Protein AF-A0A2V7CAE0-F1 (afdb_monomer_lite)

Structure (mmCIF, N/CA/C/O backbone):
data_AF-A0A2V7CAE0-F1
#
_entry.id   AF-A0A2V7CAE0-F1
#
loop_
_atom_site.group_PDB
_atom_site.id
_atom_site.type_symbol
_atom_site.label_atom_id
_atom_site.label_alt_id
_atom_site.label_comp_id
_atom_site.label_asym_id
_atom_site.label_entity_id
_atom_site.label_seq_id
_atom_site.pdbx_PDB_ins_code
_atom_site.Cartn_x
_atom_site.Cartn_y
_atom_site.Cartn_z
_atom_site.occupancy
_atom_site.B_iso_or_equiv
_atom_site.auth_seq_id
_atom_site.auth_comp_id
_atom_site.auth_asym_id
_atom_site.auth_atom_id
_atom_site.pdbx_PDB_model_num
ATOM 1 N N . MET A 1 1 ? -32.173 23.025 -18.898 1.00 45.31 1 MET A N 1
ATOM 2 C CA . MET A 1 1 ? -31.576 24.101 -18.068 1.00 45.31 1 MET A CA 1
ATOM 3 C C . MET A 1 1 ? -32.117 24.148 -16.639 1.00 45.31 1 MET A C 1
ATOM 5 O O . MET A 1 1 ? -31.292 24.214 -15.741 1.00 45.31 1 MET A O 1
ATOM 9 N N . LEU A 1 2 ? -33.434 24.061 -16.385 1.00 34.91 2 LEU A N 1
ATOM 10 C CA . LEU A 1 2 ? -33.978 24.109 -15.009 1.00 34.91 2 LEU A CA 1
ATOM 11 C C . LEU A 1 2 ? -33.492 22.972 -14.083 1.00 34.91 2 LEU A C 1
ATOM 13 O O . LEU A 1 2 ? -33.167 23.233 -12.930 1.00 34.91 2 LEU A O 1
ATOM 17 N N . GLY A 1 3 ? -33.393 21.733 -14.583 1.00 26.94 3 GLY A N 1
ATOM 18 C CA . GLY A 1 3 ? -32.943 20.584 -13.778 1.00 26.94 3 GLY A CA 1
ATOM 19 C C . GLY A 1 3 ? -31.488 20.693 -13.303 1.00 26.94 3 GLY A C 1
ATOM 20 O O . GLY A 1 3 ? -31.196 20.409 -12.149 1.00 26.94 3 GLY A O 1
ATOM 21 N N . LEU A 1 4 ? -30.589 21.205 -14.153 1.00 33.88 4 LEU A N 1
ATOM 22 C CA . LEU A 1 4 ? -29.176 21.409 -13.809 1.00 33.88 4 LEU A CA 1
ATOM 23 C C . LEU A 1 4 ? -28.996 22.522 -12.757 1.00 33.88 4 LEU A C 1
ATOM 25 O O . LEU A 1 4 ? -28.118 22.434 -11.900 1.00 33.88 4 LEU A O 1
ATOM 29 N N . LEU A 1 5 ? -29.854 23.549 -12.801 1.00 31.16 5 LEU A N 1
ATOM 30 C CA . LEU A 1 5 ? -29.857 24.661 -11.846 1.00 31.16 5 LEU A CA 1
ATOM 31 C C . LEU A 1 5 ? -30.354 24.221 -10.457 1.00 31.16 5 LEU A C 1
ATOM 33 O O . LEU A 1 5 ? -29.791 24.616 -9.442 1.00 31.16 5 LEU A O 1
ATOM 37 N N . LEU A 1 6 ? -31.386 23.370 -10.408 1.00 34.69 6 LEU A N 1
ATOM 38 C CA . LEU A 1 6 ? -31.923 22.803 -9.164 1.00 34.69 6 LEU A CA 1
ATOM 39 C C . LEU A 1 6 ? -30.918 21.870 -8.480 1.00 34.69 6 LEU A C 1
ATOM 41 O O . LEU A 1 6 ? -30.721 21.976 -7.272 1.00 34.69 6 LEU A O 1
ATOM 45 N N . VAL A 1 7 ? -30.229 21.023 -9.250 1.00 38.06 7 VAL A N 1
ATOM 46 C CA . VAL A 1 7 ? -29.176 20.133 -8.730 1.00 38.06 7 VAL A CA 1
ATOM 47 C C . VAL A 1 7 ? -27.995 20.938 -8.176 1.00 38.06 7 VAL A C 1
ATOM 49 O O . VAL A 1 7 ? -27.502 20.646 -7.090 1.00 38.06 7 VAL A O 1
ATOM 52 N N . THR A 1 8 ? -27.575 22.008 -8.859 1.00 36.34 8 THR A N 1
ATOM 53 C CA . THR A 1 8 ? -26.477 22.869 -8.376 1.00 36.34 8 THR A CA 1
ATOM 54 C C . THR A 1 8 ? -26.856 23.716 -7.159 1.00 36.34 8 THR A C 1
ATOM 56 O O . THR A 1 8 ? -26.015 23.928 -6.284 1.00 36.34 8 THR A O 1
ATOM 59 N N . LEU A 1 9 ? -28.105 24.177 -7.054 1.00 35.16 9 LEU A N 1
ATOM 60 C CA . LEU A 1 9 ? -28.613 24.871 -5.865 1.00 35.16 9 LEU A CA 1
ATOM 61 C C . LEU A 1 9 ? -28.734 23.929 -4.657 1.00 35.16 9 LEU A C 1
ATOM 63 O O . LEU A 1 9 ? -28.311 24.302 -3.564 1.00 35.16 9 LEU A O 1
ATOM 67 N N . ALA A 1 10 ? -29.236 22.706 -4.856 1.00 38.75 10 ALA A N 1
ATOM 68 C CA . ALA A 1 10 ? -29.329 21.687 -3.810 1.00 38.75 10 ALA A CA 1
ATOM 69 C C . ALA A 1 10 ? -27.942 21.255 -3.304 1.00 38.75 10 ALA A C 1
ATOM 71 O O . ALA A 1 10 ? -27.715 21.224 -2.096 1.00 38.75 10 ALA A O 1
ATOM 72 N N . ALA A 1 11 ? -26.983 21.031 -4.209 1.00 38.09 11 ALA A N 1
ATOM 73 C CA . ALA A 1 11 ? -25.603 20.705 -3.849 1.00 38.09 11 ALA A CA 1
ATOM 74 C C . ALA A 1 11 ? -24.910 21.844 -3.076 1.00 38.09 11 ALA A C 1
ATOM 76 O O . ALA A 1 11 ? -24.192 21.596 -2.109 1.00 38.09 11 ALA A O 1
ATOM 77 N N . ARG A 1 12 ? -25.154 23.110 -3.449 1.00 38.19 12 ARG A N 1
ATOM 78 C CA . ARG A 1 12 ? -24.631 24.275 -2.710 1.00 38.19 12 ARG A CA 1
ATOM 79 C C . ARG A 1 12 ? -25.256 24.426 -1.324 1.00 38.19 12 ARG A C 1
ATOM 81 O O . ARG A 1 12 ? -24.539 24.760 -0.385 1.00 38.19 12 ARG A O 1
ATOM 88 N N . ALA A 1 13 ? -26.556 24.175 -1.186 1.00 44.75 13 ALA A N 1
ATOM 89 C CA . ALA A 1 13 ? -27.237 24.203 0.107 1.00 44.75 13 ALA A CA 1
ATOM 90 C C . ALA A 1 13 ? -26.744 23.074 1.031 1.00 44.75 13 ALA A C 1
ATOM 92 O O . ALA A 1 13 ? -26.442 23.333 2.193 1.00 44.75 13 ALA A O 1
ATOM 93 N N . ALA A 1 14 ? -26.565 21.861 0.499 1.00 52.69 14 ALA A N 1
ATOM 94 C CA . ALA A 1 14 ? -26.009 20.723 1.234 1.00 52.69 14 ALA A CA 1
ATOM 95 C C . ALA A 1 14 ? -24.547 20.956 1.662 1.00 52.69 14 ALA A C 1
ATOM 97 O O . ALA A 1 14 ? -24.171 20.635 2.788 1.00 52.69 14 ALA A O 1
ATOM 98 N N . ALA A 1 15 ? -23.727 21.576 0.806 1.00 52.12 15 ALA A N 1
ATOM 99 C CA . ALA A 1 15 ? -22.348 21.935 1.143 1.00 52.12 15 ALA A CA 1
ATOM 100 C C . ALA A 1 15 ? -22.264 23.004 2.251 1.00 52.12 15 ALA A C 1
ATOM 102 O O . ALA A 1 15 ? -21.382 22.933 3.108 1.00 52.12 15 ALA A O 1
ATOM 103 N N . ALA A 1 16 ? -23.183 23.977 2.259 1.00 59.12 16 ALA A N 1
ATOM 104 C CA . ALA A 1 16 ? -23.267 24.984 3.316 1.00 59.12 16 ALA A CA 1
ATOM 105 C C . ALA A 1 16 ? -23.726 24.377 4.656 1.00 59.12 16 ALA A C 1
ATOM 107 O O . ALA A 1 16 ? -23.118 24.657 5.688 1.00 59.12 16 ALA A O 1
ATOM 108 N N . ASP A 1 17 ? -24.735 23.500 4.628 1.00 68.56 17 ASP A N 1
ATOM 109 C CA . ASP A 1 17 ? -25.240 22.758 5.795 1.00 68.56 17 ASP A CA 1
ATOM 110 C C . ASP A 1 17 ? -24.154 21.859 6.418 1.00 68.56 17 ASP A C 1
ATOM 112 O O . ASP A 1 17 ? -23.967 21.823 7.639 1.00 68.56 17 ASP A O 1
ATOM 116 N N . TRP A 1 18 ? -23.352 21.203 5.572 1.00 60.06 18 TRP A N 1
ATOM 117 C CA . TRP A 1 18 ? -22.197 20.417 6.002 1.00 60.06 18 TRP A CA 1
ATOM 118 C C . TRP A 1 18 ? -21.127 21.270 6.682 1.00 60.06 18 TRP A C 1
ATOM 120 O O . TRP A 1 18 ? -20.710 20.939 7.788 1.00 60.06 18 TRP A O 1
ATOM 130 N N . GLU A 1 19 ? -20.676 22.364 6.066 1.00 66.62 19 GLU A N 1
ATOM 131 C CA . GLU A 1 19 ? -19.590 23.167 6.640 1.00 66.62 19 GLU A CA 1
ATOM 132 C C . GLU A 1 19 ? -20.002 23.815 7.968 1.00 66.62 19 GLU A C 1
ATOM 134 O O . GLU A 1 19 ? -19.197 23.892 8.902 1.00 66.62 19 GLU A O 1
ATOM 139 N N . THR A 1 20 ? -21.269 24.223 8.091 1.00 73.50 20 THR A N 1
ATOM 140 C CA . THR A 1 20 ? -21.834 24.649 9.373 1.00 73.50 20 THR A CA 1
ATOM 141 C C . THR A 1 20 ? -21.798 23.503 10.381 1.00 73.50 20 THR A C 1
ATOM 143 O O . THR A 1 20 ? -21.172 23.656 11.426 1.00 73.50 20 THR A O 1
ATOM 146 N N . THR A 1 21 ? -22.367 22.340 10.055 1.00 69.69 21 THR A N 1
ATOM 147 C CA . THR A 1 21 ? -22.399 21.163 10.942 1.00 69.69 21 THR A CA 1
ATOM 148 C C . THR A 1 21 ? -21.005 20.707 11.373 1.00 69.69 21 THR A C 1
ATOM 150 O O . THR A 1 21 ? -20.775 20.386 12.543 1.00 69.69 21 THR A O 1
ATOM 153 N N . ARG A 1 22 ? -20.048 20.688 10.444 1.00 73.50 22 ARG A N 1
ATOM 154 C CA . ARG A 1 22 ? -18.659 20.321 10.704 1.00 73.50 22 ARG A CA 1
ATOM 155 C C . ARG A 1 22 ? -18.068 21.224 11.779 1.00 73.50 22 ARG A C 1
ATOM 157 O O . ARG A 1 22 ? -17.568 20.727 12.782 1.00 73.50 22 ARG A O 1
ATOM 164 N N . ARG A 1 23 ? -18.197 22.543 11.610 1.00 72.31 23 ARG A N 1
ATOM 165 C CA . ARG A 1 23 ? -17.650 23.534 12.546 1.00 72.31 23 ARG A CA 1
ATOM 166 C C . ARG A 1 23 ? -18.384 23.578 13.881 1.00 72.31 23 ARG A C 1
ATOM 168 O O . ARG A 1 23 ? -17.753 23.828 14.903 1.00 72.31 23 ARG A O 1
ATOM 175 N N . THR A 1 24 ? -19.702 23.392 13.887 1.00 77.19 24 THR A N 1
ATOM 176 C CA . THR A 1 24 ? -20.512 23.591 15.098 1.00 77.19 24 THR A CA 1
ATOM 177 C C . THR A 1 24 ? -20.695 22.323 15.918 1.00 77.19 24 THR A C 1
ATOM 179 O O . THR A 1 24 ? -20.907 22.435 17.122 1.00 77.19 24 THR A O 1
ATOM 182 N N . VAL A 1 25 ? -20.597 21.137 15.306 1.00 76.44 25 VAL A N 1
ATOM 183 C CA . VAL A 1 25 ? -20.839 19.839 15.960 1.00 76.44 25 VAL A CA 1
ATOM 184 C C . VAL A 1 25 ? -19.616 18.929 15.868 1.00 76.44 25 VAL A C 1
ATOM 186 O O . VAL A 1 25 ? -19.103 18.497 16.895 1.00 76.44 25 VAL A O 1
ATOM 189 N N . ILE A 1 26 ? -19.109 18.647 14.665 1.00 72.38 26 ILE A N 1
ATOM 190 C CA . ILE A 1 26 ? -18.103 17.586 14.469 1.00 72.38 26 ILE A CA 1
ATOM 191 C C . ILE A 1 26 ? -16.716 17.973 14.999 1.00 72.38 26 ILE A C 1
ATOM 193 O O . ILE A 1 26 ? -16.155 17.232 15.806 1.00 72.38 26 ILE A O 1
ATOM 197 N N . ASP A 1 27 ? -16.163 19.118 14.591 1.00 72.69 27 ASP A N 1
ATOM 198 C CA . ASP A 1 27 ? -14.837 19.571 15.035 1.00 72.69 27 ASP A CA 1
ATOM 199 C C . ASP A 1 27 ? -14.776 19.757 16.563 1.00 72.69 27 ASP A C 1
ATOM 201 O O . ASP A 1 27 ? -13.802 19.299 17.177 1.00 72.69 27 ASP A O 1
ATOM 205 N N . PRO A 1 28 ? -15.798 20.355 17.217 1.00 78.25 28 PRO A N 1
ATOM 206 C CA . PRO A 1 28 ? -15.833 20.439 18.670 1.00 78.25 28 PRO A CA 1
ATOM 207 C C . PRO A 1 28 ? -15.884 19.069 19.346 1.00 78.25 28 PRO A C 1
ATOM 209 O O . PRO A 1 28 ? -15.121 18.841 20.275 1.00 78.25 28 PRO A O 1
ATOM 212 N N . LEU A 1 29 ? -16.708 18.124 18.871 1.00 73.56 29 LEU A N 1
ATOM 213 C CA . LEU A 1 29 ? -16.755 16.767 19.437 1.00 73.56 29 LEU A CA 1
ATOM 214 C C . LEU A 1 29 ? -15.416 16.037 19.303 1.00 73.56 29 LEU A C 1
ATOM 216 O O . LEU A 1 29 ? -14.968 15.363 20.235 1.00 73.56 29 LEU A O 1
ATOM 220 N N . ASN A 1 30 ? -14.761 16.191 18.154 1.00 70.06 30 ASN A N 1
ATOM 221 C CA . ASN A 1 30 ? -13.451 15.611 17.895 1.00 70.06 30 ASN A CA 1
ATOM 222 C C . ASN A 1 30 ? -12.370 16.216 18.813 1.00 70.06 30 ASN A C 1
ATOM 224 O O . ASN A 1 30 ? -11.485 15.519 19.305 1.00 70.06 30 ASN A O 1
ATOM 228 N N . THR A 1 31 ? 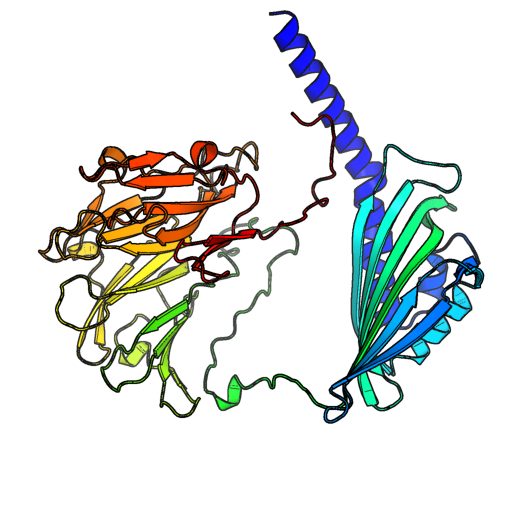-12.453 17.517 19.083 1.00 70.56 31 THR A N 1
ATOM 229 C CA . THR A 1 31 ? -11.506 18.205 19.968 1.00 70.56 31 THR A CA 1
ATOM 230 C C . THR A 1 31 ? -11.762 17.863 21.435 1.00 70.56 31 THR A C 1
ATOM 232 O O . THR A 1 31 ? -10.829 17.494 22.140 1.00 70.56 31 THR A O 1
ATOM 235 N N . GLU A 1 32 ? -13.018 17.919 21.877 1.00 75.38 32 GLU A N 1
ATOM 236 C CA . GLU A 1 32 ? -13.390 17.819 23.290 1.00 75.38 32 GLU A CA 1
ATOM 237 C C . GLU A 1 32 ? -13.449 16.390 23.825 1.00 75.38 32 GLU A C 1
ATOM 239 O O . GLU A 1 32 ? -13.109 16.164 24.980 1.00 75.38 32 GLU A O 1
ATOM 244 N N . LEU A 1 33 ? -13.887 15.412 23.026 1.00 73.88 33 LEU A N 1
ATOM 245 C CA . LEU A 1 33 ? -14.091 14.042 23.516 1.00 73.88 33 LEU A CA 1
ATOM 246 C C . LEU A 1 33 ? -13.004 13.089 23.029 1.00 73.88 33 LEU A C 1
ATOM 248 O O . LEU A 1 33 ? -12.411 12.371 23.835 1.00 73.88 33 LEU A O 1
ATOM 252 N N . HIS A 1 34 ? -12.713 13.091 21.725 1.00 72.50 34 HIS A N 1
ATOM 253 C CA . HIS A 1 34 ? -11.739 12.163 21.143 1.00 72.50 34 HIS A CA 1
ATOM 254 C C . HIS A 1 34 ? -10.321 12.424 21.663 1.00 72.50 34 HIS A C 1
ATOM 256 O O . HIS A 1 34 ? -9.617 11.468 21.976 1.00 72.50 34 HIS A O 1
ATOM 262 N N . ARG A 1 35 ? -9.898 13.680 21.851 1.00 75.12 35 ARG A N 1
ATOM 263 C CA . ARG A 1 35 ? -8.551 13.957 22.385 1.00 75.12 35 ARG A CA 1
ATOM 264 C C . ARG A 1 35 ? -8.464 13.846 23.905 1.00 75.12 35 ARG A C 1
ATOM 266 O O . ARG A 1 35 ? -7.479 13.314 24.418 1.00 75.12 35 ARG A O 1
ATOM 273 N N . HIS A 1 36 ? -9.471 14.332 24.629 1.00 86.75 36 HIS A N 1
ATOM 274 C CA . HIS A 1 36 ? -9.383 14.445 26.084 1.00 86.75 36 HIS A CA 1
ATOM 275 C C . HIS A 1 36 ? -9.576 13.115 26.813 1.00 86.75 36 HIS A C 1
ATOM 277 O O . HIS A 1 36 ? -8.747 12.793 27.661 1.00 86.75 36 HIS A O 1
ATOM 283 N N . LEU A 1 37 ? -10.588 12.301 26.468 1.00 88.75 37 LEU A N 1
ATOM 284 C CA . LEU A 1 37 ? -10.835 11.040 27.184 1.00 88.75 37 LEU A CA 1
ATOM 285 C C . LEU A 1 37 ? -9.594 10.125 27.196 1.00 88.75 37 LEU A C 1
ATOM 287 O O . LEU A 1 37 ? -9.199 9.683 28.276 1.00 88.75 37 LEU A O 1
ATOM 291 N N . PRO A 1 38 ? -8.915 9.867 26.061 1.00 88.00 38 PRO A N 1
ATOM 292 C CA . PRO A 1 38 ? -7.691 9.073 26.065 1.00 88.00 38 PRO A CA 1
ATOM 293 C C . PRO A 1 38 ? -6.556 9.680 26.891 1.00 88.00 38 PRO A C 1
ATOM 295 O O . PRO A 1 38 ? -5.842 8.944 27.572 1.00 88.00 38 PRO A O 1
ATOM 298 N N . SER A 1 39 ? -6.392 11.006 26.841 1.00 90.25 39 SER A N 1
ATOM 299 C CA . SER A 1 39 ? -5.380 11.719 27.624 1.00 90.25 39 SER A CA 1
ATOM 300 C C . SER A 1 39 ? -5.628 11.549 29.125 1.00 90.25 39 SER A C 1
ATOM 302 O O . SER A 1 39 ? -4.731 11.124 29.850 1.00 90.25 39 SER A O 1
ATOM 304 N N . PHE A 1 40 ? -6.871 11.761 29.569 1.00 94.69 40 PHE A N 1
ATOM 305 C CA . PHE A 1 40 ? -7.270 11.621 30.970 1.00 94.69 40 PHE A CA 1
ATOM 306 C C . PHE A 1 40 ? -7.166 10.180 31.473 1.00 94.69 40 PHE A C 1
ATOM 308 O O . PHE A 1 40 ? -6.762 9.945 32.607 1.00 94.69 40 PHE A O 1
ATOM 315 N N . LEU A 1 41 ? -7.460 9.187 30.628 1.00 93.50 41 LEU A N 1
ATOM 316 C CA . LEU A 1 41 ? -7.237 7.780 30.973 1.00 93.50 41 LEU A CA 1
ATOM 317 C C . LEU A 1 41 ? -5.748 7.471 31.166 1.00 93.50 41 LEU A C 1
ATOM 319 O O . LEU A 1 41 ? -5.387 6.808 32.138 1.00 93.50 41 LEU A O 1
ATOM 323 N N . LYS A 1 42 ? -4.877 7.977 30.283 1.00 90.94 42 LYS A N 1
ATOM 324 C CA . LYS A 1 42 ? -3.420 7.802 30.404 1.00 90.94 42 LYS A CA 1
ATOM 325 C C . LYS A 1 42 ? -2.852 8.496 31.641 1.00 90.94 42 LYS A C 1
ATOM 327 O O . LYS A 1 42 ? -2.029 7.898 32.329 1.00 90.94 42 LYS A O 1
ATOM 332 N N . SER A 1 43 ? -3.305 9.714 31.947 1.00 93.94 43 SER A N 1
ATOM 333 C CA . SER A 1 43 ? -2.930 10.433 33.174 1.00 93.94 43 SER A CA 1
ATOM 334 C C . SER A 1 43 ? -3.644 9.911 34.424 1.00 93.94 43 SER A C 1
ATOM 336 O O . SER A 1 43 ? -3.291 10.302 35.533 1.00 93.94 43 SER A O 1
ATOM 338 N N . ARG A 1 44 ? -4.611 8.998 34.252 1.00 94.31 44 ARG A N 1
ATOM 339 C CA . ARG A 1 44 ? -5.443 8.405 35.308 1.00 94.31 44 ARG A CA 1
ATOM 340 C C . ARG A 1 44 ? -6.260 9.442 36.091 1.00 94.31 44 ARG A C 1
ATOM 342 O O . ARG A 1 44 ? -6.592 9.215 37.253 1.00 94.31 44 ARG A O 1
ATOM 349 N N . ASP A 1 45 ? -6.602 10.556 35.451 1.00 96.69 45 ASP A N 1
ATOM 350 C CA . ASP A 1 45 ? -7.385 11.646 36.031 1.00 96.69 45 ASP A CA 1
ATOM 351 C C . ASP A 1 45 ? -8.886 11.327 35.958 1.00 96.69 45 ASP A C 1
ATOM 353 O O . ASP A 1 45 ? -9.579 11.637 34.985 1.00 96.69 45 ASP A O 1
ATOM 357 N N . LEU A 1 46 ? -9.387 10.635 36.985 1.00 96.56 46 LEU A N 1
ATOM 358 C CA . LEU A 1 46 ? -10.782 10.201 37.042 1.00 96.56 46 LEU A CA 1
ATOM 359 C C . LEU A 1 46 ? -11.756 11.384 37.061 1.00 96.56 46 LEU A C 1
ATOM 361 O O . LEU A 1 46 ? -12.804 11.306 36.424 1.00 96.56 46 LEU A O 1
ATOM 365 N N . ASP A 1 47 ? -11.439 12.465 37.767 1.00 97.12 47 ASP A N 1
ATOM 366 C CA . ASP A 1 47 ? -12.351 13.603 37.859 1.00 97.12 47 ASP A CA 1
ATOM 367 C C . ASP A 1 47 ? -12.426 14.356 36.522 1.00 97.12 47 ASP A C 1
ATOM 369 O O . ASP A 1 47 ? -13.523 14.743 36.114 1.00 97.12 47 ASP A O 1
ATOM 373 N N . ALA A 1 48 ? -11.324 14.452 35.768 1.00 95.56 48 ALA A N 1
ATOM 374 C CA . ALA A 1 48 ? -11.353 14.972 34.401 1.00 95.56 48 ALA A CA 1
ATOM 375 C C . ALA A 1 48 ? -12.161 14.078 33.445 1.00 95.56 48 ALA A C 1
ATOM 377 O O . ALA A 1 48 ? -12.941 14.595 32.642 1.00 95.56 48 ALA A O 1
ATOM 378 N N . VAL A 1 49 ? -12.051 12.743 33.556 1.00 95.19 49 VAL A N 1
ATOM 379 C CA . VAL A 1 49 ? -12.919 11.811 32.804 1.00 95.19 49 VAL A CA 1
ATOM 380 C C . VAL A 1 49 ? -14.389 12.071 33.125 1.00 95.19 49 VAL A C 1
ATOM 382 O O . VAL A 1 49 ? -15.209 12.173 32.215 1.00 95.19 49 VAL A O 1
ATOM 385 N N . LEU A 1 50 ? -14.733 12.199 34.406 1.00 95.69 50 LEU A N 1
ATOM 386 C CA . LEU A 1 50 ? -16.110 12.441 34.833 1.00 95.69 50 LEU A CA 1
ATOM 387 C C . LEU A 1 50 ? -16.624 13.814 34.403 1.00 95.69 50 LEU A C 1
ATOM 389 O O . LEU A 1 50 ? -17.796 13.927 34.058 1.00 95.69 50 LEU A O 1
ATOM 393 N N . GLY A 1 51 ? -15.752 14.820 34.322 1.00 94.38 51 GLY A N 1
ATOM 394 C CA . GLY A 1 51 ? -16.069 16.137 33.773 1.00 94.38 51 GLY A CA 1
ATOM 395 C C . GLY A 1 51 ? -16.498 16.121 32.301 1.00 94.38 51 GLY A C 1
ATOM 396 O O . GLY A 1 51 ? -17.126 17.073 31.839 1.00 94.38 51 GLY A O 1
ATOM 397 N N . LEU A 1 52 ? -16.222 15.044 31.554 1.00 93.81 52 LEU A N 1
ATOM 398 C CA . LEU A 1 52 ? -16.732 14.864 30.189 1.00 93.81 52 LEU A CA 1
ATOM 399 C C . LEU A 1 52 ? -18.208 14.439 30.152 1.00 93.81 52 LEU A C 1
ATOM 401 O O . LEU A 1 52 ? -18.834 14.529 29.095 1.00 93.81 52 LEU A O 1
ATOM 405 N N . TYR A 1 53 ? -18.779 13.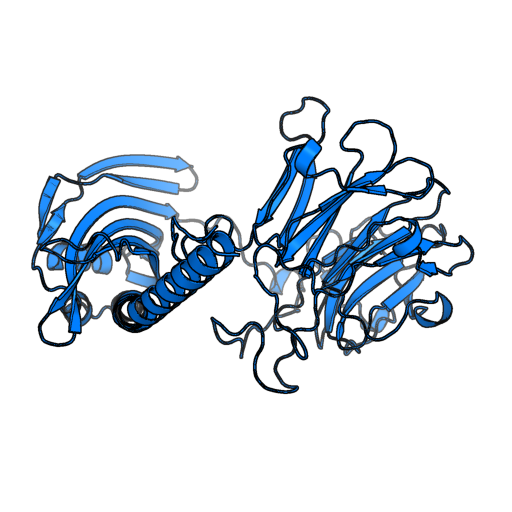987 31.270 1.00 94.88 53 TYR A N 1
ATOM 406 C CA . TYR A 1 53 ? -20.140 13.464 31.349 1.00 94.88 53 TYR A CA 1
ATOM 407 C C . TYR A 1 53 ? -21.097 14.471 31.999 1.00 94.88 53 TYR A C 1
ATOM 409 O O . TYR A 1 53 ? -20.810 15.050 33.040 1.00 94.88 53 TYR A O 1
ATOM 417 N N . ALA A 1 54 ? -22.280 14.626 31.405 1.00 95.38 54 ALA A N 1
ATOM 418 C CA . ALA A 1 54 ? -23.425 15.344 31.976 1.00 95.38 54 ALA A CA 1
ATOM 419 C C . ALA A 1 54 ? -24.486 14.382 32.548 1.00 95.38 54 ALA A C 1
ATOM 421 O O . ALA A 1 54 ? -25.610 14.783 32.840 1.00 95.38 54 ALA A O 1
ATOM 422 N N . THR A 1 55 ? -24.138 13.101 32.691 1.00 92.81 55 THR A N 1
ATOM 423 C CA . THR A 1 55 ? -24.961 12.067 33.325 1.00 92.81 55 THR A CA 1
ATOM 424 C C . THR A 1 55 ? -24.130 11.291 34.350 1.00 92.81 55 THR A C 1
ATOM 426 O O . THR A 1 55 ? -22.974 10.962 34.074 1.00 92.81 55 THR A O 1
ATOM 429 N N . PRO A 1 56 ? -24.689 10.951 35.527 1.00 92.94 56 PRO A N 1
ATOM 430 C CA . PRO A 1 56 ? -24.000 10.112 36.503 1.00 92.94 56 PRO A CA 1
ATOM 431 C C . PRO A 1 56 ? -24.024 8.619 36.134 1.00 92.94 56 PRO A C 1
ATOM 433 O O . PRO A 1 56 ? -23.255 7.837 36.700 1.00 92.94 56 PRO A O 1
ATOM 436 N N . THR A 1 57 ? -24.897 8.202 35.209 1.00 91.50 57 THR A N 1
ATOM 437 C CA . THR A 1 57 ? -25.132 6.795 34.855 1.00 91.50 57 THR A CA 1
ATOM 438 C C . THR A 1 57 ? -25.109 6.550 33.342 1.00 91.50 57 THR A C 1
ATOM 440 O O . THR A 1 57 ? -25.409 7.433 32.538 1.00 91.50 57 THR A O 1
ATOM 443 N N . GLY A 1 58 ? -24.756 5.325 32.949 1.00 86.75 58 GLY A N 1
ATOM 444 C CA . GLY A 1 58 ? -24.838 4.812 31.577 1.00 86.75 58 GLY A CA 1
ATOM 445 C C . GLY A 1 58 ? -25.389 3.383 31.542 1.00 86.75 58 GLY A C 1
ATOM 446 O O . GLY A 1 58 ? -25.681 2.806 32.585 1.00 86.75 58 GLY A O 1
ATOM 447 N N . GLY A 1 59 ? -25.535 2.793 30.356 1.00 83.38 59 GLY A N 1
ATOM 448 C CA . GLY A 1 59 ? -26.027 1.421 30.191 1.00 83.38 59 GLY A CA 1
ATOM 449 C C . GLY A 1 59 ? -25.025 0.391 30.712 1.00 83.38 59 GLY A C 1
ATOM 450 O O . GLY A 1 59 ? -23.856 0.436 30.327 1.00 83.38 59 GLY A O 1
ATOM 451 N N . GLY A 1 60 ? -25.457 -0.502 31.604 1.00 73.81 60 GLY A N 1
ATOM 452 C CA . GLY A 1 60 ? -24.608 -1.504 32.251 1.00 73.81 60 GLY A CA 1
ATOM 453 C C . GLY A 1 60 ? -24.147 -2.639 31.330 1.00 73.81 60 GLY A C 1
ATOM 454 O O . GLY A 1 60 ? -24.787 -2.962 30.328 1.00 73.81 60 GLY A O 1
ATOM 455 N N . LEU A 1 61 ? -23.030 -3.268 31.706 1.00 74.81 61 LEU A N 1
ATOM 456 C CA . LEU A 1 61 ? -22.433 -4.420 31.022 1.00 74.81 61 LEU A CA 1
ATOM 457 C C . LEU A 1 61 ? -22.797 -5.733 31.719 1.00 74.81 61 LEU A C 1
ATOM 459 O O . LEU A 1 61 ? -22.738 -5.819 32.946 1.00 74.81 61 LEU A O 1
ATOM 463 N N . ILE A 1 62 ? -23.078 -6.781 30.943 1.00 64.88 62 ILE A N 1
ATOM 464 C CA . ILE A 1 62 ? -23.235 -8.145 31.455 1.00 64.88 62 ILE A CA 1
ATOM 465 C C . ILE A 1 62 ? -22.043 -8.971 31.001 1.00 64.88 62 ILE A C 1
ATOM 467 O O . ILE A 1 62 ? -21.650 -8.950 29.838 1.00 64.88 62 ILE A O 1
ATOM 471 N N . PHE A 1 63 ? -21.456 -9.703 31.939 1.00 66.00 63 PHE A N 1
ATOM 472 C CA . PHE A 1 63 ? -20.424 -10.678 31.632 1.00 66.00 63 PHE A CA 1
ATOM 473 C C . PHE A 1 63 ? -21.084 -11.986 31.207 1.00 66.00 63 PHE A C 1
ATOM 475 O O . PHE A 1 63 ? -21.698 -12.635 32.052 1.00 66.00 63 PHE A O 1
ATOM 482 N N . ASP A 1 64 ? -20.971 -12.358 29.932 1.00 54.97 64 ASP A N 1
ATOM 483 C CA . ASP A 1 64 ? -21.690 -13.534 29.427 1.00 54.97 64 ASP A CA 1
ATOM 484 C C . ASP A 1 64 ? -20.818 -14.799 29.377 1.00 54.97 64 ASP A C 1
ATOM 486 O O . ASP A 1 64 ? -21.303 -15.886 29.689 1.00 54.97 64 ASP A O 1
ATOM 490 N N . ARG A 1 65 ? -19.510 -14.673 29.085 1.00 55.81 65 ARG A N 1
ATOM 491 C CA . ARG A 1 65 ? -18.454 -15.663 29.401 1.00 55.81 65 ARG A CA 1
ATOM 492 C C . ARG A 1 65 ? -17.086 -15.221 28.864 1.00 55.81 65 ARG A C 1
ATOM 494 O O . ARG A 1 65 ? -16.979 -14.536 27.850 1.00 55.81 65 ARG A O 1
ATOM 501 N N . GLY A 1 66 ? -16.017 -15.654 29.532 1.00 60.00 66 GLY A N 1
ATOM 502 C CA . GLY A 1 66 ? -14.671 -15.676 28.955 1.00 60.00 66 GLY A CA 1
ATOM 503 C C . GLY A 1 66 ? -14.341 -17.071 28.433 1.00 60.00 66 GLY A C 1
ATOM 504 O O . GLY A 1 66 ? -14.830 -18.052 28.987 1.00 60.00 66 GLY A O 1
ATOM 505 N N . HIS A 1 67 ? -13.513 -17.168 27.398 1.00 66.25 67 HIS A N 1
ATOM 506 C CA . HIS A 1 67 ? -12.972 -18.443 26.930 1.00 66.25 67 HIS A CA 1
ATOM 507 C C . HIS A 1 67 ? -11.458 -18.339 26.736 1.00 66.25 67 HIS A C 1
ATOM 509 O O . HIS A 1 67 ? -10.923 -17.275 26.405 1.00 66.25 67 HIS A O 1
ATOM 515 N N . ALA A 1 68 ? -10.764 -19.450 26.980 1.00 65.69 68 ALA A N 1
ATOM 516 C CA . ALA A 1 68 ? -9.367 -19.583 26.604 1.00 65.69 68 ALA A CA 1
ATOM 517 C C . ALA A 1 68 ? -9.291 -19.677 25.077 1.00 65.69 68 ALA A C 1
ATOM 519 O O . ALA A 1 68 ? -9.993 -20.488 24.478 1.00 65.69 68 ALA A O 1
ATOM 520 N N . VAL A 1 69 ? -8.460 -18.839 24.464 1.00 72.44 69 VAL A N 1
ATOM 521 C CA . VAL A 1 69 ? -8.160 -18.918 23.028 1.00 72.44 69 VAL A CA 1
ATOM 522 C C . VAL A 1 69 ? -6.990 -19.872 22.817 1.00 72.44 69 VAL A C 1
ATOM 524 O O . VAL A 1 69 ? -7.015 -20.704 21.921 1.00 72.44 69 VAL A O 1
ATOM 527 N N . HIS A 1 70 ? -5.978 -19.788 23.685 1.00 62.25 70 HIS A N 1
ATOM 528 C CA . HIS A 1 70 ? -4.831 -20.688 23.672 1.00 62.25 70 HIS A CA 1
ATOM 529 C C . HIS A 1 70 ? -4.369 -20.936 25.109 1.00 62.25 70 HIS A C 1
ATOM 531 O O . HIS A 1 70 ? -3.590 -20.160 25.668 1.00 62.25 70 HIS A O 1
ATOM 537 N N . ALA A 1 71 ? -4.873 -22.013 25.718 1.00 64.44 71 ALA A N 1
ATOM 538 C CA . ALA A 1 71 ? -4.670 -22.306 27.139 1.00 64.44 71 ALA A CA 1
ATOM 539 C C . ALA A 1 71 ? -3.181 -22.388 27.519 1.00 64.44 71 ALA A C 1
ATOM 541 O O . ALA A 1 71 ? -2.761 -21.773 28.492 1.00 64.44 71 ALA A O 1
ATOM 542 N N . GLU A 1 72 ? -2.366 -23.040 26.686 1.00 65.25 72 GLU A N 1
ATOM 543 C CA . GLU A 1 72 ? -0.915 -23.195 26.896 1.00 65.25 72 GLU A CA 1
ATOM 544 C C . GLU A 1 72 ? -0.131 -21.876 26.854 1.00 65.25 72 GLU A C 1
ATOM 546 O O . GLU A 1 72 ? 0.976 -21.782 27.372 1.00 65.25 72 GLU A O 1
ATOM 551 N N . ARG A 1 73 ? -0.694 -20.839 26.222 1.00 62.56 73 ARG A N 1
ATOM 552 C CA . ARG A 1 73 ? -0.085 -19.503 26.118 1.00 62.56 73 ARG A CA 1
ATOM 553 C C . ARG A 1 73 ? -0.744 -18.509 27.075 1.00 62.56 73 ARG A C 1
ATOM 555 O O . ARG A 1 73 ? -0.512 -17.303 26.950 1.00 62.56 73 ARG A O 1
ATOM 562 N N . GLU A 1 74 ? -1.597 -19.020 27.969 1.00 73.69 74 GLU A N 1
ATOM 563 C CA . GLU A 1 74 ? -2.464 -18.267 28.875 1.00 73.69 74 GLU A CA 1
ATOM 564 C C . GLU A 1 74 ? -3.179 -17.107 28.167 1.00 73.69 74 GLU A C 1
ATOM 566 O O . GLU A 1 74 ? -3.322 -16.001 28.695 1.00 73.69 74 GLU A O 1
ATOM 571 N N . GLU A 1 75 ? -3.589 -17.354 26.921 1.00 78.88 75 GLU A N 1
ATOM 572 C CA . GLU A 1 75 ? -4.311 -16.386 26.115 1.00 78.88 75 GLU A CA 1
ATOM 573 C C . GLU A 1 75 ? -5.806 -16.575 26.330 1.00 78.88 75 GLU A C 1
ATOM 575 O O . GLU A 1 75 ? -6.373 -17.639 26.055 1.00 78.88 75 GLU A O 1
ATOM 580 N N . GLY A 1 76 ? -6.441 -15.523 26.830 1.00 80.81 76 GLY A N 1
ATOM 581 C CA . GLY A 1 76 ? -7.856 -15.524 27.150 1.00 80.81 76 GLY A CA 1
ATOM 582 C C . GLY A 1 76 ? -8.549 -14.307 26.577 1.00 80.81 76 GLY A C 1
ATOM 583 O O . GLY A 1 76 ? -8.004 -13.200 26.593 1.00 80.81 76 GLY A O 1
ATOM 584 N N . THR A 1 77 ? -9.785 -14.521 26.143 1.00 83.12 77 THR A N 1
ATOM 585 C CA . THR A 1 77 ? -10.693 -13.450 25.752 1.00 83.12 77 THR A CA 1
ATOM 586 C C . THR A 1 77 ? -11.867 -13.434 26.712 1.00 83.12 77 THR A C 1
ATOM 588 O O . THR A 1 77 ? -12.489 -14.459 26.994 1.00 83.12 77 THR A O 1
ATOM 591 N N . ARG A 1 78 ? -12.185 -12.253 27.232 1.00 83.25 78 ARG A N 1
ATOM 592 C CA . ARG A 1 78 ? -13.405 -11.996 27.995 1.00 83.25 78 ARG A CA 1
ATOM 593 C C . ARG A 1 78 ? -14.274 -11.052 27.191 1.00 83.25 78 ARG A C 1
ATOM 595 O O . ARG A 1 78 ? -13.805 -9.981 26.814 1.00 83.25 78 ARG A O 1
ATOM 602 N N . ARG A 1 79 ? -15.517 -11.450 26.943 1.00 83.56 79 ARG A N 1
ATOM 603 C CA . ARG A 1 79 ? -16.503 -10.620 26.261 1.00 83.56 79 ARG A CA 1
ATOM 604 C C . ARG A 1 79 ? -17.626 -10.256 27.223 1.00 83.56 79 ARG A C 1
ATOM 606 O O . ARG A 1 79 ? -18.059 -11.072 28.038 1.00 83.56 79 ARG A O 1
ATOM 613 N N . TRP A 1 80 ? -18.056 -9.011 27.126 1.00 81.81 80 TRP A N 1
ATOM 614 C CA . TRP A 1 80 ? -19.253 -8.491 27.759 1.00 81.81 80 TRP A CA 1
ATOM 615 C C . TRP A 1 80 ? -20.156 -7.944 26.664 1.00 81.81 80 TRP A C 1
ATOM 617 O O . TRP A 1 80 ? -19.677 -7.242 25.771 1.00 81.81 80 TRP A O 1
ATOM 627 N N . ASP A 1 81 ? -21.447 -8.203 26.775 1.00 74.88 81 ASP A N 1
ATOM 628 C CA . ASP A 1 81 ? -22.468 -7.610 25.920 1.00 74.88 81 ASP A CA 1
ATOM 629 C C . ASP A 1 81 ? -23.338 -6.672 26.796 1.00 74.88 81 ASP A C 1
ATOM 631 O O . ASP A 1 81 ? -23.563 -6.926 27.986 1.00 74.88 81 ASP A O 1
ATOM 635 N N . GLY A 1 82 ? -23.741 -5.513 26.260 1.00 65.56 82 GLY A N 1
ATOM 636 C CA . GLY A 1 82 ? -24.690 -4.587 26.917 1.00 65.56 82 GLY A CA 1
ATOM 637 C C . GLY A 1 82 ? -26.138 -4.965 26.579 1.00 65.56 82 GLY A C 1
ATOM 638 O O . GLY A 1 82 ? -26.369 -5.671 25.608 1.00 65.56 82 GLY A O 1
ATOM 639 N N . ASN A 1 83 ? -27.203 -4.593 27.291 1.00 61.41 83 ASN A N 1
ATOM 640 C CA . ASN A 1 83 ? -27.508 -3.421 28.109 1.00 61.41 83 ASN A CA 1
ATOM 641 C C . ASN A 1 83 ? -28.431 -3.869 29.267 1.00 61.41 83 ASN A C 1
ATOM 643 O O . ASN A 1 83 ? -29.622 -4.110 29.052 1.00 61.41 83 ASN A O 1
ATOM 647 N N . ARG A 1 84 ? -27.901 -4.011 30.491 1.00 64.25 84 ARG A N 1
ATOM 648 C CA . ARG A 1 84 ? -28.711 -4.267 31.701 1.00 64.25 84 ARG A CA 1
ATOM 649 C C . ARG A 1 84 ? -28.634 -3.070 32.632 1.00 64.25 84 ARG A C 1
ATOM 651 O O . ARG A 1 84 ? -27.628 -2.893 33.309 1.00 64.25 84 ARG A O 1
ATOM 658 N N . GLY A 1 85 ? -29.734 -2.324 32.702 1.00 71.56 85 GLY A N 1
ATOM 659 C CA . GLY A 1 85 ? -29.977 -1.296 33.713 1.00 71.56 85 GLY A CA 1
ATOM 660 C C . GLY A 1 85 ? -28.939 -0.163 33.764 1.00 71.56 85 GLY A C 1
ATOM 661 O O . GLY A 1 85 ? -27.958 -0.154 33.021 1.00 71.56 85 GLY A O 1
ATOM 662 N N . PRO A 1 86 ? -29.167 0.831 34.631 1.00 85.19 86 PRO A N 1
ATOM 663 C CA . PRO A 1 86 ? -28.220 1.917 34.837 1.00 85.19 86 PRO A CA 1
ATOM 664 C C . PRO A 1 86 ? -26.995 1.444 35.634 1.00 85.19 86 PRO A C 1
ATOM 666 O O . PRO A 1 86 ? -27.116 0.760 36.649 1.00 85.19 86 PRO A O 1
ATOM 669 N N . GLU A 1 87 ? -25.812 1.872 35.209 1.00 88.62 87 GLU A N 1
ATOM 670 C CA . GLU A 1 87 ? -24.537 1.697 35.900 1.00 88.62 87 GLU A CA 1
ATOM 671 C C . GLU A 1 87 ? -23.879 3.065 36.149 1.00 88.62 87 GLU A C 1
ATOM 673 O O . GLU A 1 87 ? -23.813 3.873 35.219 1.00 88.62 87 GLU A O 1
ATOM 678 N N . PRO A 1 88 ? -23.337 3.340 37.352 1.00 93.19 88 PRO A N 1
ATOM 679 C CA . PRO A 1 88 ? -22.602 4.575 37.610 1.00 93.19 88 PRO A CA 1
ATOM 680 C C . PRO A 1 88 ? -21.338 4.706 36.747 1.00 93.19 88 PRO A C 1
ATOM 682 O O . PRO A 1 88 ? -20.469 3.827 36.752 1.00 93.19 88 PRO A O 1
ATOM 685 N N . ILE A 1 89 ? -21.193 5.844 36.061 1.00 93.38 89 ILE A N 1
ATOM 686 C CA . ILE A 1 89 ? -20.032 6.136 35.204 1.00 93.38 89 ILE A CA 1
ATOM 687 C C . ILE A 1 89 ? -18.729 6.131 36.018 1.00 93.38 89 ILE A C 1
ATOM 689 O O . ILE A 1 89 ? -17.731 5.553 35.586 1.00 93.38 89 ILE A O 1
ATOM 693 N N . ARG A 1 90 ? -18.751 6.682 37.239 1.00 95.12 90 ARG A N 1
ATOM 694 C CA . ARG A 1 90 ? -17.613 6.652 38.176 1.00 95.12 90 ARG A CA 1
ATOM 695 C C . ARG A 1 90 ? -17.120 5.229 38.430 1.00 95.12 90 ARG A C 1
ATOM 697 O O . ARG A 1 90 ? -15.968 4.924 38.135 1.00 95.12 90 ARG A O 1
ATOM 704 N N . THR A 1 91 ? -18.007 4.332 38.858 1.00 91.50 91 THR A N 1
ATOM 705 C CA . THR A 1 91 ? -17.663 2.928 39.131 1.00 91.50 91 THR A CA 1
ATOM 706 C C . THR A 1 91 ? -17.113 2.213 37.894 1.00 91.50 91 THR A C 1
ATOM 708 O O . THR A 1 91 ? -16.201 1.390 37.992 1.00 91.50 91 THR A O 1
ATOM 711 N N . ARG A 1 92 ? -17.624 2.527 36.698 1.00 89.38 92 ARG A N 1
ATOM 712 C CA . ARG A 1 92 ? -17.102 1.970 35.444 1.00 89.38 92 ARG A CA 1
ATOM 713 C C . ARG A 1 92 ? -15.643 2.340 35.209 1.00 89.38 92 ARG A C 1
ATOM 715 O O . ARG A 1 92 ? -14.850 1.444 34.903 1.00 89.38 92 ARG A O 1
ATOM 722 N N . TYR A 1 93 ? -15.312 3.623 35.321 1.00 93.19 93 TYR A N 1
ATOM 723 C CA . TYR A 1 93 ? -13.959 4.107 35.068 1.00 93.19 93 TYR A CA 1
ATOM 724 C C . TYR A 1 93 ? -12.991 3.754 36.194 1.00 93.19 93 TYR A C 1
ATOM 726 O O . TYR A 1 93 ? -11.857 3.395 35.896 1.00 93.19 93 TYR A O 1
ATOM 734 N N . GLU A 1 94 ? -13.437 3.700 37.449 1.00 94.75 94 GLU A N 1
ATOM 735 C CA . GLU A 1 94 ? -12.646 3.149 38.559 1.00 94.75 94 GLU A CA 1
ATOM 736 C C . GLU A 1 94 ? -12.207 1.711 38.271 1.00 94.75 94 GLU A C 1
ATOM 738 O O . GLU A 1 94 ? -11.025 1.389 38.381 1.00 94.75 94 GLU A O 1
ATOM 743 N N . ARG A 1 95 ? -13.124 0.848 37.808 1.00 90.38 95 ARG A N 1
ATOM 744 C CA . ARG A 1 95 ? -12.772 -0.531 37.428 1.00 90.38 95 ARG A CA 1
ATOM 745 C C . ARG A 1 95 ? -11.826 -0.586 36.230 1.00 90.38 95 ARG A C 1
ATOM 747 O O . ARG A 1 95 ? -10.952 -1.447 36.204 1.00 90.38 95 ARG A O 1
ATOM 754 N N . LEU A 1 96 ? -11.988 0.294 35.239 1.00 91.25 96 LEU A N 1
ATOM 755 C CA . LEU A 1 96 ? -11.083 0.353 34.084 1.00 91.25 96 LEU A CA 1
ATOM 756 C C . LEU A 1 96 ? -9.670 0.789 34.503 1.00 91.25 96 LEU A C 1
ATOM 758 O O . LEU A 1 96 ? -8.693 0.157 34.106 1.00 91.25 96 LEU A O 1
ATOM 762 N N . LEU A 1 97 ? -9.566 1.831 35.328 1.00 94.00 97 LEU A N 1
ATOM 763 C CA . LEU A 1 97 ? -8.298 2.326 35.862 1.00 94.00 97 LEU A CA 1
ATOM 764 C C . LEU A 1 97 ? -7.641 1.294 36.786 1.00 94.00 97 LEU A C 1
ATOM 766 O O . LEU A 1 97 ? -6.428 1.122 36.731 1.00 94.00 97 LEU A O 1
ATOM 770 N N . ALA A 1 98 ? -8.413 0.571 37.598 1.00 92.50 98 ALA A N 1
ATOM 771 C CA . ALA A 1 98 ? -7.898 -0.503 38.446 1.00 92.50 98 ALA A CA 1
ATOM 772 C C . ALA A 1 98 ? -7.441 -1.733 37.642 1.00 92.50 98 ALA A C 1
ATOM 774 O O . ALA A 1 98 ? -6.512 -2.427 38.050 1.00 92.50 98 ALA A O 1
ATOM 775 N N . LEU A 1 99 ? -8.073 -2.012 36.494 1.00 90.94 99 LEU A N 1
ATOM 776 C CA . LEU A 1 99 ? -7.718 -3.149 35.644 1.00 90.94 99 LEU A CA 1
ATOM 777 C C . LEU A 1 99 ? -6.296 -3.023 35.086 1.00 90.94 99 LEU A C 1
ATOM 779 O O . LEU A 1 99 ? -5.583 -4.026 35.038 1.00 90.94 99 LEU A O 1
ATOM 783 N N . PHE A 1 100 ? -5.897 -1.818 34.676 1.00 93.56 100 PHE A N 1
ATOM 784 C CA . PHE A 1 100 ? -4.597 -1.525 34.074 1.00 93.56 100 PHE A CA 1
ATOM 785 C C . PHE A 1 100 ? -3.681 -0.806 35.068 1.00 93.56 100 PHE A C 1
ATOM 787 O O . PHE A 1 100 ? -3.928 0.349 35.413 1.00 93.56 100 PHE A O 1
ATOM 794 N N . ALA A 1 101 ? -2.590 -1.455 35.481 1.00 92.19 101 ALA A N 1
ATOM 795 C CA . ALA A 1 101 ? -1.521 -0.794 36.229 1.00 92.19 101 ALA A CA 1
ATOM 796 C C . ALA A 1 101 ? -0.818 0.256 35.361 1.00 92.19 101 ALA A C 1
ATOM 798 O O . ALA A 1 101 ? -0.569 1.369 35.819 1.00 92.19 101 ALA A O 1
ATOM 799 N N . THR A 1 102 ? -0.572 -0.069 34.088 1.00 91.44 102 THR A N 1
ATOM 800 C CA . THR A 1 102 ? -0.066 0.876 33.088 1.00 91.44 102 THR A CA 1
ATOM 801 C C . THR A 1 102 ? -1.003 0.932 31.886 1.00 91.44 102 THR A C 1
ATOM 803 O O . THR A 1 102 ? -1.500 -0.094 31.421 1.00 91.44 102 THR A O 1
ATOM 806 N N . MET A 1 103 ? -1.238 2.139 31.368 1.00 93.38 103 MET A N 1
ATOM 807 C CA . MET A 1 103 ? -1.966 2.373 30.118 1.00 93.38 103 MET A CA 1
ATOM 808 C C . MET A 1 103 ? -1.008 2.982 29.097 1.00 93.38 103 MET A C 1
ATOM 810 O O . MET A 1 103 ? -0.825 4.193 29.030 1.00 93.38 103 MET A O 1
ATOM 814 N N . GLU A 1 104 ? -0.382 2.126 28.298 1.00 90.25 104 GLU A N 1
ATOM 815 C CA . GLU A 1 104 ? 0.550 2.532 27.237 1.00 90.25 104 GLU A CA 1
ATOM 816 C C . GLU A 1 104 ? -0.204 3.196 26.078 1.00 90.25 104 GLU A C 1
ATOM 818 O O . GLU A 1 104 ? 0.267 4.145 25.446 1.00 90.25 104 GLU A O 1
ATOM 823 N N . LYS A 1 105 ? -1.428 2.724 25.824 1.00 89.31 105 LYS A N 1
ATOM 824 C CA . LYS A 1 105 ? -2.307 3.238 24.782 1.00 89.31 105 LYS A CA 1
ATOM 825 C C . LYS A 1 105 ? -3.723 3.414 25.313 1.00 89.31 105 LYS A C 1
ATOM 827 O O . LYS A 1 105 ? -4.265 2.523 25.956 1.00 89.31 105 LYS A O 1
ATOM 832 N N . ALA A 1 106 ? -4.321 4.543 24.966 1.00 90.44 106 ALA A N 1
ATOM 833 C CA . ALA A 1 106 ? -5.748 4.798 25.049 1.00 90.44 106 ALA A CA 1
ATOM 834 C C . ALA A 1 106 ? -6.128 5.544 23.763 1.00 90.44 106 ALA A C 1
ATOM 836 O O . ALA A 1 106 ? -5.382 6.432 23.347 1.00 90.44 106 ALA A O 1
ATOM 837 N N . GLU A 1 107 ? -7.231 5.170 23.123 1.00 87.06 107 GLU A N 1
ATOM 838 C CA . GLU A 1 107 ? -7.795 5.824 21.935 1.00 87.06 107 GLU A CA 1
ATOM 839 C C . GLU A 1 107 ? -9.322 5.786 22.020 1.00 87.06 107 GLU A C 1
ATOM 841 O O . GLU A 1 107 ? -9.884 4.745 22.355 1.00 87.06 107 GLU A O 1
ATOM 846 N N . LEU A 1 108 ? -9.995 6.883 21.669 1.00 83.69 108 LEU A N 1
ATOM 847 C CA . LEU A 1 108 ? -11.444 6.913 21.473 1.00 83.69 108 LEU A CA 1
ATOM 848 C C . LEU A 1 108 ? -11.725 7.166 19.995 1.00 83.69 108 LEU A C 1
ATOM 850 O O . LEU A 1 108 ? -11.633 8.292 19.528 1.00 83.69 108 LEU A O 1
ATOM 854 N N . ARG A 1 109 ? -12.094 6.131 19.254 1.00 82.00 109 ARG A N 1
ATOM 855 C CA . ARG A 1 109 ? -12.490 6.259 17.853 1.00 82.00 109 ARG A CA 1
ATOM 856 C C . ARG A 1 109 ? -13.964 6.619 17.778 1.00 82.00 109 ARG A C 1
ATOM 858 O O . ARG A 1 109 ? -14.788 5.922 18.358 1.00 82.00 109 ARG A O 1
ATOM 865 N N . ILE A 1 110 ? -14.305 7.687 17.068 1.00 77.81 110 ILE A N 1
ATOM 866 C CA . ILE A 1 110 ? -15.698 8.050 16.794 1.00 77.81 110 ILE A CA 1
ATOM 867 C C . ILE A 1 110 ? -16.040 7.506 15.415 1.00 77.81 110 ILE A C 1
ATOM 869 O O . ILE A 1 110 ? -15.693 8.124 14.424 1.00 77.81 110 ILE A O 1
ATOM 873 N N . ASP A 1 111 ? -16.701 6.355 15.335 1.00 74.12 111 ASP A N 1
ATOM 874 C CA . ASP A 1 111 ? -17.012 5.701 14.060 1.00 74.12 111 ASP A CA 1
ATOM 875 C C . ASP A 1 111 ? -18.070 6.479 13.252 1.00 74.12 111 ASP A C 1
ATOM 877 O O . ASP A 1 111 ? -17.991 6.538 12.031 1.00 74.12 111 ASP A O 1
ATOM 881 N N . ARG A 1 112 ? -19.070 7.083 13.913 1.00 75.00 112 ARG A N 1
ATOM 882 C CA . ARG A 1 112 ? -20.127 7.875 13.253 1.00 75.00 112 ARG A CA 1
ATOM 883 C C . ARG A 1 112 ? -20.757 8.872 14.216 1.00 75.00 112 ARG A C 1
ATOM 885 O O . ARG A 1 112 ? -21.022 8.506 15.354 1.00 75.00 112 ARG A O 1
ATOM 892 N N . VAL A 1 113 ? -21.124 10.058 13.726 1.00 80.19 113 VAL A N 1
ATOM 893 C CA . VAL A 1 113 ? -22.038 10.990 14.411 1.00 80.19 113 VAL A CA 1
ATOM 894 C C . VAL A 1 113 ? -23.299 11.166 13.564 1.00 80.19 113 VAL A C 1
ATOM 896 O O . VAL A 1 113 ? -23.235 11.616 12.422 1.00 80.19 113 VAL A O 1
ATOM 899 N N . ALA A 1 114 ? -24.460 10.799 14.101 1.00 84.81 114 ALA A N 1
ATOM 900 C CA . ALA A 1 114 ? -25.760 10.976 13.460 1.00 84.81 114 ALA A CA 1
ATOM 901 C C . ALA A 1 114 ? -26.289 12.399 13.709 1.00 84.81 114 ALA A C 1
ATOM 903 O O . ALA A 1 114 ? -27.281 12.609 14.399 1.00 84.81 114 ALA A O 1
ATOM 904 N N . TRP A 1 115 ? -25.602 13.392 13.145 1.00 78.38 115 TRP A N 1
ATOM 905 C CA . TRP A 1 115 ? -25.869 14.818 13.368 1.00 78.38 115 TRP A CA 1
ATOM 906 C C . TRP A 1 115 ? -27.274 15.274 12.928 1.00 78.38 115 TRP A C 1
ATOM 908 O O . TRP A 1 115 ? -27.835 16.180 13.530 1.00 78.38 115 TRP A O 1
ATOM 918 N N . ARG A 1 116 ? -27.888 14.614 11.936 1.00 81.50 116 ARG A N 1
ATOM 919 C CA . ARG A 1 116 ? -29.287 14.867 11.525 1.00 81.50 116 ARG A CA 1
ATOM 920 C C . ARG A 1 116 ? -30.337 14.212 12.429 1.00 81.50 116 ARG A C 1
ATOM 922 O O . ARG A 1 116 ? -31.524 14.439 12.238 1.00 81.50 116 ARG A O 1
ATOM 929 N N . ALA A 1 117 ? -29.921 13.377 13.376 1.00 84.81 117 ALA A N 1
ATOM 930 C CA . ALA A 1 117 ? -30.805 12.590 14.231 1.00 84.81 117 ALA A CA 1
ATOM 931 C C . ALA A 1 117 ? -30.630 12.962 15.710 1.00 84.81 117 ALA A C 1
ATOM 933 O O . ALA A 1 117 ? -30.607 12.083 16.569 1.00 84.81 117 ALA A O 1
ATOM 934 N N . ALA A 1 118 ? -30.453 14.255 15.997 1.00 87.44 118 ALA A N 1
ATOM 935 C CA . ALA A 1 118 ? -30.424 14.742 17.369 1.00 87.44 118 ALA A CA 1
ATOM 936 C C . ALA A 1 118 ? -31.736 14.397 18.085 1.00 87.44 118 ALA A C 1
ATOM 938 O O . ALA A 1 118 ? -32.822 14.632 17.553 1.00 87.44 118 ALA A O 1
ATOM 939 N N . ASP A 1 119 ? -31.623 13.865 19.295 1.00 90.19 119 ASP A N 1
ATOM 940 C CA . ASP A 1 119 ? -32.742 13.616 20.195 1.00 90.19 119 ASP A CA 1
ATOM 941 C C . ASP A 1 119 ? -32.644 14.518 21.443 1.00 90.19 119 ASP A C 1
ATOM 943 O O . ASP A 1 119 ? -31.821 15.437 21.511 1.00 90.19 119 ASP A O 1
ATOM 947 N N . ALA A 1 120 ? -33.518 14.294 22.429 1.00 91.25 120 ALA A N 1
ATOM 948 C CA . ALA A 1 120 ? -33.527 15.069 23.672 1.00 91.25 120 ALA A CA 1
ATOM 949 C C . ALA A 1 120 ? -32.219 14.934 24.478 1.00 91.25 120 ALA A C 1
ATOM 951 O O . ALA A 1 120 ? -31.832 15.862 25.198 1.00 91.25 120 ALA A O 1
ATOM 952 N N . ASP A 1 121 ? -31.524 13.803 24.335 1.00 91.00 121 ASP A N 1
ATOM 953 C CA . ASP A 1 121 ? -30.249 13.551 24.990 1.00 91.00 121 ASP A CA 1
ATOM 954 C C . ASP A 1 121 ? -29.099 14.157 24.169 1.00 91.00 121 ASP A C 1
ATOM 956 O O . ASP A 1 121 ? -28.128 14.634 24.748 1.00 91.00 121 ASP A O 1
ATOM 960 N N . GLY A 1 122 ? -29.194 14.229 22.842 1.00 92.88 122 GLY A N 1
ATOM 961 C CA . GLY A 1 122 ? -28.232 14.927 21.990 1.00 92.88 122 GLY A CA 1
ATOM 962 C C . GLY A 1 122 ? -28.004 14.231 20.657 1.00 92.88 122 GLY A C 1
ATOM 963 O O . GLY A 1 122 ? -28.860 13.517 20.150 1.00 92.88 122 GLY A O 1
ATOM 964 N N . TYR A 1 123 ? -26.825 14.426 20.072 1.00 91.25 123 TYR A N 1
ATOM 965 C CA . TYR A 1 123 ? -26.447 13.775 18.821 1.00 91.25 123 TYR A CA 1
ATOM 966 C C . TYR A 1 123 ? -25.950 12.350 19.096 1.00 91.25 123 TYR A C 1
ATOM 968 O O . TYR A 1 123 ? -24.993 12.187 19.860 1.00 91.25 123 TYR A O 1
ATOM 976 N N . PRO A 1 124 ? -26.538 11.306 18.486 1.00 91.56 124 PRO A N 1
ATOM 977 C CA . PRO A 1 124 ? -26.047 9.945 18.646 1.00 91.56 124 PRO A CA 1
ATOM 978 C C . PRO A 1 124 ? -24.686 9.770 17.967 1.00 91.56 124 PRO A C 1
ATOM 980 O O . PRO A 1 124 ? -24.526 10.087 16.788 1.00 91.56 124 PRO A O 1
ATOM 983 N N . ALA A 1 125 ? -23.712 9.217 18.682 1.00 87.38 125 ALA A N 1
ATOM 984 C CA . ALA A 1 125 ? -22.383 8.921 18.172 1.00 87.38 125 ALA A CA 1
ATOM 985 C C . ALA A 1 125 ? -21.993 7.470 18.473 1.00 87.38 125 ALA A C 1
ATOM 987 O O . ALA A 1 125 ? -22.000 7.044 19.626 1.00 87.38 125 ALA A O 1
ATOM 988 N N . ARG A 1 126 ? -21.630 6.701 17.443 1.00 89.44 126 ARG A N 1
ATOM 989 C CA . ARG A 1 126 ? -21.052 5.364 17.616 1.00 89.44 126 ARG A CA 1
ATOM 990 C C . ARG A 1 126 ? -19.558 5.511 17.847 1.00 89.44 126 ARG A C 1
ATOM 992 O O . ARG A 1 126 ? -18.890 6.178 17.060 1.00 89.44 126 ARG A O 1
ATOM 999 N N . VAL A 1 127 ? -19.048 4.897 18.907 1.00 88.00 127 VAL A N 1
ATOM 1000 C CA . VAL A 1 127 ? -17.647 5.027 19.311 1.00 88.00 127 VAL A CA 1
ATOM 1001 C C . VAL A 1 127 ? -17.030 3.688 19.693 1.00 88.00 127 VAL A C 1
ATOM 1003 O O . VAL A 1 127 ? -17.729 2.771 20.135 1.00 88.00 127 VAL A O 1
ATOM 1006 N N . ARG A 1 128 ? -15.699 3.623 19.604 1.00 89.88 128 ARG A N 1
ATOM 1007 C CA . ARG A 1 128 ? -14.863 2.549 20.133 1.00 89.88 128 ARG A CA 1
ATOM 1008 C C . ARG A 1 128 ? -13.761 3.094 21.030 1.00 89.88 128 ARG A C 1
ATOM 1010 O O . ARG A 1 128 ? -12.910 3.855 20.582 1.00 89.88 128 ARG A O 1
ATOM 1017 N N . LEU A 1 129 ? -13.750 2.679 22.291 1.00 90.81 129 LEU A N 1
ATOM 1018 C CA . LEU A 1 129 ? -12.661 2.942 23.227 1.00 90.81 129 LEU A CA 1
ATOM 1019 C C . LEU A 1 129 ? -11.681 1.766 23.203 1.00 90.81 129 LEU A C 1
ATOM 1021 O O . LEU A 1 129 ? -12.069 0.637 23.492 1.00 90.81 129 LEU A O 1
ATOM 1025 N N . ILE A 1 130 ? -10.415 2.038 22.900 1.00 92.50 130 ILE A N 1
ATOM 1026 C CA . ILE A 1 130 ? -9.330 1.055 22.860 1.00 92.50 130 ILE A CA 1
ATOM 1027 C C . ILE A 1 130 ? -8.316 1.416 23.940 1.00 92.50 130 ILE A C 1
ATOM 1029 O O . ILE A 1 130 ? -7.764 2.513 23.925 1.00 92.50 130 ILE A O 1
ATOM 1033 N N . VAL A 1 131 ? -8.023 0.489 24.848 1.00 94.38 131 VAL A N 1
ATOM 1034 C CA . VAL A 1 131 ? -6.996 0.639 25.889 1.00 94.38 131 VAL A CA 1
ATOM 1035 C C . VAL A 1 131 ? -6.028 -0.534 25.803 1.00 94.38 131 VAL A C 1
ATOM 1037 O O . VAL A 1 131 ? -6.454 -1.684 25.743 1.00 94.38 131 VAL A O 1
ATOM 1040 N N . ARG A 1 132 ? -4.719 -0.271 25.796 1.00 93.81 132 ARG A N 1
ATOM 1041 C CA . ARG A 1 132 ? -3.678 -1.308 25.854 1.00 93.81 132 ARG A CA 1
ATOM 1042 C C . ARG A 1 132 ? -2.657 -0.969 26.925 1.00 93.81 132 ARG A C 1
ATOM 1044 O O . ARG A 1 132 ? -2.303 0.196 27.109 1.00 93.81 132 ARG A O 1
ATOM 1051 N N . GLY A 1 133 ? -2.151 -1.994 27.589 1.00 92.25 133 GLY A N 1
ATOM 1052 C CA . GLY A 1 133 ? -1.093 -1.847 28.577 1.00 92.25 133 GLY A CA 1
ATOM 1053 C C . GLY A 1 133 ? -0.937 -3.099 29.420 1.00 92.25 133 GLY A C 1
ATOM 1054 O O . GLY A 1 133 ? -1.217 -4.210 28.957 1.00 92.25 133 GLY A O 1
ATOM 1055 N N . THR A 1 134 ? -0.509 -2.912 30.661 1.00 92.31 134 THR A N 1
ATOM 1056 C CA . THR A 1 134 ? -0.250 -4.009 31.594 1.00 92.31 134 THR A CA 1
ATOM 1057 C C . THR A 1 134 ? -1.268 -3.974 32.725 1.00 92.31 134 THR A C 1
ATOM 1059 O O . THR A 1 134 ? -1.525 -2.926 33.322 1.00 92.31 134 THR A O 1
ATOM 1062 N N . ARG A 1 135 ? -1.885 -5.121 33.011 1.00 92.06 135 ARG A N 1
ATOM 1063 C CA . ARG A 1 135 ? -2.839 -5.280 34.110 1.00 92.06 135 ARG A CA 1
ATOM 1064 C C . ARG A 1 135 ? -2.140 -5.252 35.466 1.00 92.06 135 ARG A C 1
ATOM 1066 O O . ARG A 1 135 ? -0.933 -5.452 35.558 1.00 92.06 135 ARG A O 1
ATOM 1073 N N . ALA A 1 136 ? -2.915 -5.045 36.528 1.00 86.56 136 ALA A N 1
ATOM 1074 C CA . ALA A 1 136 ? -2.408 -5.079 37.903 1.00 86.56 136 ALA A CA 1
ATOM 1075 C C . ALA A 1 136 ? -1.737 -6.412 38.296 1.00 86.56 136 ALA A C 1
ATOM 1077 O O . ALA A 1 136 ? -0.872 -6.426 39.162 1.00 86.56 136 ALA A O 1
ATOM 1078 N N . ASP A 1 137 ? -2.090 -7.519 37.635 1.00 88.00 137 ASP A N 1
ATOM 1079 C CA . ASP A 1 137 ? -1.477 -8.844 37.812 1.00 88.00 137 ASP A CA 1
ATOM 1080 C C . ASP A 1 137 ? -0.250 -9.086 36.904 1.00 88.00 137 ASP A C 1
ATOM 1082 O O . ASP A 1 137 ? 0.226 -10.217 36.789 1.00 88.00 137 ASP A O 1
ATOM 1086 N N . GLY A 1 138 ? 0.255 -8.041 36.236 1.00 87.75 138 GLY A N 1
ATOM 1087 C CA . GLY A 1 138 ? 1.417 -8.090 35.343 1.00 87.75 138 GLY A CA 1
ATOM 1088 C C . GLY A 1 138 ? 1.123 -8.616 33.934 1.00 87.75 138 GLY A C 1
ATOM 1089 O O . GLY A 1 138 ? 2.015 -8.641 33.090 1.00 87.75 138 GLY A O 1
ATOM 1090 N N . VAL A 1 139 ? -0.117 -9.024 33.644 1.00 89.69 139 VAL A N 1
ATOM 1091 C CA . VAL A 1 139 ? -0.496 -9.599 32.345 1.00 89.69 139 VAL A CA 1
ATOM 1092 C C . VAL A 1 139 ? -0.720 -8.491 31.311 1.00 89.69 139 VAL A C 1
ATOM 1094 O O . VAL A 1 139 ? -1.432 -7.519 31.578 1.00 89.69 139 VAL A O 1
ATOM 1097 N N . ARG A 1 140 ? -0.168 -8.635 30.099 1.00 90.75 140 ARG A N 1
ATOM 1098 C CA . ARG A 1 140 ? -0.444 -7.706 28.988 1.00 90.75 140 ARG A CA 1
ATOM 1099 C C . ARG A 1 140 ? -1.909 -7.820 28.591 1.00 90.75 140 ARG A C 1
ATOM 1101 O O . ARG A 1 140 ? -2.440 -8.928 28.478 1.00 90.75 140 ARG A O 1
ATOM 1108 N N . ALA A 1 141 ? -2.561 -6.689 28.352 1.00 91.62 141 ALA A N 1
ATOM 1109 C CA . ALA A 1 141 ? -3.962 -6.682 27.972 1.00 91.62 141 ALA A CA 1
ATOM 1110 C C . ALA A 1 141 ? -4.313 -5.608 26.946 1.00 91.62 141 ALA A C 1
ATOM 1112 O O . ALA A 1 141 ? -3.722 -4.527 26.906 1.00 91.62 141 ALA A O 1
ATOM 1113 N N . ALA A 1 142 ? -5.327 -5.919 26.147 1.00 92.62 142 ALA A N 1
ATOM 1114 C CA . ALA A 1 142 ? -5.998 -4.996 25.251 1.00 92.62 142 ALA A CA 1
ATOM 1115 C C . ALA A 1 142 ? -7.502 -5.065 25.518 1.00 92.62 142 ALA A C 1
ATOM 1117 O O . ALA A 1 142 ? -8.092 -6.143 25.487 1.00 92.62 142 ALA A O 1
ATOM 1118 N N . LEU A 1 143 ? -8.108 -3.919 25.801 1.00 93.31 143 LEU A N 1
ATOM 1119 C CA . LEU A 1 143 ? -9.541 -3.756 25.972 1.00 93.31 143 LEU A CA 1
ATOM 1120 C C . LEU A 1 143 ? -10.082 -2.935 24.810 1.00 93.31 143 LEU A C 1
ATOM 1122 O O . LEU A 1 143 ? -9.562 -1.861 24.518 1.00 93.31 143 LEU A O 1
ATOM 1126 N N . GLU A 1 144 ? -11.145 -3.418 24.190 1.00 93.31 144 GLU A N 1
ATOM 1127 C CA . GLU A 1 144 ? -11.928 -2.684 23.206 1.00 93.31 144 GLU A CA 1
ATOM 1128 C C . GLU A 1 144 ? -13.377 -2.617 23.682 1.00 93.31 144 GLU A C 1
ATOM 1130 O O . GLU A 1 144 ? -13.953 -3.626 24.080 1.00 93.31 144 GLU A O 1
ATOM 1135 N N . GLN A 1 145 ? -13.969 -1.428 23.680 1.00 91.00 145 GLN A N 1
ATOM 1136 C CA . GLN A 1 145 ? -15.364 -1.205 24.034 1.00 91.00 145 GLN A CA 1
ATOM 1137 C C . GLN A 1 145 ? -16.065 -0.470 22.904 1.00 91.00 145 GLN A C 1
ATOM 1139 O O . GLN A 1 145 ? -15.657 0.631 22.562 1.00 91.00 145 GLN A O 1
ATOM 1144 N N . THR A 1 146 ? -17.170 -1.021 22.416 1.00 90.75 146 THR A N 1
ATOM 1145 C CA . THR A 1 146 ? -18.084 -0.332 21.501 1.00 90.75 146 THR A CA 1
ATOM 1146 C C . THR A 1 146 ? -19.255 0.256 22.282 1.00 90.75 146 THR A C 1
ATOM 1148 O O . THR A 1 146 ? -19.835 -0.415 23.141 1.00 90.75 146 THR A O 1
ATOM 1151 N N . ALA A 1 147 ? -19.608 1.505 21.991 1.00 90.69 147 ALA A N 1
ATOM 1152 C CA . ALA A 1 147 ? -20.722 2.194 22.629 1.00 90.69 147 ALA A CA 1
ATOM 1153 C C . ALA A 1 147 ? -21.452 3.132 21.661 1.00 90.69 147 ALA A C 1
ATOM 1155 O O . ALA A 1 147 ? -20.904 3.576 20.652 1.00 90.69 147 ALA A O 1
ATOM 1156 N N . THR A 1 148 ? -22.697 3.458 22.004 1.00 91.75 148 THR A N 1
ATOM 1157 C CA . THR A 1 148 ? -23.426 4.594 21.436 1.00 91.75 148 THR A CA 1
ATOM 1158 C C . THR A 1 148 ? -23.533 5.685 22.492 1.00 91.75 148 THR A C 1
ATOM 1160 O O . THR A 1 148 ? -24.219 5.524 23.502 1.00 91.75 148 THR A O 1
ATOM 1163 N N . LEU A 1 149 ? -22.862 6.806 22.257 1.00 92.12 149 LEU A N 1
ATOM 1164 C CA . LEU A 1 149 ? -22.961 8.008 23.075 1.00 92.12 149 LEU A CA 1
ATOM 1165 C C . LEU A 1 149 ? -24.084 8.902 22.553 1.00 92.12 149 LEU A C 1
ATOM 1167 O O . LEU A 1 149 ? -24.360 8.909 21.356 1.00 92.12 149 LEU A O 1
ATOM 1171 N N . ARG A 1 150 ? -24.714 9.682 23.428 1.00 93.62 150 ARG A N 1
ATOM 1172 C CA . ARG A 1 150 ? -25.359 10.938 23.039 1.00 93.62 150 ARG A CA 1
ATOM 1173 C C . ARG A 1 150 ? -24.510 12.058 23.590 1.00 93.62 150 ARG A C 1
ATOM 1175 O O . ARG A 1 150 ? -24.016 11.982 24.718 1.00 93.62 150 ARG A O 1
ATOM 1182 N N . VAL A 1 151 ? -24.302 13.057 22.750 1.00 92.38 151 VAL A N 1
ATOM 1183 C CA . VAL A 1 151 ? -23.442 14.191 23.054 1.00 92.38 151 VAL A CA 1
ATOM 1184 C C . VAL A 1 151 ? -24.189 15.479 22.769 1.00 92.38 151 VAL A C 1
ATOM 1186 O O . VAL A 1 151 ? -24.831 15.625 21.729 1.00 92.38 151 VAL A O 1
ATOM 1189 N N . ALA A 1 152 ? -24.126 16.418 23.702 1.00 92.88 152 ALA A N 1
ATOM 1190 C CA . ALA A 1 152 ? -24.778 17.712 23.570 1.00 92.88 152 ALA A CA 1
ATOM 1191 C C . ALA A 1 152 ? -23.985 18.785 24.310 1.00 92.88 152 ALA A C 1
ATOM 1193 O O . ALA A 1 152 ? -23.196 18.484 25.207 1.00 92.88 152 ALA A O 1
ATOM 1194 N N . GLN A 1 153 ? -24.228 20.048 23.968 1.00 91.06 153 GLN A N 1
ATOM 1195 C CA . GLN A 1 153 ? -23.723 21.151 24.773 1.00 91.06 153 GLN A CA 1
ATOM 1196 C C . GLN A 1 153 ? -24.476 21.223 26.107 1.00 91.06 153 GLN A C 1
ATOM 1198 O O . GLN A 1 153 ? -25.711 21.270 26.136 1.00 91.06 153 GLN A O 1
ATOM 1203 N N . ARG A 1 154 ? -23.728 21.216 27.209 1.00 90.94 154 ARG A N 1
ATOM 1204 C CA . ARG A 1 154 ? -24.194 21.395 28.590 1.00 90.94 154 ARG A CA 1
ATOM 1205 C C . ARG A 1 154 ? -23.158 22.233 29.334 1.00 90.94 154 ARG A C 1
ATOM 1207 O O . ARG A 1 154 ? -21.961 22.027 29.150 1.00 90.94 154 ARG A O 1
ATOM 1214 N N . ASP A 1 155 ? -23.618 23.201 30.122 1.00 86.25 155 ASP A N 1
ATOM 1215 C CA . ASP A 1 155 ? -22.762 24.074 30.943 1.00 86.25 155 ASP A CA 1
ATOM 1216 C C . ASP A 1 155 ? -21.597 24.720 30.166 1.00 86.25 155 ASP A C 1
ATOM 1218 O O . ASP A 1 155 ? -20.468 24.803 30.641 1.00 86.25 155 ASP A O 1
ATOM 1222 N N . GLY A 1 156 ? -21.867 25.146 28.926 1.00 83.81 156 GLY A N 1
ATOM 1223 C CA . GLY A 1 156 ? -20.887 25.819 28.068 1.00 83.81 156 GLY A CA 1
ATOM 1224 C C . GLY A 1 156 ? -19.873 24.906 27.365 1.00 83.81 156 GLY A C 1
ATOM 1225 O O . GLY A 1 156 ? -18.977 25.426 26.707 1.00 83.81 156 GLY A O 1
ATOM 1226 N N . GLY A 1 157 ? -20.003 23.576 27.451 1.00 87.81 157 GLY A N 1
ATOM 1227 C CA . GLY A 1 157 ? -19.108 22.625 26.776 1.00 87.81 157 GLY A CA 1
ATOM 1228 C C . GLY A 1 157 ? -19.826 21.403 26.204 1.00 87.81 157 GLY A C 1
ATOM 1229 O O . GLY A 1 157 ? -20.969 21.114 26.550 1.00 87.81 157 GLY A O 1
ATOM 1230 N N . TRP A 1 158 ? -19.163 20.664 25.312 1.00 89.94 158 TRP A N 1
ATOM 1231 C CA . TRP A 1 158 ? -19.685 19.393 24.801 1.00 89.94 158 TRP A CA 1
ATOM 1232 C C . TRP A 1 158 ? -19.523 18.290 25.847 1.00 89.94 158 TRP A C 1
ATOM 1234 O O . TRP A 1 158 ? -18.419 18.031 26.324 1.00 89.94 158 TRP A O 1
ATOM 1244 N N . ARG A 1 159 ? -20.634 17.643 26.208 1.00 93.44 159 ARG A N 1
ATOM 1245 C CA . ARG A 1 159 ? -20.688 16.596 27.234 1.00 93.44 159 ARG A CA 1
ATOM 1246 C C . ARG A 1 159 ? -21.360 15.339 26.708 1.00 93.44 159 ARG A C 1
ATOM 1248 O O . ARG A 1 159 ? -22.257 15.407 25.867 1.00 93.44 159 ARG A O 1
ATOM 1255 N N . ILE A 1 160 ? -20.960 14.198 27.260 1.00 94.00 160 ILE A N 1
ATOM 1256 C CA . ILE A 1 160 ? -21.650 12.921 27.095 1.00 94.00 160 ILE A CA 1
ATOM 1257 C C . ILE A 1 160 ? -22.872 12.943 28.009 1.00 94.00 160 ILE A C 1
ATOM 1259 O O . ILE A 1 160 ? -22.758 12.890 29.232 1.00 94.00 160 ILE A O 1
ATOM 1263 N N . THR A 1 161 ? -24.049 13.058 27.418 1.00 95.06 161 THR A N 1
ATOM 1264 C CA . THR A 1 161 ? -25.337 13.106 28.123 1.00 95.06 161 THR A CA 1
ATOM 1265 C C . THR A 1 161 ? -25.922 11.720 28.335 1.00 95.06 161 THR A C 1
ATOM 1267 O O . THR A 1 161 ? -26.700 11.515 29.261 1.00 95.06 161 THR A O 1
ATOM 1270 N N . ARG A 1 162 ? -25.519 10.750 27.511 1.00 93.25 162 ARG A N 1
ATOM 1271 C CA . ARG A 1 162 ? -25.879 9.343 27.667 1.00 93.25 162 ARG A CA 1
ATOM 1272 C C . ARG A 1 162 ? -24.814 8.448 27.048 1.00 93.25 162 ARG A C 1
ATOM 1274 O O . ARG A 1 162 ? -24.263 8.767 26.002 1.00 93.25 162 ARG A O 1
ATOM 1281 N N . GLU A 1 163 ? -24.553 7.305 27.667 1.00 91.75 163 GLU A N 1
ATOM 1282 C CA . GLU A 1 163 ? -23.661 6.273 27.135 1.00 91.75 163 GLU A CA 1
ATOM 1283 C C . GLU A 1 163 ? -24.352 4.916 27.219 1.00 91.75 163 GLU A C 1
ATOM 1285 O O . GLU A 1 163 ? -24.622 4.431 28.315 1.00 91.75 163 GLU A O 1
ATOM 1290 N N . ASP A 1 164 ? -24.583 4.281 26.075 1.00 89.75 164 ASP A N 1
ATOM 1291 C CA . ASP A 1 164 ? -25.045 2.899 25.996 1.00 89.75 164 ASP A CA 1
ATOM 1292 C C . ASP A 1 164 ? -23.895 2.030 25.470 1.00 89.75 164 ASP A C 1
ATOM 1294 O O . ASP A 1 164 ? -23.556 2.075 24.285 1.00 89.75 164 ASP A O 1
ATOM 1298 N N . VAL A 1 165 ? -23.267 1.242 26.345 1.00 88.25 165 VAL A N 1
ATOM 1299 C CA . VAL A 1 165 ? -22.222 0.300 25.925 1.00 88.25 165 VAL A CA 1
ATOM 1300 C C . VAL A 1 165 ? -22.885 -0.908 25.284 1.00 88.25 165 VAL A C 1
ATOM 1302 O O . VAL A 1 165 ? -23.771 -1.505 25.886 1.00 88.25 165 VAL A O 1
ATOM 1305 N N . THR A 1 166 ? -22.468 -1.276 24.076 1.00 85.62 166 THR A N 1
ATOM 1306 C CA . THR A 1 166 ? -23.058 -2.402 23.338 1.00 85.62 166 THR A CA 1
ATOM 1307 C C . THR A 1 166 ? -22.219 -3.664 23.464 1.00 85.62 166 THR A C 1
ATOM 1309 O O . THR A 1 166 ? -22.770 -4.753 23.579 1.00 85.62 166 THR A O 1
ATOM 1312 N N . ALA A 1 167 ? -20.894 -3.525 23.476 1.00 86.81 167 ALA A N 1
ATOM 1313 C CA . ALA A 1 167 ? -19.973 -4.643 23.621 1.00 86.81 167 ALA A CA 1
ATOM 1314 C C . ALA A 1 167 ? -18.653 -4.187 24.237 1.00 86.81 167 ALA A C 1
ATOM 1316 O O . ALA A 1 167 ? -18.210 -3.052 24.049 1.00 86.81 167 ALA A O 1
ATOM 1317 N N . ARG A 1 168 ? -17.991 -5.102 24.937 1.00 89.06 168 ARG A N 1
ATOM 1318 C CA . ARG A 1 168 ? -16.616 -4.941 25.394 1.00 89.06 168 ARG A CA 1
ATOM 1319 C C . ARG A 1 168 ? -15.883 -6.267 25.250 1.00 89.06 168 ARG A C 1
ATOM 1321 O O . ARG A 1 168 ? -16.428 -7.314 25.583 1.00 89.06 168 ARG A O 1
ATOM 1328 N N . THR A 1 169 ? -14.631 -6.208 24.829 1.00 89.88 169 THR A N 1
ATOM 1329 C CA . THR A 1 169 ? -13.737 -7.356 24.713 1.00 89.88 169 THR A CA 1
ATOM 1330 C C . THR A 1 169 ? -12.431 -7.030 25.417 1.00 89.88 169 THR A C 1
ATOM 1332 O O . THR A 1 169 ? -11.865 -5.962 25.215 1.00 89.88 169 THR A O 1
ATOM 1335 N N . LEU A 1 170 ? -11.953 -7.939 26.259 1.00 90.31 170 LEU A N 1
ATOM 1336 C CA . LEU A 1 170 ? -10.639 -7.885 26.888 1.00 90.31 170 LEU A CA 1
ATOM 1337 C C . LEU A 1 170 ? -9.860 -9.111 26.434 1.00 90.31 170 LEU A C 1
ATOM 1339 O O . LEU A 1 170 ? -10.251 -10.236 26.741 1.00 90.31 170 LEU A O 1
ATOM 1343 N N . VAL A 1 171 ? -8.747 -8.877 25.758 1.00 89.88 171 VAL A N 1
ATOM 1344 C CA . VAL A 1 171 ? -7.758 -9.898 25.423 1.00 89.88 171 VAL A CA 1
ATOM 1345 C C . VAL A 1 171 ? -6.613 -9.775 26.414 1.00 89.88 171 VAL A C 1
ATOM 1347 O O . VAL A 1 171 ? -6.110 -8.674 26.651 1.00 89.88 171 VAL A O 1
ATOM 1350 N N . THR A 1 172 ? -6.207 -10.890 27.011 1.00 89.00 172 THR A N 1
ATOM 1351 C CA . THR A 1 172 ? -5.084 -10.943 27.954 1.00 89.00 172 THR A CA 1
ATOM 1352 C C . THR A 1 172 ? -4.096 -12.011 27.548 1.00 89.00 172 THR A C 1
ATOM 1354 O O . THR A 1 172 ? -4.513 -13.086 27.113 1.00 89.00 172 THR A O 1
ATOM 1357 N N . ARG A 1 173 ? -2.802 -11.749 27.747 1.00 83.94 173 ARG A N 1
ATOM 1358 C CA . ARG A 1 173 ? -1.759 -12.739 27.488 1.00 83.94 173 ARG A CA 1
ATOM 1359 C C . ARG A 1 173 ? -0.514 -12.511 28.341 1.00 83.94 173 ARG A C 1
ATOM 1361 O O . ARG A 1 173 ? -0.117 -11.367 28.562 1.00 83.94 173 ARG A O 1
ATOM 1368 N N . ARG A 1 174 ? 0.113 -13.599 28.801 1.00 83.62 174 ARG A N 1
ATOM 1369 C CA . ARG A 1 174 ? 1.379 -13.540 29.556 1.00 83.62 174 ARG A CA 1
ATOM 1370 C C . ARG A 1 174 ? 2.610 -13.458 28.663 1.00 83.62 174 ARG A C 1
ATOM 1372 O O . ARG A 1 174 ? 3.525 -12.702 28.963 1.00 83.62 174 ARG A O 1
ATOM 1379 N N . THR A 1 175 ? 2.607 -14.190 27.556 1.00 77.50 175 THR A N 1
ATOM 1380 C CA . THR A 1 175 ? 3.752 -14.264 26.639 1.00 77.50 175 THR A CA 1
ATOM 1381 C C . THR A 1 175 ? 3.496 -13.397 25.395 1.00 77.50 175 THR A C 1
ATOM 1383 O O . THR A 1 175 ? 2.353 -13.337 24.943 1.00 77.50 175 THR A O 1
ATOM 1386 N N . PRO A 1 176 ? 4.490 -12.710 24.803 1.00 72.25 176 PRO A N 1
ATOM 1387 C CA . PRO A 1 176 ? 4.374 -12.049 23.489 1.00 72.25 176 PRO A CA 1
ATOM 1388 C C . PRO A 1 176 ? 4.225 -13.045 22.321 1.00 72.25 176 PRO A C 1
ATOM 1390 O O . PRO A 1 176 ? 4.548 -14.224 22.464 1.00 72.25 176 PRO A O 1
ATOM 1393 N N . ARG A 1 177 ? 3.560 -12.669 21.206 1.00 72.94 177 ARG A N 1
ATOM 1394 C CA . ARG A 1 177 ? 3.403 -13.553 20.003 1.00 72.94 177 ARG A CA 1
ATOM 1395 C C . ARG A 1 177 ? 4.540 -13.283 19.033 1.00 72.94 177 ARG A C 1
ATOM 1397 O O . ARG A 1 177 ? 5.061 -14.202 18.424 1.00 72.94 177 ARG A O 1
ATOM 1404 N N . PHE A 1 178 ? 4.902 -12.015 18.972 1.00 79.81 178 PHE A N 1
ATOM 1405 C CA . PHE A 1 178 ? 6.000 -11.472 18.214 1.00 79.81 178 PHE A CA 1
ATOM 1406 C C . PHE A 1 178 ? 6.973 -10.846 19.207 1.00 79.81 178 PHE A C 1
ATOM 1408 O O . PHE A 1 178 ? 6.551 -10.299 20.234 1.00 79.81 178 PHE A O 1
ATOM 1415 N N . ALA A 1 179 ? 8.257 -10.942 18.901 1.00 80.31 179 ALA A N 1
ATOM 1416 C CA . ALA A 1 179 ? 9.299 -10.170 19.550 1.00 80.31 179 ALA A CA 1
ATOM 1417 C C . ALA A 1 179 ? 9.787 -9.116 18.556 1.00 80.31 179 ALA A C 1
ATOM 1419 O O . ALA A 1 179 ? 9.791 -9.352 17.349 1.00 80.31 179 ALA A O 1
ATOM 1420 N N . ARG A 1 180 ? 10.193 -7.949 19.057 1.00 81.25 180 ARG A N 1
ATOM 1421 C CA . ARG A 1 180 ? 10.955 -7.009 18.236 1.00 81.25 180 ARG A CA 1
ATOM 1422 C C . ARG A 1 180 ? 12.347 -7.605 18.051 1.00 81.25 180 ARG A C 1
ATOM 1424 O O . ARG A 1 180 ? 13.025 -7.841 19.046 1.00 81.25 180 ARG A O 1
ATOM 1431 N N . VAL A 1 181 ? 12.739 -7.840 16.803 1.00 87.12 181 VAL A N 1
ATOM 1432 C CA . VAL A 1 181 ? 14.036 -8.448 16.457 1.00 87.12 181 VAL A CA 1
ATOM 1433 C C . VAL A 1 181 ? 14.947 -7.516 15.669 1.00 87.12 181 VAL A C 1
ATOM 1435 O O . VAL A 1 181 ? 16.057 -7.905 15.369 1.00 87.12 181 VAL A O 1
ATOM 1438 N N . THR A 1 182 ? 14.514 -6.286 15.381 1.00 84.75 182 THR A N 1
ATOM 1439 C CA . THR A 1 182 ? 15.227 -5.291 14.561 1.00 84.75 182 THR A CA 1
ATOM 1440 C C . THR A 1 182 ? 16.725 -5.199 14.883 1.00 84.75 182 THR A C 1
ATOM 1442 O O . THR A 1 182 ? 17.549 -5.407 14.000 1.00 84.75 182 THR A O 1
ATOM 1445 N N . ASP A 1 183 ? 17.073 -5.009 16.162 1.00 86.25 183 ASP A N 1
ATOM 1446 C CA . ASP A 1 183 ? 18.469 -4.875 16.602 1.00 86.25 183 ASP A CA 1
ATOM 1447 C C . ASP A 1 183 ? 19.254 -6.192 16.460 1.00 86.25 183 ASP A C 1
ATOM 1449 O O . ASP A 1 183 ? 20.410 -6.186 16.053 1.00 86.25 183 ASP A O 1
ATOM 1453 N N . ALA A 1 184 ? 18.621 -7.328 16.775 1.00 90.38 184 ALA A N 1
ATOM 1454 C CA . ALA A 1 184 ? 19.236 -8.653 16.656 1.00 90.38 184 ALA A CA 1
ATOM 1455 C C . ALA A 1 184 ? 19.415 -9.082 15.192 1.00 90.38 184 ALA A C 1
ATOM 1457 O O . ALA A 1 184 ? 20.357 -9.796 14.874 1.00 90.38 184 ALA A O 1
ATOM 1458 N N . ALA A 1 185 ? 18.518 -8.625 14.319 1.00 91.69 185 ALA A N 1
ATOM 1459 C CA . ALA A 1 185 ? 18.549 -8.861 12.887 1.00 91.69 185 ALA A CA 1
ATOM 1460 C C . ALA A 1 185 ? 19.534 -7.931 12.162 1.00 91.69 185 ALA A C 1
ATOM 1462 O O . ALA A 1 185 ? 19.784 -8.138 10.988 1.00 91.69 185 ALA A O 1
ATOM 1463 N N . GLY A 1 186 ? 20.085 -6.897 12.808 1.00 90.56 186 GLY A N 1
ATOM 1464 C CA . GLY A 1 186 ? 20.995 -5.950 12.147 1.00 90.56 186 GLY A CA 1
ATOM 1465 C C . GLY A 1 186 ? 20.312 -4.960 11.192 1.00 90.56 186 GLY A C 1
ATOM 1466 O O . GLY A 1 186 ? 20.994 -4.226 10.480 1.00 90.56 186 GLY A O 1
ATOM 1467 N N . ILE A 1 187 ? 18.977 -4.883 11.194 1.00 87.19 187 ILE A N 1
ATOM 1468 C CA . ILE A 1 187 ? 18.224 -3.908 10.393 1.00 87.19 187 ILE A CA 1
ATOM 1469 C C . ILE A 1 187 ? 18.132 -2.610 11.193 1.00 87.19 187 ILE A C 1
ATOM 1471 O O . ILE A 1 187 ? 17.359 -2.511 12.140 1.00 87.19 187 ILE A O 1
ATOM 1475 N N . ALA A 1 188 ? 18.929 -1.608 10.832 1.00 77.06 188 ALA A N 1
ATOM 1476 C CA . ALA A 1 188 ? 19.020 -0.341 11.563 1.00 77.06 188 ALA A CA 1
ATOM 1477 C C . ALA A 1 188 ? 18.232 0.817 10.924 1.00 77.06 188 ALA A C 1
ATOM 1479 O O . ALA A 1 188 ? 18.193 1.905 11.498 1.00 77.06 188 ALA A O 1
ATOM 1480 N N . SER A 1 189 ? 17.592 0.605 9.768 1.00 70.56 189 SER A N 1
ATOM 1481 C CA . SER A 1 189 ? 16.790 1.635 9.102 1.00 70.56 189 SER A CA 1
ATOM 1482 C C . SER A 1 189 ? 15.573 2.001 9.958 1.00 70.56 189 SER A C 1
ATOM 1484 O O . SER A 1 189 ? 14.641 1.211 10.139 1.00 70.56 189 SER A O 1
ATOM 1486 N N . VAL A 1 190 ? 15.603 3.200 10.546 1.00 62.50 190 VAL A N 1
ATOM 1487 C CA . VAL A 1 190 ? 14.509 3.737 11.358 1.00 62.50 190 VAL A CA 1
ATOM 1488 C C . VAL A 1 190 ? 13.735 4.740 10.524 1.00 62.50 190 VAL A C 1
ATOM 1490 O O . VAL A 1 190 ? 14.191 5.852 10.271 1.00 62.50 190 VAL A O 1
ATOM 1493 N N . HIS A 1 191 ? 12.511 4.369 10.171 1.00 58.25 191 HIS A N 1
ATOM 1494 C CA . HIS A 1 191 ? 11.550 5.312 9.633 1.00 58.25 191 HIS A CA 1
ATOM 1495 C C . HIS A 1 191 ? 11.099 6.290 10.734 1.00 58.25 191 HIS A C 1
ATOM 1497 O O . HIS A 1 191 ? 10.445 5.885 11.700 1.00 58.25 191 HIS A O 1
ATOM 1503 N N . THR A 1 192 ? 11.447 7.575 10.613 1.00 49.56 192 THR A N 1
ATOM 1504 C CA . THR A 1 192 ? 11.004 8.622 11.543 1.00 49.56 192 THR A CA 1
ATOM 1505 C C . THR A 1 192 ? 9.835 9.399 10.941 1.00 49.56 192 THR A C 1
ATOM 1507 O O . THR A 1 192 ? 9.965 10.120 9.959 1.00 49.56 192 THR A O 1
ATOM 1510 N N . SER A 1 193 ? 8.659 9.280 11.559 1.00 47.78 193 SER A N 1
ATOM 1511 C CA . SER A 1 193 ? 7.470 10.065 11.192 1.00 47.78 193 SER A CA 1
ATOM 1512 C C . SER A 1 193 ? 7.437 11.447 11.869 1.00 47.78 193 SER A C 1
ATOM 1514 O O . SER A 1 193 ? 6.389 12.102 11.905 1.00 47.78 193 SER A O 1
ATOM 1516 N N . ASP A 1 194 ? 8.550 11.870 12.476 1.00 40.66 194 ASP A N 1
ATOM 1517 C CA . ASP A 1 194 ? 8.651 13.114 13.237 1.00 40.66 194 ASP A CA 1
ATOM 1518 C C . ASP A 1 194 ? 8.396 14.312 12.315 1.00 40.66 194 ASP A C 1
ATOM 1520 O O . ASP A 1 194 ? 9.117 14.551 11.352 1.00 40.66 194 ASP A O 1
ATOM 1524 N N . GLY A 1 195 ? 7.335 15.068 12.606 1.00 40.38 195 GLY A N 1
ATOM 1525 C CA . GLY A 1 195 ? 6.931 16.231 11.813 1.00 40.38 195 GLY A CA 1
ATOM 1526 C C . GLY A 1 195 ? 5.743 16.007 10.877 1.00 40.38 195 GLY A C 1
ATOM 1527 O O . GLY A 1 195 ? 5.239 16.996 10.353 1.00 40.38 195 GLY A O 1
ATOM 1528 N N . SER A 1 196 ? 5.224 14.780 10.732 1.00 37.94 196 SER A N 1
ATOM 1529 C CA . SER A 1 196 ? 3.953 14.535 10.032 1.00 37.94 196 SER A CA 1
ATOM 1530 C C . SER A 1 196 ? 2.786 15.056 10.880 1.00 37.94 196 SER A C 1
ATOM 1532 O O . SER A 1 196 ? 2.475 14.465 11.920 1.00 37.94 196 SER A O 1
ATOM 1534 N N . PRO A 1 197 ? 2.096 16.153 10.511 1.00 36.16 197 PRO A N 1
ATOM 1535 C CA . PRO A 1 197 ? 0.892 16.535 11.225 1.00 36.16 197 PRO A CA 1
ATOM 1536 C C . PRO A 1 197 ? -0.139 15.423 10.990 1.00 36.16 197 PRO A C 1
ATOM 1538 O O . PRO A 1 197 ? -0.321 15.027 9.839 1.00 36.16 197 PRO A O 1
ATOM 1541 N N . PRO A 1 198 ? -0.881 14.965 12.014 1.00 39.78 198 PRO A N 1
ATOM 1542 C CA . PRO A 1 198 ? -1.812 13.832 11.905 1.00 39.78 198 PRO A CA 1
ATOM 1543 C C . PRO A 1 198 ? -2.945 14.006 10.870 1.00 39.78 198 PRO A C 1
ATOM 1545 O O . PRO A 1 198 ? -3.751 13.101 10.697 1.00 39.78 198 PRO A O 1
ATOM 1548 N N . PHE A 1 199 ? -3.013 15.156 10.185 1.00 38.25 199 PHE A N 1
ATOM 1549 C CA . PHE A 1 199 ? -3.978 15.481 9.131 1.00 38.25 199 PHE A CA 1
ATOM 1550 C C . PHE A 1 199 ? -3.390 16.318 7.977 1.00 38.25 199 PHE A C 1
ATOM 1552 O O . PHE A 1 199 ? -4.144 16.908 7.205 1.00 38.25 199 PHE A O 1
ATOM 1559 N N . ARG A 1 200 ? -2.060 16.417 7.845 1.00 37.19 200 ARG A N 1
ATOM 1560 C CA . ARG A 1 200 ? -1.424 16.974 6.640 1.00 37.19 200 ARG A CA 1
ATOM 1561 C C . ARG A 1 200 ? -0.451 15.941 6.098 1.00 37.19 200 ARG A C 1
ATOM 1563 O O . ARG A 1 200 ? 0.707 15.936 6.492 1.00 37.19 200 ARG A O 1
ATOM 1570 N N . LEU A 1 201 ? -0.922 15.120 5.163 1.00 41.88 201 LEU A N 1
ATOM 1571 C CA . LEU A 1 201 ? -0.022 14.358 4.296 1.00 41.88 201 LEU A CA 1
ATOM 1572 C C . LEU A 1 201 ? 0.948 15.313 3.578 1.00 41.88 201 LEU A C 1
ATOM 1574 O O . LEU A 1 201 ? 2.116 14.989 3.424 1.00 41.88 201 LEU A O 1
ATOM 1578 N N . PHE A 1 202 ? 0.501 16.537 3.254 1.00 46.31 202 PHE A N 1
ATOM 1579 C CA . PHE A 1 202 ? 1.328 17.571 2.637 1.00 46.31 202 PHE A CA 1
ATOM 1580 C C . PHE A 1 202 ? 0.913 18.968 3.112 1.00 46.31 202 PHE A C 1
ATOM 1582 O O . PHE A 1 202 ? -0.271 19.303 3.191 1.00 46.31 202 PHE A O 1
ATOM 1589 N N . GLY A 1 203 ? 1.890 19.804 3.463 1.00 32.91 203 GLY A N 1
ATOM 1590 C CA . GLY A 1 203 ? 1.638 21.214 3.750 1.00 32.91 203 GLY A CA 1
ATOM 1591 C C . GLY A 1 203 ? 2.769 21.919 4.486 1.00 32.91 203 GLY A C 1
ATOM 1592 O O . GLY A 1 203 ? 2.755 21.963 5.716 1.00 32.91 203 GLY A O 1
ATOM 1593 N N . GLY A 1 204 ? 3.663 22.548 3.716 1.00 33.28 204 GLY A N 1
ATOM 1594 C CA . GLY A 1 204 ? 4.526 23.639 4.179 1.00 33.28 204 GLY A CA 1
ATOM 1595 C C . GLY A 1 204 ? 6.002 23.520 3.795 1.00 33.28 204 GLY A C 1
ATOM 1596 O O . GLY A 1 204 ? 6.825 23.245 4.657 1.00 33.28 204 GLY A O 1
ATOM 1597 N N . GLY A 1 205 ? 6.338 23.816 2.535 1.00 35.97 205 GLY A N 1
ATOM 1598 C CA . GLY A 1 205 ? 7.718 24.036 2.081 1.00 35.97 205 GLY A CA 1
ATOM 1599 C C . GLY A 1 205 ? 8.558 22.771 1.882 1.00 35.97 205 GLY A C 1
ATOM 1600 O O . GLY A 1 205 ? 8.132 21.664 2.198 1.00 35.97 205 GLY A O 1
ATOM 1601 N N . ALA A 1 206 ? 9.782 22.964 1.379 1.00 39.72 206 ALA A N 1
ATOM 1602 C CA . ALA A 1 206 ? 10.784 21.935 1.061 1.00 39.72 206 ALA A CA 1
ATOM 1603 C C . ALA A 1 206 ? 11.171 20.992 2.229 1.00 39.72 206 ALA A C 1
ATOM 1605 O O . ALA A 1 206 ? 12.008 20.115 2.055 1.00 39.72 206 ALA A O 1
ATOM 1606 N N . ALA A 1 207 ? 10.572 21.176 3.410 1.00 39.12 207 ALA A N 1
ATOM 1607 C CA . ALA A 1 207 ? 10.784 20.394 4.621 1.00 39.12 207 ALA A CA 1
ATOM 1608 C C . ALA A 1 207 ? 9.667 19.371 4.905 1.00 39.12 207 ALA A C 1
ATOM 1610 O O . ALA A 1 207 ? 9.699 18.735 5.952 1.00 39.12 207 ALA A O 1
ATOM 1611 N N . ASN A 1 208 ? 8.688 19.199 4.006 1.00 45.41 208 ASN A N 1
ATOM 1612 C CA . ASN A 1 208 ? 7.737 18.086 4.071 1.00 45.41 208 ASN A CA 1
ATOM 1613 C C . ASN A 1 208 ? 8.000 17.119 2.898 1.00 45.41 208 ASN A C 1
ATOM 1615 O O . ASN A 1 208 ? 7.238 17.104 1.921 1.00 45.41 208 ASN A O 1
ATOM 1619 N N . PRO A 1 209 ? 9.131 16.378 2.918 1.00 43.88 209 PRO A N 1
ATOM 1620 C CA . PRO A 1 209 ? 9.269 15.224 2.046 1.00 43.88 209 PRO A CA 1
ATOM 1621 C C . PRO A 1 209 ? 8.160 14.254 2.447 1.00 43.88 209 PRO A C 1
ATOM 1623 O O . PRO A 1 209 ? 7.715 14.265 3.588 1.00 43.88 209 PRO A O 1
ATOM 1626 N N . VAL A 1 210 ? 7.689 13.431 1.526 1.00 45.62 210 VAL A N 1
ATOM 1627 C CA . VAL A 1 210 ? 6.808 12.308 1.848 1.00 45.62 210 VAL A CA 1
ATOM 1628 C C . VAL A 1 210 ? 7.386 11.577 3.071 1.00 45.62 210 VAL A C 1
ATOM 1630 O O . VAL A 1 210 ? 8.402 10.899 2.959 1.00 45.62 210 VAL A O 1
ATOM 1633 N N . GLY A 1 211 ? 6.796 11.764 4.253 1.00 45.19 211 GLY A N 1
ATOM 1634 C CA . GLY A 1 211 ? 7.280 11.202 5.516 1.00 45.19 211 GLY A CA 1
ATOM 1635 C C . GLY A 1 211 ? 6.950 9.719 5.653 1.00 45.19 211 GLY A C 1
ATOM 1636 O O . GLY A 1 211 ? 6.568 9.297 6.734 1.00 45.19 211 GLY A O 1
ATOM 1637 N N . ALA A 1 212 ? 7.016 8.960 4.553 1.00 53.28 212 ALA A N 1
ATOM 1638 C CA . ALA A 1 212 ? 6.674 7.542 4.453 1.00 53.28 212 ALA A CA 1
ATOM 1639 C C . ALA A 1 212 ? 7.202 6.943 3.135 1.00 53.28 212 ALA A C 1
ATOM 1641 O O . ALA A 1 212 ? 6.430 6.535 2.267 1.00 53.28 212 ALA A O 1
ATOM 1642 N N . SER A 1 213 ? 8.523 6.880 2.961 1.00 60.41 213 SER A N 1
ATOM 1643 C CA . SER A 1 213 ? 9.092 5.877 2.057 1.00 60.41 213 SER A CA 1
ATOM 1644 C C . SER A 1 213 ? 8.728 4.487 2.595 1.00 60.41 213 SER A C 1
ATOM 1646 O O . SER A 1 213 ? 8.978 4.204 3.767 1.00 60.41 213 SER A O 1
ATOM 1648 N N . SER A 1 214 ? 8.038 3.678 1.790 1.00 68.44 214 SER A N 1
ATOM 1649 C CA . SER A 1 214 ? 7.338 2.466 2.256 1.00 68.44 214 SER A CA 1
ATOM 1650 C C . SER A 1 214 ? 7.471 1.261 1.318 1.00 68.44 214 SER A C 1
ATOM 1652 O O . SER A 1 214 ? 6.949 0.190 1.621 1.00 68.44 214 SER A O 1
ATOM 1654 N N . GLY A 1 215 ? 8.184 1.419 0.205 1.00 80.94 215 GLY A N 1
ATOM 1655 C CA . GLY A 1 215 ? 8.484 0.352 -0.736 1.00 80.94 215 GLY A CA 1
ATOM 1656 C C . GLY A 1 215 ? 9.502 -0.632 -0.183 1.00 80.94 215 GLY A C 1
ATOM 1657 O O . GLY A 1 215 ? 10.496 -0.241 0.430 1.00 80.94 215 GLY A O 1
ATOM 1658 N N . VAL A 1 216 ? 9.261 -1.907 -0.453 1.00 91.50 216 VAL A N 1
ATOM 1659 C CA . VAL A 1 216 ? 10.200 -2.995 -0.206 1.00 91.50 216 VAL A CA 1
ATOM 1660 C C . VAL A 1 216 ? 10.354 -3.782 -1.500 1.00 91.50 216 VAL A C 1
ATOM 1662 O O . VAL A 1 216 ? 9.356 -4.065 -2.159 1.00 91.50 216 VAL A O 1
ATOM 1665 N N . ALA A 1 217 ? 11.589 -4.116 -1.854 1.00 96.00 217 ALA A N 1
ATOM 1666 C CA . ALA A 1 217 ? 11.890 -5.074 -2.908 1.00 96.00 217 ALA A CA 1
ATOM 1667 C C . ALA A 1 217 ? 12.726 -6.205 -2.311 1.00 96.00 217 ALA A C 1
ATOM 1669 O O . ALA A 1 217 ? 13.566 -5.961 -1.442 1.00 96.00 217 ALA A O 1
ATOM 1670 N N . ILE A 1 218 ? 12.452 -7.431 -2.746 1.00 97.44 218 ILE A N 1
ATOM 1671 C CA . ILE A 1 218 ? 13.072 -8.646 -2.221 1.00 97.44 218 ILE A CA 1
ATOM 1672 C C . ILE A 1 218 ? 13.543 -9.489 -3.405 1.00 97.44 218 ILE A C 1
ATOM 1674 O O . ILE A 1 218 ? 12.751 -9.732 -4.314 1.00 97.44 218 ILE A O 1
ATOM 1678 N N . ALA A 1 219 ? 14.816 -9.878 -3.406 1.00 98.06 219 ALA A N 1
ATOM 1679 C CA . ALA A 1 219 ? 15.418 -10.795 -4.375 1.00 98.06 219 ALA A CA 1
ATOM 1680 C C . ALA A 1 219 ? 16.770 -11.291 -3.848 1.00 98.06 219 ALA A C 1
ATOM 1682 O O . ALA A 1 219 ? 17.407 -10.600 -3.062 1.00 98.06 219 ALA A O 1
ATOM 1683 N N . ASP A 1 220 ? 17.222 -12.457 -4.297 1.00 98.19 220 ASP A N 1
ATOM 1684 C CA . ASP A 1 220 ? 18.614 -12.896 -4.129 1.00 98.19 220 ASP A CA 1
ATOM 1685 C C . ASP A 1 220 ? 19.490 -12.125 -5.132 1.00 98.19 220 ASP A C 1
ATOM 1687 O O . ASP A 1 220 ? 19.511 -12.454 -6.321 1.00 98.19 220 ASP A O 1
ATOM 1691 N N . VAL A 1 221 ? 20.125 -11.029 -4.696 1.00 98.25 221 VAL A N 1
ATOM 1692 C CA . VAL A 1 221 ? 20.827 -10.125 -5.626 1.00 98.25 221 VAL A CA 1
ATOM 1693 C C . VAL A 1 221 ? 22.274 -10.531 -5.882 1.00 98.25 221 VAL A C 1
ATOM 1695 O O . VAL A 1 221 ? 2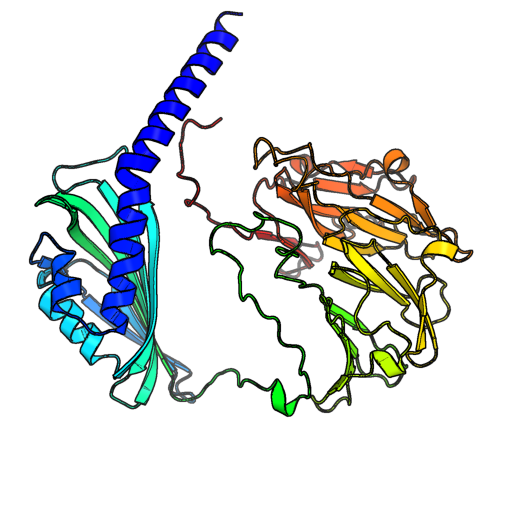2.888 -10.020 -6.823 1.00 98.25 221 VAL A O 1
ATOM 1698 N N . ASP A 1 222 ? 22.835 -11.421 -5.064 1.00 97.62 222 ASP A N 1
ATOM 1699 C CA . ASP A 1 222 ? 24.221 -11.872 -5.177 1.00 97.62 222 ASP A CA 1
ATOM 1700 C C . ASP A 1 222 ? 24.399 -13.378 -5.420 1.00 97.62 222 ASP A C 1
ATOM 1702 O O . ASP A 1 222 ? 25.521 -13.824 -5.688 1.00 97.62 222 ASP A O 1
ATOM 1706 N N . GLY A 1 223 ? 23.295 -14.121 -5.498 1.00 97.00 223 GLY A N 1
ATOM 1707 C CA . GLY A 1 223 ? 23.239 -15.510 -5.935 1.00 97.00 223 GLY A CA 1
ATOM 1708 C C . GLY A 1 223 ? 23.630 -16.496 -4.839 1.00 97.00 223 GLY A C 1
ATOM 1709 O O . GLY A 1 223 ? 24.070 -17.608 -5.154 1.00 97.00 223 GLY A O 1
ATOM 1710 N N . ASP A 1 224 ? 23.540 -16.098 -3.568 1.00 96.69 224 ASP A N 1
ATOM 1711 C CA . ASP A 1 224 ? 23.883 -16.948 -2.427 1.00 96.69 224 ASP A CA 1
ATOM 1712 C C . ASP A 1 224 ? 22.737 -17.884 -1.988 1.00 96.69 224 ASP A C 1
ATOM 1714 O O . ASP A 1 224 ? 22.936 -18.779 -1.156 1.00 96.69 224 ASP A O 1
ATOM 1718 N N . GLY A 1 225 ? 21.570 -17.759 -2.629 1.00 96.44 225 GLY A N 1
ATOM 1719 C CA . GLY A 1 225 ? 20.360 -18.527 -2.363 1.00 96.44 225 GLY A CA 1
ATOM 1720 C C . GLY A 1 225 ? 19.468 -17.919 -1.282 1.00 96.44 225 GLY A C 1
ATOM 1721 O O . GLY A 1 225 ? 18.479 -18.558 -0.900 1.00 96.44 225 GLY A O 1
ATOM 1722 N N . CYS A 1 226 ? 19.796 -16.730 -0.773 1.00 96.81 226 CYS A N 1
ATOM 1723 C CA . CYS A 1 226 ? 19.055 -16.044 0.270 1.00 96.81 226 CYS A CA 1
ATOM 1724 C C . CYS A 1 226 ? 18.544 -14.691 -0.211 1.00 96.81 226 CYS A C 1
ATOM 1726 O O . CYS A 1 226 ? 19.245 -13.880 -0.792 1.00 96.81 226 CYS A O 1
ATOM 1728 N N . GLU A 1 227 ? 17.257 -14.451 0.026 1.00 97.44 227 GLU A N 1
ATOM 1729 C CA . GLU A 1 227 ? 16.623 -13.225 -0.435 1.00 97.44 227 GLU A CA 1
ATOM 1730 C C . GLU A 1 227 ? 17.092 -12.019 0.386 1.00 97.44 227 GLU A C 1
ATOM 1732 O O . GLU A 1 227 ? 16.896 -11.969 1.607 1.00 97.44 227 GLU A O 1
ATOM 1737 N N . ASP A 1 228 ? 17.646 -11.034 -0.309 1.00 97.69 228 ASP A N 1
ATOM 1738 C CA . ASP A 1 228 ? 18.054 -9.738 0.208 1.00 97.69 228 ASP A CA 1
ATOM 1739 C C . ASP A 1 228 ? 16.894 -8.744 0.179 1.00 97.69 228 ASP A C 1
ATOM 1741 O O . ASP A 1 228 ? 15.905 -8.912 -0.537 1.00 97.69 228 ASP A O 1
ATOM 1745 N N . VAL A 1 229 ? 16.998 -7.682 0.978 1.00 95.75 229 VAL A N 1
ATOM 1746 C CA . VAL A 1 229 ? 15.899 -6.732 1.179 1.00 95.75 229 VAL A CA 1
ATOM 1747 C C . VAL A 1 229 ? 16.359 -5.312 0.894 1.00 95.75 229 VAL A C 1
ATOM 1749 O O . VAL A 1 229 ? 17.178 -4.752 1.623 1.00 95.75 229 VAL A O 1
ATOM 1752 N N . PHE A 1 230 ? 15.766 -4.686 -0.119 1.00 96.00 230 PHE A N 1
ATOM 1753 C CA . PHE A 1 230 ? 15.882 -3.251 -0.348 1.00 96.00 230 PHE A CA 1
ATOM 1754 C C . PHE A 1 230 ? 14.699 -2.514 0.280 1.00 96.00 230 PHE A C 1
ATOM 1756 O O . PHE A 1 230 ? 13.539 -2.802 -0.019 1.00 96.00 230 PHE A O 1
ATOM 1763 N N . LEU A 1 231 ? 14.988 -1.531 1.130 1.00 92.38 231 LEU A N 1
ATOM 1764 C CA . LEU A 1 231 ? 14.001 -0.648 1.743 1.00 92.38 231 LEU A CA 1
ATOM 1765 C C . LEU A 1 231 ? 14.090 0.732 1.095 1.00 92.38 231 LEU A C 1
ATOM 1767 O O . LEU A 1 231 ? 15.090 1.437 1.250 1.00 92.38 231 LEU A O 1
ATOM 1771 N N . ALA A 1 232 ? 13.031 1.134 0.391 1.00 89.81 232 ALA A N 1
ATOM 1772 C CA . ALA A 1 232 ? 12.926 2.469 -0.176 1.00 89.81 232 ALA A CA 1
ATOM 1773 C C . ALA A 1 232 ? 12.869 3.508 0.953 1.00 89.81 232 ALA A C 1
ATOM 1775 O O . ALA A 1 232 ? 12.178 3.329 1.959 1.00 89.81 232 ALA A O 1
ATOM 1776 N N . GLY A 1 233 ? 13.580 4.619 0.771 1.00 83.81 233 GLY A N 1
ATOM 1777 C CA . GLY A 1 233 ? 13.823 5.596 1.823 1.00 83.81 233 GLY A CA 1
ATOM 1778 C C . GLY A 1 233 ? 14.260 6.969 1.329 1.00 83.81 233 GLY A C 1
ATOM 1779 O O . GLY A 1 233 ? 14.584 7.165 0.157 1.00 83.81 233 GLY A O 1
ATOM 1780 N N . SER A 1 234 ? 14.271 7.934 2.248 1.00 76.38 234 SER A N 1
ATOM 1781 C CA . SER A 1 234 ? 14.906 9.240 2.074 1.00 76.38 234 SER A CA 1
ATOM 1782 C C . SER A 1 234 ? 15.270 9.819 3.445 1.00 76.38 234 SER A C 1
ATOM 1784 O O . SER A 1 234 ? 14.378 9.952 4.283 1.00 76.38 234 SER A O 1
ATOM 1786 N N . PRO A 1 235 ? 16.532 10.215 3.691 1.00 74.88 235 PRO A N 1
ATOM 1787 C CA . PRO A 1 235 ? 17.670 10.136 2.769 1.00 74.88 235 PRO A CA 1
ATOM 1788 C C . PRO A 1 235 ? 18.219 8.709 2.582 1.00 74.88 235 PRO A C 1
ATOM 1790 O O . PRO A 1 235 ? 19.032 8.496 1.688 1.00 74.88 235 PRO A O 1
ATOM 1793 N N . ASP A 1 236 ? 17.771 7.742 3.386 1.00 79.00 236 ASP A N 1
ATOM 1794 C CA . ASP A 1 236 ? 18.367 6.405 3.445 1.00 79.00 236 ASP A CA 1
ATOM 1795 C C . ASP A 1 236 ? 17.473 5.361 2.773 1.00 79.00 236 ASP A C 1
ATOM 1797 O O . ASP A 1 236 ? 16.588 4.802 3.416 1.00 79.00 236 ASP A O 1
ATOM 1801 N N . ALA A 1 237 ? 17.701 5.098 1.483 1.00 89.62 237 ALA A N 1
ATOM 1802 C CA . ALA A 1 237 ? 17.242 3.868 0.839 1.00 89.62 237 ALA A CA 1
ATOM 1803 C C . ALA A 1 237 ? 18.355 2.819 0.964 1.00 89.62 237 ALA A C 1
ATOM 1805 O O . ALA A 1 237 ? 19.502 3.114 0.626 1.00 89.62 237 ALA A O 1
ATOM 1806 N N . VAL A 1 238 ? 18.037 1.647 1.513 1.00 92.62 238 VAL A N 1
ATOM 1807 C CA . VAL A 1 238 ? 19.043 0.732 2.075 1.00 92.62 238 VAL A CA 1
ATOM 1808 C C . VAL A 1 238 ? 18.872 -0.671 1.514 1.00 92.62 238 VAL A C 1
ATOM 1810 O O . VAL A 1 238 ? 17.765 -1.203 1.546 1.00 92.62 238 VAL A O 1
ATOM 1813 N N . LEU A 1 239 ? 19.967 -1.278 1.055 1.00 96.38 239 LEU A N 1
ATOM 1814 C CA . LEU A 1 239 ? 20.035 -2.690 0.685 1.00 96.38 239 LEU A CA 1
ATOM 1815 C C . LEU A 1 239 ? 20.650 -3.500 1.829 1.00 96.38 239 LEU A C 1
ATOM 1817 O O . LEU A 1 239 ? 21.792 -3.265 2.229 1.00 96.38 239 LEU A O 1
ATOM 1821 N N . TYR A 1 240 ? 19.893 -4.466 2.334 1.00 96.62 240 TYR A N 1
ATOM 1822 C CA . TYR A 1 240 ? 20.318 -5.407 3.357 1.00 96.62 240 TYR A CA 1
ATOM 1823 C C . TYR A 1 240 ? 20.573 -6.781 2.747 1.00 96.62 240 TYR A C 1
ATOM 1825 O O . TYR A 1 240 ? 19.627 -7.412 2.279 1.00 96.62 240 TYR A O 1
ATOM 1833 N N . ARG A 1 241 ? 21.819 -7.259 2.841 1.00 97.44 241 ARG A N 1
ATOM 1834 C CA . ARG A 1 241 ? 22.154 -8.658 2.569 1.00 97.44 241 ARG A CA 1
ATOM 1835 C C . ARG A 1 241 ? 21.625 -9.550 3.683 1.00 97.44 241 ARG A C 1
ATOM 1837 O O . ARG A 1 241 ? 21.871 -9.232 4.850 1.00 97.44 241 ARG A O 1
ATOM 1844 N N . ASN A 1 242 ? 20.958 -10.644 3.348 1.00 97.19 242 ASN A N 1
ATOM 1845 C CA . ASN A 1 242 ? 20.439 -11.641 4.278 1.00 97.19 242 ASN A CA 1
ATOM 1846 C C . ASN A 1 242 ? 21.427 -12.798 4.465 1.00 97.19 242 ASN A C 1
ATOM 1848 O O . ASN A 1 242 ? 21.742 -13.511 3.527 1.00 97.19 242 ASN A O 1
ATOM 1852 N N . HIS A 1 243 ? 21.857 -13.065 5.700 1.00 96.62 243 HIS A N 1
ATOM 1853 C CA . HIS A 1 243 ? 22.807 -14.153 5.995 1.00 96.62 243 HIS A CA 1
ATOM 1854 C C . HIS A 1 243 ? 22.152 -15.535 6.142 1.00 96.62 243 HIS A C 1
ATOM 1856 O O . HIS A 1 243 ? 22.762 -16.459 6.683 1.00 96.62 243 HIS A O 1
ATOM 1862 N N . CYS A 1 244 ? 20.890 -15.683 5.727 1.00 96.12 244 CYS A N 1
ATOM 1863 C CA . CYS A 1 244 ? 20.097 -16.917 5.812 1.00 96.12 244 CYS A CA 1
ATOM 1864 C C . CYS A 1 244 ? 19.803 -17.417 7.240 1.00 96.12 244 CYS A C 1
ATOM 1866 O O . CYS A 1 244 ? 19.219 -18.487 7.424 1.00 96.12 244 CYS A O 1
ATOM 1868 N N . ASP A 1 245 ? 20.203 -16.670 8.267 1.00 95.38 245 ASP A N 1
ATOM 1869 C CA . ASP A 1 245 ? 20.061 -17.031 9.681 1.00 95.38 245 ASP A CA 1
ATOM 1870 C C . ASP A 1 245 ? 19.164 -16.049 10.457 1.00 95.38 245 ASP A C 1
ATOM 1872 O O . ASP A 1 245 ? 19.057 -16.109 11.685 1.00 95.38 245 ASP A O 1
ATOM 1876 N N . GLY A 1 246 ? 18.479 -15.164 9.725 1.00 91.44 246 GLY A N 1
ATOM 1877 C CA . GLY A 1 246 ? 17.646 -14.097 10.272 1.00 91.44 246 GLY A CA 1
ATOM 1878 C C . GLY A 1 246 ? 18.421 -12.832 10.644 1.00 91.44 246 GLY A C 1
ATOM 1879 O O . GLY A 1 246 ? 17.822 -11.915 11.215 1.00 91.44 246 GLY A O 1
ATOM 1880 N N . THR A 1 247 ? 19.720 -12.769 10.335 1.00 95.69 247 THR A N 1
ATOM 1881 C CA . THR A 1 247 ? 20.537 -11.559 10.447 1.00 95.69 247 THR A CA 1
ATOM 1882 C C . THR A 1 247 ? 20.832 -10.950 9.081 1.00 95.69 247 THR A C 1
ATOM 1884 O O . THR A 1 247 ? 20.853 -11.631 8.058 1.00 95.69 247 THR A O 1
ATOM 1887 N N . PHE A 1 248 ? 21.053 -9.640 9.077 1.00 96.25 248 PHE A N 1
ATOM 1888 C CA . PHE A 1 248 ? 21.228 -8.835 7.883 1.00 96.25 248 PHE A CA 1
ATOM 1889 C C . PHE A 1 248 ? 22.430 -7.904 8.021 1.00 96.25 248 PHE A C 1
ATOM 1891 O O . PHE A 1 248 ? 22.828 -7.505 9.120 1.00 96.25 248 PHE A O 1
ATOM 1898 N N . THR A 1 249 ? 23.016 -7.516 6.894 1.00 95.94 249 THR A N 1
ATOM 1899 C CA . THR A 1 249 ? 24.053 -6.480 6.837 1.00 95.94 249 THR A CA 1
ATOM 1900 C C . THR A 1 249 ? 23.707 -5.448 5.787 1.00 95.94 249 THR A C 1
ATOM 1902 O O . THR A 1 249 ? 23.389 -5.794 4.658 1.00 95.94 249 THR A O 1
ATOM 1905 N N . ASP A 1 250 ? 23.777 -4.173 6.165 1.00 95.38 250 ASP A N 1
ATOM 1906 C CA . ASP A 1 250 ? 23.673 -3.069 5.216 1.00 95.38 250 ASP A CA 1
ATOM 1907 C C . ASP A 1 250 ? 24.863 -3.125 4.251 1.00 95.38 250 ASP A C 1
ATOM 1909 O O . ASP A 1 250 ? 26.017 -2.940 4.649 1.00 95.38 250 ASP A O 1
ATOM 1913 N N . VAL A 1 251 ? 24.571 -3.415 2.987 1.00 96.75 251 VAL A N 1
ATOM 1914 C CA . VAL A 1 251 ? 25.551 -3.486 1.902 1.00 96.75 251 VAL A CA 1
ATOM 1915 C C . VAL A 1 251 ? 25.383 -2.336 0.916 1.00 96.75 251 VAL A C 1
ATOM 1917 O O . VAL A 1 251 ? 26.049 -2.333 -0.110 1.00 96.75 251 VAL A O 1
ATOM 1920 N N . THR A 1 252 ? 24.566 -1.322 1.218 1.00 95.75 252 THR A N 1
ATOM 1921 C CA . THR A 1 252 ? 24.189 -0.249 0.279 1.00 95.75 252 THR A CA 1
ATOM 1922 C C . THR A 1 252 ? 25.402 0.363 -0.421 1.00 95.75 252 THR A C 1
ATOM 1924 O O . THR A 1 252 ? 25.529 0.269 -1.638 1.00 95.75 252 THR A O 1
ATOM 1927 N N . ALA A 1 253 ? 26.362 0.899 0.338 1.00 94.94 253 ALA A N 1
ATOM 1928 C CA . ALA A 1 253 ? 27.555 1.511 -0.247 1.00 94.94 253 ALA A CA 1
ATOM 1929 C C . ALA A 1 253 ? 28.489 0.490 -0.926 1.00 94.94 253 ALA A C 1
ATOM 1931 O O . ALA A 1 253 ? 29.134 0.811 -1.921 1.00 94.94 253 ALA A O 1
ATOM 1932 N N . ALA A 1 254 ? 28.570 -0.736 -0.397 1.00 96.88 254 ALA A N 1
ATOM 1933 C CA . ALA A 1 254 ? 29.405 -1.800 -0.961 1.00 96.88 254 ALA A CA 1
ATOM 1934 C C . ALA A 1 254 ? 28.840 -2.348 -2.284 1.00 96.88 254 ALA A C 1
ATOM 1936 O O . ALA A 1 254 ? 29.606 -2.766 -3.146 1.00 96.88 254 ALA A O 1
ATOM 1937 N N . SER A 1 255 ? 27.518 -2.290 -2.443 1.00 97.75 255 SER A N 1
ATOM 1938 C CA . SER A 1 255 ? 26.769 -2.690 -3.633 1.00 97.75 255 SER A CA 1
ATOM 1939 C C . SER A 1 255 ? 26.805 -1.643 -4.748 1.00 97.75 255 SER A C 1
ATOM 1941 O O . SER A 1 255 ? 26.240 -1.869 -5.803 1.00 97.75 255 SER A O 1
ATOM 1943 N N . GLY A 1 256 ? 27.425 -0.476 -4.538 1.00 97.50 256 GLY A N 1
ATOM 1944 C CA . GLY A 1 256 ? 27.447 0.609 -5.529 1.00 97.50 256 GLY A CA 1
ATOM 1945 C C . GLY A 1 256 ? 26.194 1.494 -5.541 1.00 97.50 256 GLY A C 1
ATOM 1946 O O . GLY A 1 256 ? 26.178 2.518 -6.228 1.00 97.50 256 GLY A O 1
ATOM 1947 N N . LEU A 1 257 ? 25.174 1.175 -4.735 1.00 96.94 257 LEU A N 1
ATOM 1948 C CA . LEU A 1 257 ? 24.009 2.038 -4.554 1.00 96.94 257 LEU A CA 1
ATOM 1949 C C . LEU A 1 257 ? 24.385 3.351 -3.838 1.00 96.94 257 LEU A C 1
ATOM 1951 O O . LEU A 1 257 ? 25.232 3.369 -2.937 1.00 96.94 257 LEU A O 1
ATOM 1955 N N . PRO A 1 258 ? 23.756 4.481 -4.209 1.00 93.75 258 PRO A N 1
ATOM 1956 C CA . PRO A 1 258 ? 24.103 5.777 -3.648 1.00 93.75 258 PRO A CA 1
ATOM 1957 C C . PRO A 1 258 ? 23.626 5.914 -2.197 1.00 93.75 258 PRO A C 1
ATOM 1959 O O . PRO A 1 258 ? 22.465 5.666 -1.877 1.00 93.75 258 PRO A O 1
ATOM 1962 N N . HIS A 1 259 ? 24.521 6.397 -1.336 1.00 89.06 259 HIS A N 1
ATOM 1963 C CA . HIS A 1 259 ? 24.239 6.712 0.061 1.00 89.06 259 HIS A CA 1
ATOM 1964 C C . HIS A 1 259 ? 24.885 8.070 0.424 1.00 89.06 259 HIS A C 1
ATOM 1966 O O . HIS A 1 259 ? 26.117 8.166 0.425 1.00 89.06 259 HIS A O 1
ATOM 1972 N N . PRO A 1 260 ? 24.107 9.141 0.694 1.00 88.12 260 PRO A N 1
ATOM 1973 C CA . PRO A 1 260 ? 22.643 9.178 0.770 1.00 88.12 260 PRO A CA 1
ATOM 1974 C C . PRO A 1 260 ? 21.968 8.983 -0.594 1.00 88.12 260 PRO A C 1
ATOM 1976 O O . PRO A 1 260 ? 22.539 9.297 -1.642 1.00 88.12 260 PRO A O 1
ATOM 1979 N N . TYR A 1 261 ? 20.726 8.502 -0.567 1.00 89.50 261 TYR A N 1
ATOM 1980 C CA . TYR A 1 261 ? 19.943 8.283 -1.773 1.00 89.50 261 TYR A CA 1
ATOM 1981 C C . TYR A 1 261 ? 19.517 9.635 -2.388 1.00 89.50 261 TYR A C 1
ATOM 1983 O O . TYR A 1 261 ? 19.021 10.515 -1.680 1.00 89.50 261 TYR A O 1
ATOM 1991 N N . PRO A 1 262 ? 19.693 9.848 -3.705 1.00 88.94 262 PRO A N 1
ATOM 1992 C CA . PRO A 1 262 ? 19.536 11.160 -4.348 1.00 88.94 262 PRO A CA 1
ATOM 1993 C C . PRO A 1 262 ? 18.075 11.556 -4.648 1.00 88.94 262 PRO A C 1
ATOM 1995 O O . PRO A 1 262 ? 17.830 12.504 -5.398 1.00 88.94 262 PRO A O 1
ATOM 1998 N N . ALA A 1 263 ? 17.096 10.830 -4.109 1.00 87.38 263 ALA A N 1
ATOM 1999 C CA . ALA A 1 263 ? 15.673 11.020 -4.372 1.00 87.38 263 ALA A CA 1
ATOM 2000 C C . ALA A 1 263 ? 14.807 10.628 -3.173 1.00 87.38 263 ALA A C 1
ATOM 2002 O O . ALA A 1 263 ? 15.260 9.981 -2.236 1.00 87.38 263 ALA A O 1
ATOM 2003 N N . THR A 1 264 ? 13.527 10.997 -3.223 1.00 85.62 264 THR A N 1
ATOM 2004 C CA . THR A 1 264 ? 12.535 10.510 -2.262 1.00 85.62 264 THR A CA 1
ATOM 2005 C C . THR A 1 264 ? 11.949 9.201 -2.771 1.00 85.62 264 THR A C 1
ATOM 2007 O O . THR A 1 264 ? 10.915 9.225 -3.439 1.00 85.62 264 THR A O 1
ATOM 2010 N N . ALA A 1 265 ? 12.631 8.083 -2.505 1.00 87.75 265 ALA A N 1
ATOM 2011 C CA . ALA A 1 265 ? 12.179 6.764 -2.942 1.00 87.75 265 ALA A CA 1
ATOM 2012 C C . ALA A 1 265 ? 10.863 6.375 -2.255 1.00 87.75 265 ALA A C 1
ATOM 2014 O O . ALA A 1 265 ? 10.679 6.618 -1.059 1.00 87.75 265 ALA A O 1
ATOM 2015 N N . THR A 1 266 ? 9.950 5.782 -3.015 1.00 87.44 266 THR A N 1
ATOM 2016 C CA . THR A 1 266 ? 8.584 5.445 -2.579 1.00 87.44 266 THR A CA 1
ATOM 2017 C C . THR A 1 266 ? 8.285 3.968 -2.758 1.00 87.44 266 THR A C 1
ATOM 2019 O O . THR A 1 266 ? 7.831 3.345 -1.804 1.00 87.44 266 THR A O 1
ATOM 2022 N N . GLY A 1 267 ? 8.593 3.421 -3.932 1.00 90.31 267 GLY A N 1
ATOM 2023 C CA . GLY A 1 267 ? 8.387 2.027 -4.315 1.00 90.31 267 GLY A CA 1
ATOM 2024 C C . GLY A 1 267 ? 9.628 1.457 -4.991 1.00 90.31 267 GLY A C 1
ATOM 2025 O O . GLY A 1 267 ? 10.420 2.209 -5.559 1.00 90.31 267 GLY A O 1
ATOM 2026 N N . ALA A 1 268 ? 9.807 0.144 -4.926 1.00 95.19 268 ALA A N 1
ATOM 2027 C CA . ALA A 1 268 ? 10.929 -0.537 -5.555 1.00 95.19 268 ALA A CA 1
ATOM 2028 C C . ALA A 1 268 ? 10.508 -1.928 -6.030 1.00 95.19 268 ALA A C 1
ATOM 2030 O O . ALA A 1 268 ? 9.617 -2.533 -5.437 1.00 95.19 268 ALA A O 1
ATOM 2031 N N . VAL A 1 269 ? 11.159 -2.423 -7.078 1.00 97.62 269 VAL A N 1
ATOM 2032 C CA . VAL A 1 269 ? 10.981 -3.782 -7.590 1.00 97.62 269 VAL A CA 1
ATOM 2033 C C . VAL A 1 269 ? 12.320 -4.306 -8.096 1.00 97.62 269 VAL A C 1
ATOM 2035 O O . VAL A 1 269 ? 13.061 -3.566 -8.748 1.00 97.62 269 VAL A O 1
ATOM 2038 N N . PHE A 1 270 ? 12.619 -5.563 -7.769 1.00 98.56 270 PHE A N 1
ATOM 2039 C CA . PHE A 1 270 ? 13.710 -6.304 -8.390 1.00 98.56 270 PHE A CA 1
ATOM 2040 C C . PHE A 1 270 ? 13.175 -7.113 -9.569 1.00 98.56 270 PHE A C 1
ATOM 2042 O O . PHE A 1 270 ? 12.124 -7.745 -9.444 1.00 98.56 270 PHE A O 1
ATOM 2049 N N . PHE A 1 271 ? 13.877 -7.084 -10.696 1.00 98.25 271 PHE A N 1
ATOM 2050 C CA . PHE A 1 271 ? 13.575 -7.871 -11.891 1.00 98.25 271 PHE A CA 1
ATOM 2051 C C . PHE A 1 271 ? 14.792 -7.895 -12.814 1.00 98.25 271 PHE A C 1
ATOM 2053 O O . PHE A 1 271 ? 15.569 -6.953 -12.804 1.00 98.25 271 PHE A O 1
ATOM 2060 N N . ASP A 1 272 ? 14.948 -8.954 -13.597 1.00 98.12 272 ASP A N 1
ATOM 2061 C CA . ASP A 1 272 ? 16.009 -9.078 -14.600 1.00 98.12 272 ASP A CA 1
ATOM 2062 C C . ASP A 1 272 ? 15.526 -8.412 -15.901 1.00 98.12 272 ASP A C 1
ATOM 2064 O O . ASP A 1 272 ? 14.634 -8.943 -16.574 1.00 98.12 272 ASP A O 1
ATOM 2068 N N . TYR A 1 273 ? 15.993 -7.192 -16.198 1.00 98.00 273 TYR A N 1
ATOM 2069 C CA . TYR A 1 273 ? 15.484 -6.440 -17.359 1.00 98.00 273 TYR A CA 1
ATOM 2070 C C . TYR A 1 273 ? 16.220 -6.776 -18.658 1.00 98.00 273 TYR A C 1
ATOM 2072 O O . TYR A 1 273 ? 15.690 -6.497 -19.737 1.00 98.00 273 TYR A O 1
ATOM 2080 N N . ASP A 1 274 ? 17.424 -7.338 -18.586 1.00 98.00 274 ASP A N 1
ATOM 2081 C CA . ASP A 1 274 ? 18.244 -7.668 -19.753 1.00 98.00 274 ASP A CA 1
ATOM 2082 C C . ASP A 1 274 ? 18.460 -9.179 -19.956 1.00 98.00 274 ASP A C 1
ATOM 2084 O O . ASP A 1 274 ? 19.108 -9.584 -20.927 1.00 98.00 274 ASP A O 1
ATOM 2088 N N . ASN A 1 275 ? 17.786 -10.005 -19.149 1.00 97.94 275 ASN A N 1
ATOM 2089 C CA . ASN A 1 275 ? 17.819 -11.466 -19.161 1.00 97.94 275 ASN A CA 1
ATOM 2090 C C . ASN A 1 275 ? 19.231 -12.034 -18.917 1.00 97.94 275 ASN A C 1
ATOM 2092 O O . ASN A 1 275 ? 19.596 -13.070 -19.495 1.00 97.94 275 ASN A O 1
ATOM 2096 N N . ASP A 1 276 ? 20.045 -11.364 -18.098 1.00 97.50 276 ASP A N 1
ATOM 2097 C CA . ASP A 1 276 ? 21.410 -11.794 -17.780 1.00 97.50 276 ASP A CA 1
ATOM 2098 C C . ASP A 1 276 ? 21.498 -12.762 -16.581 1.00 97.50 276 ASP A C 1
ATOM 2100 O O . ASP A 1 276 ? 22.550 -13.370 -16.336 1.00 97.50 276 ASP A O 1
ATOM 2104 N N . GLY A 1 277 ? 20.370 -12.989 -15.902 1.00 96.69 277 GLY A N 1
ATOM 2105 C CA . GLY A 1 277 ? 20.227 -13.863 -14.746 1.00 96.69 277 GLY A CA 1
ATOM 2106 C C . GLY A 1 277 ? 20.403 -13.167 -13.39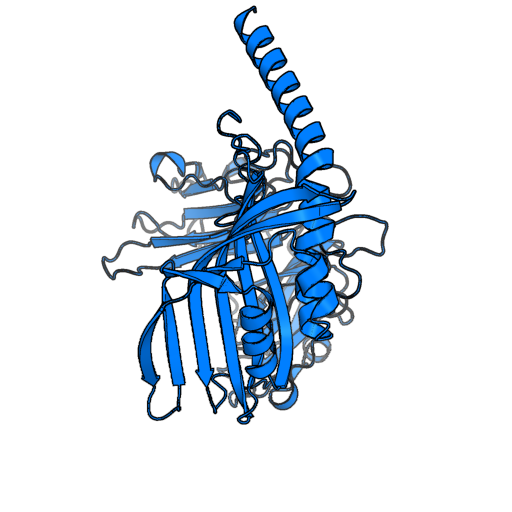7 1.00 96.69 277 GLY A C 1
ATOM 2107 O O . GLY A 1 277 ? 20.299 -13.850 -12.373 1.00 96.69 277 GLY A O 1
ATOM 2108 N N . TRP A 1 278 ? 20.653 -11.856 -13.364 1.00 98.19 278 TRP A N 1
ATOM 2109 C CA . TRP A 1 278 ? 20.786 -11.072 -12.142 1.00 98.19 278 TRP A CA 1
ATOM 2110 C C . TRP A 1 278 ? 19.589 -10.138 -11.942 1.00 98.19 278 TRP A C 1
ATOM 2112 O O . TRP A 1 278 ? 19.212 -9.399 -12.841 1.00 98.19 278 TRP A O 1
ATOM 2122 N N . PRO A 1 279 ? 18.984 -10.099 -10.741 1.00 98.31 279 PRO A N 1
ATOM 2123 C CA . PRO A 1 279 ? 17.928 -9.134 -10.474 1.00 98.31 279 PRO A CA 1
ATOM 2124 C C . PRO A 1 279 ? 18.480 -7.703 -10.447 1.00 98.31 279 PRO A C 1
ATOM 2126 O O . PRO A 1 279 ? 19.295 -7.352 -9.587 1.00 98.31 279 PRO A O 1
ATOM 2129 N N . ASP A 1 280 ? 17.984 -6.865 -11.349 1.00 98.69 280 ASP A N 1
ATOM 2130 C CA . ASP A 1 280 ? 18.195 -5.422 -11.383 1.00 98.69 280 ASP A CA 1
ATOM 2131 C C . ASP A 1 280 ? 17.165 -4.694 -10.522 1.00 98.69 280 ASP A C 1
ATOM 2133 O O . ASP A 1 280 ? 16.115 -5.234 -10.179 1.00 98.69 280 ASP A O 1
ATOM 2137 N N . LEU A 1 281 ? 17.440 -3.438 -10.171 1.00 98.62 281 LEU A N 1
ATOM 2138 C CA . LEU A 1 281 ? 16.610 -2.668 -9.248 1.00 98.62 281 LEU A CA 1
ATOM 2139 C C . LEU A 1 281 ? 16.002 -1.444 -9.927 1.00 98.62 281 LEU A C 1
ATOM 2141 O O . LEU A 1 281 ? 16.716 -0.503 -10.278 1.00 98.62 281 LEU A O 1
ATOM 2145 N N . PHE A 1 282 ? 14.673 -1.384 -10.002 1.00 97.94 282 PHE A N 1
ATOM 2146 C CA . PHE A 1 282 ? 13.967 -0.139 -10.299 1.00 97.94 282 PHE A CA 1
ATOM 2147 C C . PHE A 1 282 ? 13.388 0.480 -9.030 1.00 97.94 282 PHE A C 1
ATOM 2149 O O . PHE A 1 282 ? 12.730 -0.189 -8.233 1.00 97.94 282 PHE A O 1
ATOM 2156 N N . VAL A 1 283 ? 13.590 1.786 -8.863 1.00 95.69 283 VAL A N 1
ATOM 2157 C CA . VAL A 1 283 ? 13.109 2.561 -7.717 1.00 95.69 283 VAL A CA 1
ATOM 2158 C C . VAL A 1 283 ? 12.266 3.730 -8.210 1.00 95.69 283 VAL A C 1
ATOM 2160 O O . VAL A 1 283 ? 12.780 4.679 -8.807 1.00 95.69 283 VAL A O 1
ATOM 2163 N N . ALA A 1 284 ? 10.972 3.686 -7.904 1.00 93.38 284 ALA A N 1
ATOM 2164 C CA . ALA A 1 284 ? 10.063 4.806 -8.092 1.00 93.38 284 ALA A CA 1
ATOM 2165 C C . ALA A 1 284 ? 10.334 5.893 -7.044 1.00 93.38 284 ALA A C 1
ATOM 2167 O O . ALA A 1 284 ? 10.696 5.602 -5.895 1.00 93.38 284 ALA A O 1
ATOM 2168 N N . ALA A 1 285 ? 10.138 7.156 -7.422 1.00 89.31 285 ALA A N 1
ATOM 2169 C CA . ALA A 1 285 ? 10.364 8.266 -6.505 1.00 89.31 285 ALA A CA 1
ATOM 2170 C C . ALA A 1 285 ? 9.286 9.347 -6.572 1.00 89.31 285 ALA A C 1
ATOM 2172 O O . ALA A 1 285 ? 8.826 9.750 -7.639 1.00 89.31 285 ALA A O 1
ATOM 2173 N N . ALA A 1 286 ? 8.963 9.922 -5.414 1.00 83.00 286 ALA A N 1
ATOM 2174 C CA . ALA A 1 286 ? 8.103 11.099 -5.332 1.00 83.00 286 ALA A CA 1
ATOM 2175 C C . ALA A 1 286 ? 8.807 12.387 -5.774 1.00 83.00 286 ALA A C 1
ATOM 2177 O O . ALA A 1 286 ? 8.182 13.306 -6.299 1.00 83.00 286 ALA A O 1
ATOM 2178 N N . ARG A 1 287 ? 10.120 12.470 -5.542 1.00 82.25 287 ARG A N 1
ATOM 2179 C CA . ARG A 1 287 ? 10.976 13.610 -5.895 1.00 82.25 287 ARG A CA 1
ATOM 2180 C C . ARG A 1 287 ? 12.334 13.094 -6.342 1.00 82.25 287 ARG A C 1
ATOM 2182 O O . ARG A 1 287 ? 12.785 12.072 -5.845 1.00 82.25 287 ARG A O 1
ATOM 2189 N N . GLY A 1 288 ? 13.011 13.825 -7.224 1.00 84.31 288 GLY A N 1
ATOM 2190 C CA . GLY A 1 288 ? 14.356 13.457 -7.688 1.00 84.31 288 GLY A CA 1
ATOM 2191 C C . GLY A 1 288 ? 14.394 12.379 -8.780 1.00 84.31 288 GLY A C 1
ATOM 2192 O O . GLY A 1 288 ? 15.491 11.991 -9.179 1.00 84.31 288 GLY A O 1
ATOM 2193 N N . GLY A 1 289 ? 13.226 11.950 -9.281 1.00 89.06 289 GLY A N 1
ATOM 2194 C CA . GLY A 1 289 ? 13.067 11.036 -10.417 1.00 89.06 289 GLY A CA 1
ATOM 2195 C C . GLY A 1 289 ? 13.255 9.559 -10.074 1.00 89.06 289 GLY A C 1
ATOM 2196 O O . GLY A 1 289 ? 13.962 9.227 -9.120 1.00 89.06 289 GLY A O 1
ATOM 2197 N N . ASP A 1 290 ? 12.612 8.705 -10.870 1.00 93.81 290 ASP A N 1
ATOM 2198 C CA . ASP A 1 290 ? 12.781 7.254 -10.802 1.00 93.81 290 ASP A CA 1
ATOM 2199 C C . ASP A 1 290 ? 14.197 6.850 -11.239 1.00 93.81 290 ASP A C 1
ATOM 2201 O O . ASP A 1 290 ? 14.859 7.603 -11.962 1.00 93.81 290 ASP A O 1
ATOM 2205 N N . ARG A 1 291 ? 14.657 5.667 -10.816 1.00 95.31 291 ARG A N 1
ATOM 2206 C CA . ARG A 1 291 ? 15.961 5.114 -11.209 1.00 95.31 291 ARG A CA 1
ATOM 2207 C C . ARG A 1 291 ? 15.888 3.645 -11.576 1.00 95.31 291 ARG A C 1
ATOM 2209 O O . ARG A 1 291 ? 15.154 2.903 -10.933 1.00 95.31 291 ARG A O 1
ATOM 2216 N N . LEU A 1 292 ? 16.700 3.255 -12.552 1.00 98.12 292 LEU A N 1
ATOM 2217 C CA . LEU A 1 292 ? 17.026 1.870 -12.872 1.00 98.12 292 LEU A CA 1
ATOM 2218 C C . LEU A 1 292 ? 18.510 1.639 -12.579 1.00 98.12 292 LEU A C 1
ATOM 2220 O O . LEU A 1 292 ? 19.367 2.364 -13.092 1.00 98.12 292 LEU A O 1
ATOM 2224 N N . PHE A 1 293 ? 18.799 0.633 -11.763 1.00 98.56 293 PHE A N 1
ATOM 2225 C CA . PHE A 1 293 ? 20.146 0.187 -11.455 1.00 98.56 293 PHE A CA 1
ATOM 2226 C C . PHE A 1 293 ? 20.361 -1.215 -12.005 1.00 98.56 293 PHE A C 1
ATOM 2228 O O . PHE A 1 293 ? 19.671 -2.139 -11.582 1.00 98.56 293 PHE A O 1
ATOM 2235 N N . HIS A 1 294 ? 21.336 -1.358 -12.896 1.00 98.81 294 HIS A N 1
ATOM 2236 C CA . HIS A 1 294 ? 21.727 -2.648 -13.444 1.00 98.81 294 HIS A CA 1
ATOM 2237 C C . HIS A 1 294 ? 22.648 -3.385 -12.471 1.00 98.81 294 HIS A C 1
ATOM 2239 O O . HIS A 1 294 ? 23.639 -2.800 -12.014 1.00 98.81 294 HIS A O 1
ATOM 2245 N N . ASN A 1 295 ? 22.332 -4.639 -12.162 1.00 98.69 295 ASN A N 1
ATOM 2246 C CA . ASN A 1 295 ? 23.158 -5.524 -11.361 1.00 98.69 295 ASN A CA 1
ATOM 2247 C C . ASN A 1 295 ? 24.186 -6.220 -12.256 1.00 98.69 295 ASN A C 1
ATOM 2249 O O . ASN A 1 295 ? 23.903 -7.207 -12.910 1.00 98.69 295 ASN A O 1
ATOM 2253 N N . THR A 1 296 ? 25.432 -5.759 -12.211 1.00 97.81 296 THR A N 1
ATOM 2254 C CA . THR A 1 296 ? 26.546 -6.336 -12.987 1.00 97.81 296 THR A CA 1
ATOM 2255 C C . THR A 1 296 ? 27.006 -7.723 -12.493 1.00 97.81 296 THR A C 1
ATOM 2257 O O . THR A 1 296 ? 28.057 -8.215 -12.914 1.00 97.81 296 THR A O 1
ATOM 2260 N N . GLY A 1 297 ? 26.263 -8.317 -11.554 1.00 95.12 297 GLY A N 1
ATOM 2261 C CA . GLY A 1 297 ? 26.523 -9.592 -10.899 1.00 95.12 297 GLY A CA 1
ATOM 2262 C C . GLY A 1 297 ? 27.045 -9.460 -9.466 1.00 95.12 297 GLY A C 1
ATOM 2263 O O . GLY A 1 297 ? 27.811 -8.550 -9.137 1.00 95.12 297 GLY A O 1
ATOM 2264 N N . GLY A 1 298 ? 26.650 -10.406 -8.603 1.00 92.12 298 GLY A N 1
ATOM 2265 C CA . GLY A 1 298 ? 27.111 -10.477 -7.210 1.00 92.12 298 GLY A CA 1
ATOM 2266 C C . GLY A 1 298 ? 26.633 -9.318 -6.323 1.00 92.12 298 GLY A C 1
ATOM 2267 O O . GLY A 1 298 ? 27.318 -8.967 -5.359 1.00 92.12 298 GLY A O 1
ATOM 2268 N N . GLY A 1 299 ? 25.503 -8.695 -6.673 1.00 96.25 299 GLY A N 1
ATOM 2269 C CA . GLY A 1 299 ? 24.910 -7.578 -5.939 1.00 96.25 299 GLY A CA 1
ATOM 2270 C C . GLY A 1 299 ? 25.626 -6.242 -6.153 1.00 96.25 299 GLY A C 1
ATOM 2271 O O . GLY A 1 299 ? 25.635 -5.411 -5.245 1.00 96.25 299 GLY A O 1
ATOM 2272 N N . HIS A 1 300 ? 26.263 -6.031 -7.311 1.00 98.31 300 HIS A N 1
ATOM 2273 C CA . HIS A 1 300 ? 26.914 -4.764 -7.658 1.00 98.31 300 HIS A CA 1
ATOM 2274 C C . HIS A 1 300 ? 26.094 -3.984 -8.689 1.00 98.31 300 HIS A C 1
ATOM 2276 O O . HIS A 1 300 ? 25.962 -4.396 -9.838 1.00 98.31 300 HIS A O 1
ATOM 2282 N N . PHE A 1 301 ? 25.614 -2.811 -8.293 1.00 98.69 301 PHE A N 1
ATOM 2283 C CA . PHE A 1 301 ? 24.659 -1.993 -9.019 1.00 98.69 301 PHE A CA 1
ATOM 2284 C C . PHE A 1 301 ? 25.295 -0.757 -9.660 1.00 98.69 301 PHE A C 1
ATOM 2286 O O . PHE A 1 301 ? 26.097 -0.046 -9.047 1.00 98.69 301 PHE A O 1
ATOM 2293 N N . VAL A 1 302 ? 24.870 -0.448 -10.885 1.00 98.38 302 VAL A N 1
ATOM 2294 C CA . VAL A 1 302 ? 25.237 0.770 -11.620 1.00 98.38 302 VAL A CA 1
ATOM 2295 C C . VAL A 1 302 ? 23.972 1.494 -12.071 1.00 98.38 302 VAL A C 1
ATOM 2297 O O . VAL A 1 302 ? 23.090 0.885 -12.664 1.00 98.38 302 VAL A O 1
ATOM 2300 N N . ASP A 1 303 ? 23.876 2.804 -11.820 1.00 97.88 303 ASP A N 1
ATOM 2301 C CA . ASP A 1 303 ? 22.754 3.622 -12.305 1.00 97.88 303 ASP A CA 1
ATOM 2302 C C . ASP A 1 303 ? 22.801 3.726 -13.838 1.00 97.88 303 ASP A C 1
ATOM 2304 O O . ASP A 1 303 ? 23.690 4.367 -14.407 1.00 97.88 303 ASP A O 1
ATOM 2308 N N . VAL A 1 304 ? 21.830 3.098 -14.499 1.00 98.38 304 VAL A N 1
ATOM 2309 C CA . VAL A 1 304 ? 21.671 3.094 -15.959 1.00 98.38 304 VAL A CA 1
ATOM 2310 C C . VAL A 1 304 ? 20.460 3.909 -16.404 1.00 98.38 304 VAL A C 1
ATOM 2312 O O . VAL A 1 304 ? 20.142 3.925 -17.588 1.00 98.38 304 VAL A O 1
ATOM 2315 N N . SER A 1 305 ? 19.809 4.651 -15.503 1.00 97.06 305 SER A N 1
ATOM 2316 C CA . SER A 1 305 ? 18.527 5.329 -15.756 1.00 97.06 305 SER A CA 1
ATOM 2317 C C . SER A 1 305 ? 18.530 6.160 -17.042 1.00 97.06 305 SER A C 1
ATOM 2319 O O . SER A 1 305 ? 17.624 6.052 -17.865 1.00 97.06 305 SER A O 1
ATOM 2321 N N . ALA A 1 306 ? 19.575 6.969 -17.247 1.00 96.06 306 ALA A N 1
ATOM 2322 C CA . ALA A 1 306 ? 19.695 7.811 -18.434 1.00 96.06 306 ALA A CA 1
ATOM 2323 C C . ALA A 1 306 ? 19.970 7.004 -19.714 1.00 96.06 306 ALA A C 1
ATOM 2325 O O . ALA A 1 306 ? 19.439 7.346 -20.769 1.00 96.06 306 ALA A O 1
ATOM 2326 N N . ALA A 1 307 ? 20.792 5.954 -19.626 1.00 97.75 307 ALA A N 1
ATOM 2327 C CA . ALA A 1 307 ? 21.119 5.091 -20.760 1.00 97.75 307 ALA A CA 1
ATOM 2328 C C . ALA A 1 307 ? 19.912 4.243 -21.187 1.00 97.75 307 ALA A C 1
ATOM 2330 O O . ALA A 1 307 ? 19.652 4.112 -22.378 1.00 97.75 307 ALA A O 1
ATOM 2331 N N . ALA A 1 308 ? 19.134 3.767 -20.215 1.00 97.81 308 ALA A N 1
ATOM 2332 C CA . ALA A 1 308 ? 17.920 2.988 -20.417 1.00 97.81 308 ALA A CA 1
ATOM 2333 C C . ALA A 1 308 ? 16.709 3.834 -20.859 1.00 97.81 308 ALA A C 1
ATOM 2335 O O . ALA A 1 308 ? 15.650 3.293 -21.165 1.00 97.81 308 ALA A O 1
ATOM 2336 N N . GLY A 1 309 ? 16.838 5.165 -20.905 1.00 95.88 309 GLY A N 1
ATOM 2337 C CA . GLY A 1 309 ? 15.763 6.062 -21.336 1.00 95.88 309 GLY A CA 1
ATOM 2338 C C . GLY A 1 309 ? 14.698 6.350 -20.272 1.00 95.88 309 GLY A C 1
ATOM 2339 O O . GLY A 1 309 ? 13.629 6.862 -20.607 1.00 95.88 309 GLY A O 1
ATOM 2340 N N . ILE A 1 310 ? 14.974 6.079 -18.992 1.00 94.62 310 ILE A N 1
ATOM 2341 C CA . ILE A 1 310 ? 14.068 6.407 -17.886 1.00 94.62 310 ILE A CA 1
ATOM 2342 C C . ILE A 1 310 ? 14.034 7.935 -17.690 1.00 94.62 310 ILE A C 1
ATOM 2344 O O . ILE A 1 310 ? 15.070 8.556 -17.428 1.00 94.62 310 ILE A O 1
ATOM 2348 N N . PRO A 1 311 ? 12.864 8.589 -17.814 1.00 85.62 311 PRO A N 1
ATOM 2349 C CA . PRO A 1 311 ? 12.787 10.041 -17.757 1.00 85.62 311 PRO A CA 1
ATOM 2350 C C . PRO A 1 311 ? 12.915 10.572 -16.319 1.00 85.62 311 PRO A C 1
ATOM 2352 O O . PRO A 1 311 ? 12.361 9.994 -15.380 1.00 85.62 311 PRO A O 1
ATOM 2355 N N . PRO A 1 312 ? 13.556 11.738 -16.123 1.00 78.88 312 PRO A N 1
ATOM 2356 C CA . PRO A 1 312 ? 13.639 12.364 -14.810 1.00 78.88 312 PRO A CA 1
ATOM 2357 C C . PRO A 1 312 ? 12.313 13.029 -14.399 1.00 78.88 312 PRO A C 1
ATOM 2359 O O . PRO A 1 312 ? 11.563 13.544 -15.228 1.00 78.88 312 PRO A O 1
ATOM 2362 N N . GLY A 1 313 ? 12.078 13.132 -13.086 1.00 70.25 313 GLY A N 1
ATOM 2363 C CA . GLY A 1 313 ? 11.210 14.177 -12.525 1.00 70.25 313 GLY A CA 1
ATOM 2364 C C . GLY A 1 313 ? 9.696 13.963 -12.624 1.00 70.25 313 GLY A C 1
ATOM 2365 O O . GLY A 1 313 ? 8.961 14.939 -12.757 1.00 70.25 313 GLY A O 1
ATOM 2366 N N . ARG A 1 314 ? 9.212 12.721 -12.521 1.00 75.94 314 ARG A N 1
ATOM 2367 C CA . ARG A 1 314 ? 7.783 12.414 -12.335 1.00 75.94 314 ARG A CA 1
ATOM 2368 C C . ARG A 1 314 ? 7.553 11.718 -10.999 1.00 75.94 314 ARG A C 1
ATOM 2370 O O . ARG A 1 314 ? 8.351 10.872 -10.623 1.00 75.94 314 ARG A O 1
ATOM 2377 N N . TRP A 1 315 ? 6.462 12.051 -10.311 1.00 81.88 315 TRP A N 1
ATOM 2378 C CA . TRP A 1 315 ? 6.095 11.400 -9.051 1.00 81.88 315 TRP A CA 1
ATOM 2379 C C . TRP A 1 315 ? 5.605 9.969 -9.318 1.00 81.88 315 TRP A C 1
ATOM 2381 O O . TRP A 1 315 ? 4.496 9.768 -9.817 1.00 81.88 315 TRP A O 1
ATOM 2391 N N . GLY A 1 316 ? 6.433 8.975 -8.993 1.00 85.69 316 GLY A N 1
ATOM 2392 C CA . GLY A 1 316 ? 6.065 7.559 -8.917 1.00 85.69 316 GLY A CA 1
ATOM 2393 C C . GLY A 1 316 ? 5.740 7.117 -7.485 1.00 85.69 316 GLY A C 1
ATOM 2394 O O . GLY A 1 316 ? 6.389 7.559 -6.534 1.00 85.69 316 GLY A O 1
ATOM 2395 N N . SER A 1 317 ? 4.727 6.269 -7.312 1.00 88.12 317 SER A N 1
ATOM 2396 C CA . SER A 1 317 ? 4.377 5.658 -6.017 1.00 88.12 317 SER A CA 1
ATOM 2397 C C . SER A 1 317 ? 4.908 4.230 -5.904 1.00 88.12 317 SER A C 1
ATOM 2399 O O . SER A 1 317 ? 5.606 3.918 -4.944 1.00 88.12 317 SER A O 1
ATOM 2401 N N . MET A 1 318 ? 4.633 3.395 -6.904 1.00 90.38 318 MET A N 1
ATOM 2402 C CA . MET A 1 318 ? 5.072 2.002 -6.986 1.00 90.38 318 MET A CA 1
ATOM 2403 C C . MET A 1 318 ? 5.342 1.615 -8.442 1.00 90.38 318 MET A C 1
ATOM 2405 O O . MET A 1 318 ? 4.831 2.258 -9.360 1.00 90.38 318 MET A O 1
ATOM 2409 N N . ALA A 1 319 ? 6.125 0.563 -8.654 1.00 94.31 319 ALA A N 1
ATOM 2410 C CA . ALA A 1 319 ? 6.288 -0.071 -9.954 1.00 94.31 319 ALA A CA 1
ATOM 2411 C C . ALA A 1 319 ? 5.817 -1.530 -9.904 1.00 94.31 319 ALA A C 1
ATOM 2413 O O . ALA A 1 319 ? 5.924 -2.178 -8.866 1.00 94.31 319 ALA A O 1
ATOM 2414 N N . ALA A 1 320 ? 5.303 -2.029 -11.022 1.00 97.06 320 ALA A N 1
ATOM 2415 C CA . ALA A 1 320 ? 4.952 -3.428 -11.224 1.00 97.06 320 ALA A CA 1
ATOM 2416 C C . ALA A 1 320 ? 5.497 -3.881 -12.580 1.00 97.06 320 ALA A C 1
ATOM 2418 O O . ALA A 1 320 ? 5.439 -3.123 -13.550 1.00 97.06 320 ALA A O 1
ATOM 2419 N N . VAL A 1 321 ? 5.999 -5.110 -12.647 1.00 98.44 321 VAL A N 1
ATOM 2420 C CA . VAL A 1 321 ? 6.638 -5.660 -13.849 1.00 98.44 321 VAL A CA 1
ATOM 2421 C C . VAL A 1 321 ? 5.877 -6.869 -14.373 1.00 98.44 321 VAL A C 1
ATOM 2423 O O . VAL A 1 321 ? 5.354 -7.655 -13.583 1.00 98.44 321 VAL A O 1
ATOM 2426 N N . ALA A 1 322 ? 5.798 -6.989 -15.693 1.00 98.44 322 ALA A N 1
ATOM 2427 C CA . ALA A 1 322 ? 5.281 -8.154 -16.404 1.00 98.44 322 ALA A C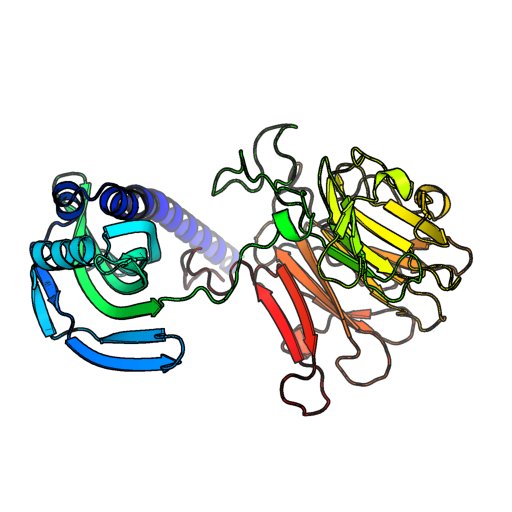A 1
ATOM 2428 C C . ALA A 1 322 ? 5.725 -8.086 -17.866 1.00 98.44 322 ALA A C 1
ATOM 2430 O O . ALA A 1 322 ? 5.877 -6.996 -18.403 1.00 98.44 322 ALA A O 1
ATOM 2431 N N . ASP A 1 323 ? 5.880 -9.239 -18.506 1.00 98.62 323 ASP A N 1
ATOM 2432 C CA . ASP A 1 323 ? 6.018 -9.354 -19.961 1.00 98.62 323 ASP A CA 1
ATOM 2433 C C . ASP A 1 323 ? 4.609 -9.264 -20.582 1.00 98.62 323 ASP A C 1
ATOM 2435 O O . ASP A 1 323 ? 3.922 -10.277 -20.755 1.00 98.62 323 ASP A O 1
ATOM 2439 N N . TYR A 1 324 ? 4.101 -8.037 -20.773 1.00 98.56 324 TYR A N 1
ATOM 2440 C CA . TYR A 1 324 ? 2.682 -7.830 -21.115 1.00 98.56 324 TYR A CA 1
ATOM 2441 C C . TYR A 1 324 ? 2.381 -8.150 -22.581 1.00 98.56 324 TYR A C 1
ATOM 2443 O O . TYR A 1 324 ? 1.228 -8.443 -22.918 1.00 98.56 324 TYR A O 1
ATOM 2451 N N . ASP A 1 325 ? 3.388 -8.068 -23.453 1.00 98.44 325 ASP A N 1
ATOM 2452 C CA . ASP A 1 325 ? 3.270 -8.376 -24.878 1.00 98.44 325 ASP A CA 1
ATOM 2453 C C . ASP A 1 325 ? 3.856 -9.750 -25.261 1.00 98.44 325 ASP A C 1
ATOM 2455 O O . ASP A 1 325 ? 3.697 -10.185 -26.407 1.00 98.44 325 ASP A O 1
ATOM 2459 N N . ARG A 1 326 ? 4.399 -10.482 -24.279 1.00 98.00 326 ARG A N 1
ATOM 2460 C CA . ARG A 1 326 ? 4.942 -11.841 -24.398 1.00 98.00 326 ARG A CA 1
ATOM 2461 C C . ARG A 1 326 ? 6.147 -11.930 -25.328 1.00 98.00 326 ARG A C 1
ATOM 2463 O O . ARG A 1 326 ? 6.323 -12.946 -26.014 1.00 98.00 326 ARG A O 1
ATOM 2470 N N . ASP A 1 327 ? 6.959 -10.878 -25.375 1.00 98.12 327 ASP A N 1
ATOM 2471 C CA . ASP A 1 327 ? 8.171 -10.828 -26.188 1.00 98.12 327 ASP A CA 1
ATOM 2472 C C . ASP A 1 327 ? 9.413 -11.409 -25.487 1.00 98.12 327 ASP A C 1
ATOM 2474 O O . ASP A 1 327 ? 10.454 -11.596 -26.127 1.00 98.12 327 ASP A O 1
ATOM 2478 N N . GLY A 1 328 ? 9.266 -11.816 -24.222 1.00 98.00 328 GLY A N 1
ATOM 2479 C CA . GLY A 1 328 ? 10.313 -12.433 -23.416 1.00 98.00 328 GLY A CA 1
ATOM 2480 C C . GLY A 1 328 ? 11.146 -11.439 -22.613 1.00 98.00 328 GLY A C 1
ATOM 2481 O O . GLY A 1 328 ? 12.108 -11.862 -21.969 1.00 98.00 328 GLY A O 1
ATOM 2482 N N . PHE A 1 329 ? 10.800 -10.151 -22.627 1.00 98.62 329 PHE A N 1
ATOM 2483 C CA . PHE A 1 329 ? 11.412 -9.134 -21.783 1.00 98.62 329 PHE A CA 1
ATOM 2484 C C . PHE A 1 329 ? 10.379 -8.559 -20.815 1.00 98.62 329 PHE A C 1
ATOM 2486 O O . PHE A 1 329 ? 9.252 -8.250 -21.177 1.00 98.62 329 PHE A O 1
ATOM 2493 N N . LEU A 1 330 ? 10.759 -8.406 -19.546 1.00 98.62 330 LEU A N 1
ATOM 2494 C CA . LEU A 1 330 ? 9.865 -7.803 -18.562 1.00 98.62 330 LEU A CA 1
ATOM 2495 C C . LEU A 1 330 ? 9.727 -6.298 -18.815 1.00 98.62 330 LEU A C 1
ATOM 2497 O O . LEU A 1 330 ? 10.720 -5.564 -18.867 1.00 98.62 330 LEU A O 1
ATOM 2501 N N . ASP A 1 331 ? 8.482 -5.839 -18.906 1.00 98.62 331 ASP A N 1
ATOM 2502 C CA . ASP A 1 331 ? 8.111 -4.436 -19.036 1.00 98.62 331 ASP A CA 1
ATOM 2503 C C . ASP A 1 331 ? 7.803 -3.807 -17.679 1.00 98.62 331 ASP A C 1
ATOM 2505 O O . ASP A 1 331 ? 7.538 -4.484 -16.683 1.00 98.62 331 ASP A O 1
ATOM 2509 N N . LEU A 1 332 ? 7.791 -2.476 -17.643 1.00 97.88 332 LEU A N 1
ATOM 2510 C CA . LEU A 1 332 ? 7.689 -1.714 -16.407 1.00 97.88 332 LEU A CA 1
ATOM 2511 C C . LEU A 1 332 ? 6.461 -0.799 -16.406 1.00 97.88 332 LEU A C 1
ATOM 2513 O O . LEU A 1 332 ? 6.404 0.199 -17.126 1.00 97.88 332 LEU A O 1
ATOM 2517 N N . TYR A 1 333 ? 5.505 -1.074 -15.520 1.00 98.12 333 TYR A N 1
ATOM 2518 C CA . TYR A 1 333 ? 4.404 -0.164 -15.216 1.00 98.12 333 TYR A CA 1
ATOM 2519 C C . TYR A 1 333 ? 4.707 0.648 -13.962 1.00 98.12 333 TYR A C 1
ATOM 2521 O O . TYR A 1 333 ? 4.764 0.112 -12.856 1.00 98.12 333 TYR A O 1
ATOM 2529 N N . VAL A 1 334 ? 4.866 1.960 -14.113 1.00 96.06 334 VAL A N 1
ATOM 2530 C CA . VAL A 1 334 ? 5.083 2.881 -12.996 1.00 96.06 334 VAL A CA 1
ATOM 2531 C C . VAL A 1 334 ? 3.774 3.571 -12.655 1.00 96.06 334 VAL A C 1
ATOM 2533 O O . VAL A 1 334 ? 3.260 4.395 -13.422 1.00 96.06 334 VAL A O 1
ATOM 2536 N N . VAL A 1 335 ? 3.261 3.263 -11.469 1.00 94.44 335 VAL A N 1
ATOM 2537 C CA . VAL A 1 335 ? 2.091 3.913 -10.894 1.00 94.44 335 VAL A CA 1
ATOM 2538 C C . VAL A 1 335 ? 2.459 5.350 -10.551 1.00 94.44 335 VAL A C 1
ATOM 2540 O O . VAL A 1 335 ? 3.453 5.621 -9.870 1.00 94.44 335 VAL A O 1
ATOM 2543 N N . ARG A 1 336 ? 1.668 6.290 -11.064 1.00 91.06 336 ARG A N 1
ATOM 2544 C CA . ARG A 1 336 ? 1.897 7.723 -10.884 1.00 91.06 336 ARG A CA 1
ATOM 2545 C C . ARG A 1 336 ? 0.859 8.323 -9.959 1.00 91.06 336 ARG A C 1
ATOM 2547 O O . ARG A 1 336 ? -0.307 7.934 -9.945 1.00 91.06 336 ARG A O 1
ATOM 2554 N N . MET A 1 337 ? 1.308 9.325 -9.222 1.00 82.88 337 MET A N 1
ATOM 2555 C CA . MET A 1 337 ? 0.474 10.128 -8.345 1.00 82.88 337 MET A CA 1
ATOM 2556 C C . MET A 1 337 ? 0.341 11.537 -8.933 1.00 82.88 337 MET A C 1
ATOM 2558 O O . MET A 1 337 ? 1.195 11.990 -9.697 1.00 82.88 337 MET A O 1
ATOM 2562 N N . GLY A 1 338 ? -0.753 12.238 -8.628 1.00 73.56 338 GLY A N 1
ATOM 2563 C CA . GLY A 1 338 ? -0.914 13.628 -9.052 1.00 73.56 338 GLY A CA 1
ATOM 2564 C C . GLY A 1 338 ? 0.137 14.564 -8.449 1.00 73.56 338 GLY A C 1
ATOM 2565 O O . GLY A 1 338 ? 0.898 14.202 -7.558 1.00 73.56 338 GLY A O 1
ATOM 2566 N N . ASP A 1 339 ? 0.155 15.809 -8.911 1.00 71.25 339 ASP A N 1
ATOM 2567 C CA . ASP A 1 339 ? 1.030 16.841 -8.360 1.00 71.25 339 ASP A CA 1
ATOM 2568 C C . ASP A 1 339 ? 0.310 17.545 -7.199 1.00 71.25 339 ASP A C 1
ATOM 2570 O O . ASP A 1 339 ? -0.485 18.451 -7.447 1.00 71.25 339 ASP A O 1
ATOM 2574 N N . GLN A 1 340 ? 0.534 17.114 -5.946 1.00 61.91 340 GLN A N 1
ATOM 2575 C CA . GLN A 1 340 ? -0.078 17.751 -4.758 1.00 61.91 340 GLN A CA 1
ATOM 2576 C C . GLN A 1 340 ? 0.446 19.165 -4.476 1.00 61.91 340 GLN A C 1
ATOM 2578 O O . GLN A 1 340 ? -0.169 19.898 -3.698 1.00 61.91 340 GLN A O 1
ATOM 2583 N N . GLU A 1 341 ? 1.575 19.557 -5.072 1.00 63.81 341 GLU A N 1
ATOM 2584 C CA . GLU A 1 341 ? 2.123 20.903 -4.905 1.00 63.81 341 GLU A CA 1
ATOM 2585 C C . GLU A 1 341 ? 1.397 21.903 -5.812 1.00 63.81 341 GLU A C 1
ATOM 2587 O O . GLU A 1 341 ? 1.122 23.029 -5.391 1.00 63.81 341 GLU A O 1
ATOM 2592 N N . ALA A 1 342 ? 1.028 21.485 -7.027 1.00 68.56 342 ALA A N 1
ATOM 2593 C CA . ALA A 1 342 ? 0.322 22.324 -7.996 1.00 68.56 342 ALA A CA 1
ATOM 2594 C C . ALA A 1 342 ? -1.203 22.115 -8.016 1.00 68.56 342 ALA A C 1
ATOM 2596 O O . ALA A 1 342 ? -1.960 23.031 -8.351 1.00 68.56 342 ALA A O 1
ATOM 2597 N N . THR A 1 343 ? -1.680 20.916 -7.688 1.00 68.94 343 THR A N 1
ATOM 2598 C CA . THR A 1 343 ? -3.076 20.498 -7.863 1.00 68.94 343 THR A CA 1
ATOM 2599 C C . THR A 1 343 ? -3.583 19.693 -6.669 1.00 68.94 343 THR A C 1
ATOM 2601 O O . THR A 1 343 ? -2.827 19.187 -5.855 1.00 68.94 343 THR A O 1
ATOM 2604 N N . THR A 1 344 ? -4.903 19.591 -6.526 1.00 71.88 344 THR A N 1
ATOM 2605 C CA . THR A 1 344 ? -5.531 18.721 -5.516 1.00 71.88 344 THR A CA 1
ATOM 2606 C C . THR A 1 344 ? -6.483 17.762 -6.223 1.00 71.88 344 THR A C 1
ATOM 2608 O O . THR A 1 344 ? -7.046 18.155 -7.254 1.00 71.88 344 THR A O 1
ATOM 2611 N N . PRO A 1 345 ? -6.695 16.539 -5.710 1.00 71.75 345 PRO A N 1
ATOM 2612 C CA . PRO A 1 345 ? -7.700 15.632 -6.258 1.00 71.75 345 PRO A CA 1
ATOM 2613 C C . PRO A 1 345 ? -9.087 16.286 -6.222 1.00 71.75 345 PRO A C 1
ATOM 2615 O O . PRO A 1 345 ? -9.467 16.864 -5.201 1.00 71.75 345 PRO A O 1
ATOM 2618 N N . ARG A 1 346 ? -9.846 16.255 -7.329 1.00 65.00 346 ARG A N 1
ATOM 2619 C CA . ARG A 1 346 ? -11.190 16.868 -7.386 1.00 65.00 346 ARG A CA 1
ATOM 2620 C C . ARG A 1 346 ? -12.152 16.144 -8.342 1.00 65.00 346 ARG A C 1
ATOM 2622 O O . ARG A 1 346 ? -11.891 16.164 -9.542 1.00 65.00 346 ARG A O 1
ATOM 2629 N N . PRO A 1 347 ? -13.311 15.652 -7.852 1.00 68.31 347 PRO A N 1
ATOM 2630 C CA . PRO A 1 347 ? -13.585 15.281 -6.455 1.00 68.31 347 PRO A CA 1
ATOM 2631 C C . PRO A 1 347 ? -12.742 14.057 -6.047 1.00 68.31 347 PRO A C 1
ATOM 2633 O O . PRO A 1 347 ? -12.394 13.256 -6.902 1.00 68.31 347 PRO A O 1
ATOM 2636 N N . ASN A 1 348 ? -12.437 13.881 -4.757 1.00 68.81 348 ASN A N 1
ATOM 2637 C CA . ASN A 1 348 ? -11.536 12.819 -4.269 1.00 68.81 348 ASN A CA 1
ATOM 2638 C C . ASN A 1 348 ? -11.869 11.401 -4.784 1.00 68.81 348 ASN A C 1
ATOM 2640 O O . ASN A 1 348 ? -10.965 10.667 -5.146 1.00 68.81 348 ASN A O 1
ATOM 2644 N N . TYR A 1 349 ? -13.144 11.015 -4.854 1.00 69.81 349 TYR A N 1
ATOM 2645 C CA . TYR A 1 349 ? -13.564 9.654 -5.233 1.00 69.81 349 TYR A CA 1
ATOM 2646 C C . TYR A 1 349 ? -13.634 9.409 -6.752 1.00 69.81 349 TYR A C 1
ATOM 2648 O O . TYR A 1 349 ? -13.718 8.270 -7.192 1.00 69.81 349 TYR A O 1
ATOM 2656 N N . ALA A 1 350 ? -13.615 10.469 -7.563 1.00 75.56 350 ALA A N 1
ATOM 2657 C CA . ALA A 1 350 ? -13.695 10.392 -9.025 1.00 75.56 350 ALA A CA 1
ATOM 2658 C C . ALA A 1 350 ? -12.642 11.299 -9.678 1.00 75.56 350 ALA A C 1
ATOM 2660 O O . ALA A 1 350 ? -12.874 11.896 -10.727 1.00 75.56 350 ALA A O 1
ATOM 2661 N N . ALA A 1 351 ? -11.498 11.460 -9.010 1.00 82.94 351 ALA A N 1
ATOM 2662 C CA . ALA A 1 351 ? -10.407 12.279 -9.498 1.00 82.94 351 ALA A CA 1
ATOM 2663 C C . ALA A 1 351 ? -9.822 11.652 -10.768 1.00 82.94 351 ALA A C 1
ATOM 2665 O O . ALA A 1 351 ? -9.431 10.489 -10.776 1.00 82.94 351 ALA A O 1
ATOM 2666 N N . THR A 1 352 ? -9.741 12.450 -11.828 1.00 87.38 352 THR A N 1
ATOM 2667 C CA . THR A 1 352 ? -9.108 12.086 -13.109 1.00 87.38 352 THR A CA 1
ATOM 2668 C C . THR A 1 352 ? -8.026 13.095 -13.497 1.00 87.38 352 THR A C 1
ATOM 2670 O O . THR A 1 352 ? -7.696 13.271 -14.667 1.00 87.38 352 THR A O 1
ATOM 2673 N N . ASN A 1 353 ? -7.559 13.873 -12.520 1.00 85.06 353 ASN A N 1
ATOM 2674 C CA . ASN A 1 353 ? -6.600 14.959 -12.699 1.00 85.06 353 ASN A CA 1
ATOM 2675 C C . ASN A 1 353 ? -5.216 14.624 -12.123 1.00 85.06 353 ASN A C 1
ATOM 2677 O O . ASN A 1 353 ? -4.433 15.539 -11.874 1.00 85.06 353 ASN A O 1
ATOM 2681 N N . GLY A 1 354 ? -4.943 13.344 -11.864 1.00 85.50 354 GLY A N 1
ATOM 2682 C CA . GLY A 1 354 ? -3.614 12.855 -11.525 1.00 85.50 354 GLY A CA 1
ATOM 2683 C C . GLY A 1 354 ? -2.679 12.852 -12.736 1.00 85.50 354 GLY A C 1
ATOM 2684 O O . GLY A 1 354 ? -3.094 13.059 -13.881 1.00 85.50 354 GLY A O 1
ATOM 2685 N N . VAL A 1 355 ? -1.393 12.608 -12.480 1.00 87.69 355 VAL A N 1
ATOM 2686 C CA . VAL A 1 355 ? -0.425 12.337 -13.546 1.00 87.69 355 VAL A CA 1
ATOM 2687 C C . VAL A 1 355 ? -0.716 10.932 -14.084 1.00 87.69 355 VAL A C 1
ATOM 2689 O O . VAL A 1 355 ? -0.840 10.017 -13.273 1.00 87.69 355 VAL A O 1
ATOM 2692 N N . PRO A 1 356 ? -0.825 10.730 -15.412 1.00 91.44 356 PRO A N 1
ATOM 2693 C CA . PRO A 1 356 ? -1.080 9.409 -15.968 1.00 91.44 356 PRO A CA 1
ATOM 2694 C C . PRO A 1 356 ? -0.004 8.402 -15.558 1.00 91.44 356 PRO A C 1
ATOM 2696 O O . PRO A 1 356 ? 1.185 8.665 -15.765 1.00 91.44 356 PRO A O 1
ATOM 2699 N N . SER A 1 357 ? -0.420 7.246 -15.038 1.00 94.75 357 SER A N 1
ATOM 2700 C CA . SER A 1 357 ? 0.471 6.096 -14.835 1.00 94.75 357 SER A CA 1
ATOM 2701 C C . SER A 1 357 ? 1.138 5.682 -16.148 1.00 94.75 357 SER A C 1
ATOM 2703 O O . SER A 1 357 ? 0.573 5.912 -17.217 1.00 94.75 357 SER A O 1
ATOM 2705 N N . THR A 1 358 ? 2.371 5.177 -16.091 1.00 96.19 358 THR A N 1
ATOM 2706 C CA . THR A 1 35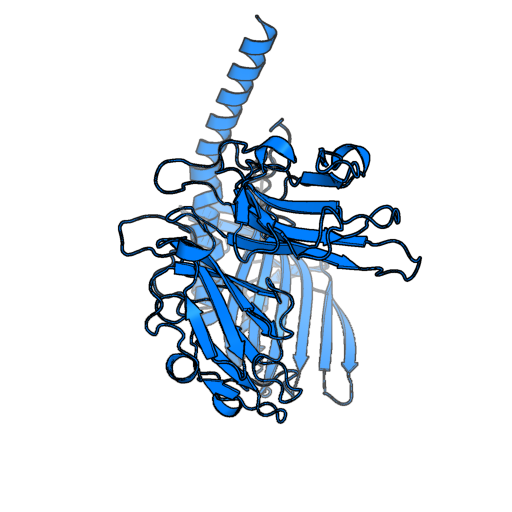8 ? 3.233 5.034 -17.277 1.00 96.19 358 THR A CA 1
ATOM 2707 C C . THR A 1 358 ? 3.597 3.574 -17.521 1.00 96.19 358 THR A C 1
ATOM 2709 O O . THR A 1 358 ? 4.121 2.943 -16.612 1.00 96.19 358 THR A O 1
ATOM 2712 N N . LEU A 1 359 ? 3.368 3.063 -18.733 1.00 98.25 359 LEU A N 1
ATOM 2713 C CA . LEU A 1 359 ? 3.873 1.763 -19.183 1.00 98.25 359 LEU A CA 1
ATOM 2714 C C . LEU A 1 359 ? 5.096 1.975 -20.075 1.00 98.25 359 LEU A C 1
ATOM 2716 O O . LEU A 1 359 ? 4.996 2.600 -21.135 1.00 98.25 359 LEU A O 1
ATOM 2720 N N . TYR A 1 360 ? 6.228 1.445 -19.637 1.00 98.31 360 TYR A N 1
ATOM 2721 C CA . TYR A 1 360 ? 7.474 1.403 -20.379 1.00 98.31 360 TYR A CA 1
ATOM 2722 C C . TYR A 1 360 ? 7.679 0.002 -20.941 1.00 98.31 360 TYR A C 1
ATOM 2724 O O . TYR A 1 360 ? 7.863 -0.942 -20.177 1.00 98.31 360 TYR A O 1
ATOM 2732 N N . ARG A 1 361 ? 7.667 -0.103 -22.269 1.00 98.62 361 ARG A N 1
ATOM 2733 C CA . ARG A 1 361 ? 8.002 -1.330 -22.981 1.00 98.62 361 ARG A CA 1
ATOM 2734 C C . ARG A 1 361 ? 9.511 -1.521 -23.002 1.00 98.62 361 ARG A C 1
ATOM 2736 O O . ARG A 1 361 ? 10.214 -0.578 -23.374 1.00 98.62 361 ARG A O 1
ATOM 2743 N N . ASN A 1 362 ? 9.990 -2.698 -22.640 1.00 98.69 362 ASN A N 1
ATOM 2744 C CA . ASN A 1 362 ? 11.388 -3.068 -22.775 1.00 98.69 362 ASN A CA 1
ATOM 2745 C C . ASN A 1 362 ? 11.706 -3.351 -24.250 1.00 98.69 362 ASN A C 1
ATOM 2747 O O . ASN A 1 362 ? 10.981 -4.063 -24.937 1.00 98.69 362 ASN A O 1
ATOM 2751 N N . ASN A 1 363 ? 12.761 -2.739 -24.785 1.00 98.62 363 ASN A N 1
ATOM 2752 C CA . ASN A 1 363 ? 13.123 -2.902 -26.194 1.00 98.62 363 ASN A CA 1
ATOM 2753 C C . ASN A 1 363 ? 14.047 -4.115 -26.437 1.00 98.62 363 ASN A C 1
ATOM 2755 O O . ASN A 1 363 ? 14.370 -4.401 -27.591 1.00 98.62 363 ASN A O 1
ATOM 2759 N N . GLY A 1 364 ? 14.500 -4.798 -25.377 1.00 97.94 364 GLY A N 1
ATOM 2760 C CA . GLY A 1 364 ? 15.426 -5.936 -25.449 1.00 97.94 364 GLY A CA 1
ATOM 2761 C C . GLY A 1 364 ? 16.880 -5.557 -25.762 1.00 97.94 364 GLY A C 1
ATOM 2762 O O . GLY A 1 364 ? 17.723 -6.425 -25.973 1.00 97.94 364 GLY A O 1
ATOM 2763 N N . ASP A 1 365 ? 17.187 -4.260 -25.806 1.00 97.88 365 ASP A N 1
ATOM 2764 C CA . ASP A 1 365 ? 18.529 -3.701 -26.024 1.00 97.88 365 ASP A CA 1
ATOM 2765 C C . ASP A 1 365 ? 19.029 -2.877 -24.823 1.00 97.88 365 ASP A C 1
ATOM 2767 O O . ASP A 1 365 ? 19.967 -2.085 -24.935 1.00 97.88 365 ASP A O 1
ATOM 2771 N N . GLY A 1 366 ? 18.373 -3.065 -23.677 1.00 97.00 366 GLY A N 1
ATOM 2772 C CA . GLY A 1 366 ? 18.614 -2.346 -22.433 1.00 97.00 366 GLY A CA 1
ATOM 2773 C C . GLY A 1 366 ? 17.990 -0.950 -22.369 1.00 97.00 366 GLY A C 1
ATOM 2774 O O . GLY A 1 366 ? 18.306 -0.175 -21.465 1.00 97.00 366 GLY A O 1
ATOM 2775 N N . THR A 1 367 ? 17.104 -0.610 -23.310 1.00 98.56 367 THR A N 1
ATOM 2776 C CA . THR A 1 367 ? 16.343 0.644 -23.303 1.00 98.56 367 THR A CA 1
ATOM 2777 C C . THR A 1 367 ? 14.838 0.417 -23.186 1.00 98.56 367 THR A C 1
ATOM 2779 O O . THR A 1 367 ? 14.321 -0.652 -23.506 1.00 98.56 367 THR A O 1
ATOM 2782 N N . PHE A 1 368 ? 14.122 1.457 -22.755 1.00 98.56 368 PHE A N 1
ATOM 2783 C CA . PHE A 1 368 ? 12.674 1.442 -22.578 1.00 98.56 368 PHE A CA 1
ATOM 2784 C C . PHE A 1 368 ? 11.962 2.501 -23.425 1.00 98.56 368 PHE A C 1
ATOM 2786 O O . PHE A 1 368 ? 12.434 3.629 -23.588 1.00 98.56 368 PHE A O 1
ATOM 2793 N N . THR A 1 369 ? 10.764 2.165 -23.906 1.00 97.94 369 THR A N 1
ATOM 2794 C CA . THR A 1 369 ? 9.878 3.067 -24.658 1.00 97.94 369 THR A CA 1
ATOM 2795 C C . THR A 1 369 ? 8.580 3.319 -23.889 1.00 97.94 369 THR A C 1
ATOM 2797 O O . THR A 1 369 ? 7.872 2.378 -23.553 1.00 97.94 369 THR A O 1
ATOM 2800 N N . ASP A 1 370 ? 8.198 4.581 -23.654 1.00 97.56 370 ASP A N 1
ATOM 2801 C CA . ASP A 1 370 ? 6.864 4.909 -23.115 1.00 97.56 370 ASP A CA 1
ATOM 2802 C C . ASP A 1 370 ? 5.777 4.587 -24.157 1.00 97.56 370 ASP A C 1
ATOM 2804 O O . ASP A 1 370 ? 5.605 5.300 -25.151 1.00 97.56 370 ASP A O 1
ATOM 2808 N N . VAL A 1 371 ? 5.025 3.513 -23.912 1.00 98.38 371 VAL A N 1
ATOM 2809 C CA . VAL A 1 371 ? 3.927 3.038 -24.767 1.00 98.38 371 VAL A CA 1
ATOM 2810 C C . VAL A 1 371 ? 2.551 3.339 -24.175 1.00 98.38 371 VAL A C 1
ATOM 2812 O O . VAL A 1 371 ? 1.535 2.953 -24.748 1.00 98.38 371 VAL A O 1
ATOM 2815 N N . THR A 1 372 ? 2.473 4.090 -23.074 1.00 97.62 372 THR A N 1
ATOM 2816 C CA . THR A 1 372 ? 1.248 4.320 -22.283 1.00 97.62 372 THR A CA 1
ATOM 2817 C C . THR A 1 372 ? 0.032 4.697 -23.128 1.00 97.62 372 THR A C 1
ATOM 2819 O O . THR A 1 372 ? -1.059 4.153 -22.956 1.00 97.62 372 THR A O 1
ATOM 2822 N N . ARG A 1 373 ? 0.201 5.649 -24.057 1.00 97.75 373 ARG A N 1
ATOM 2823 C CA . ARG A 1 373 ? -0.892 6.110 -24.929 1.00 97.75 373 ARG A CA 1
ATOM 2824 C C . ARG A 1 373 ? -1.323 5.029 -25.919 1.00 97.75 373 ARG A C 1
ATOM 2826 O O . ARG A 1 373 ? -2.513 4.935 -26.207 1.00 97.75 373 ARG A O 1
ATOM 2833 N N . HIS A 1 374 ? -0.368 4.285 -26.470 1.00 97.94 374 HIS A N 1
ATOM 2834 C CA . HIS A 1 374 ? -0.649 3.209 -27.415 1.00 97.94 374 HIS A CA 1
ATOM 2835 C C . HIS A 1 374 ? -1.387 2.065 -26.714 1.00 97.94 374 HIS A C 1
ATOM 2837 O O . HIS A 1 374 ? -2.459 1.676 -27.170 1.00 97.94 374 HIS A O 1
ATOM 2843 N N . ALA A 1 375 ? -0.873 1.649 -25.554 1.00 98.38 375 ALA A N 1
ATOM 2844 C CA . ALA A 1 375 ? -1.418 0.576 -24.736 1.00 98.38 375 ALA A CA 1
ATOM 2845 C C . ALA A 1 375 ? -2.742 0.933 -24.037 1.00 98.38 375 ALA A C 1
ATOM 2847 O O . ALA A 1 375 ? -3.507 0.047 -23.686 1.00 98.38 375 ALA A O 1
ATOM 2848 N N . ARG A 1 376 ? -3.065 2.227 -23.879 1.00 98.19 376 ARG A N 1
ATOM 2849 C CA . ARG A 1 376 ? -4.309 2.735 -23.252 1.00 98.19 376 ARG A CA 1
ATOM 2850 C C . ARG A 1 376 ? -4.436 2.453 -21.748 1.00 98.19 376 ARG A C 1
ATOM 2852 O O . ARG A 1 376 ? -5.539 2.445 -21.215 1.00 98.19 376 ARG A O 1
ATOM 2859 N N . VAL A 1 377 ? -3.307 2.346 -21.051 1.00 97.06 377 VAL A N 1
ATOM 2860 C CA . VAL A 1 377 ? -3.224 2.046 -19.602 1.00 97.06 377 VAL A CA 1
ATOM 2861 C C . VAL A 1 377 ? -2.872 3.263 -18.734 1.00 97.06 377 VAL A C 1
ATOM 2863 O O . VAL A 1 377 ? -2.421 3.141 -17.594 1.00 97.06 377 VAL A O 1
ATOM 2866 N N . GLY A 1 378 ? -3.051 4.471 -19.273 1.00 92.94 378 GLY A N 1
ATOM 2867 C CA . GLY A 1 378 ? -2.701 5.733 -18.615 1.00 92.94 378 GLY A CA 1
ATOM 2868 C C . GLY A 1 378 ? -3.703 6.175 -17.548 1.00 92.94 378 GLY A C 1
ATOM 2869 O O . GLY A 1 378 ? -4.331 7.220 -17.716 1.00 92.94 378 GLY A O 1
ATOM 2870 N N . SER A 1 379 ? -3.857 5.402 -16.465 1.00 91.31 379 SER A N 1
ATOM 2871 C CA . SER A 1 379 ? -4.728 5.749 -15.329 1.00 91.31 379 SER A CA 1
ATOM 2872 C C . SER A 1 379 ? -4.411 7.154 -14.812 1.00 91.31 379 SER A C 1
ATOM 2874 O O . SER A 1 379 ? -3.261 7.441 -14.486 1.00 91.31 379 SER A O 1
ATOM 2876 N N . THR A 1 380 ? -5.427 8.018 -14.733 1.00 90.56 380 THR A N 1
ATOM 2877 C CA . THR A 1 380 ? -5.319 9.413 -14.251 1.00 90.56 380 THR A CA 1
ATOM 2878 C C . THR A 1 380 ? -5.910 9.617 -12.857 1.00 90.56 380 THR A C 1
ATOM 2880 O O . THR A 1 380 ? -6.044 10.755 -12.391 1.00 90.56 380 THR A O 1
ATOM 2883 N N . GLY A 1 381 ? -6.255 8.520 -12.180 1.00 89.19 381 GLY A N 1
ATOM 2884 C CA . GLY A 1 381 ? -6.393 8.528 -10.733 1.00 89.19 381 GLY A CA 1
ATOM 2885 C C . GLY A 1 381 ? -5.047 8.824 -10.067 1.00 89.19 381 GLY A C 1
ATOM 2886 O O . GLY A 1 381 ? -3.990 8.841 -10.698 1.00 89.19 381 GLY A O 1
ATOM 2887 N N . TRP A 1 382 ? -5.088 9.114 -8.778 1.00 88.50 382 TRP A N 1
ATOM 2888 C CA . TRP A 1 382 ? -3.897 9.317 -7.968 1.00 88.50 382 TRP A CA 1
ATOM 2889 C C . TRP A 1 382 ? -3.456 7.947 -7.455 1.00 88.50 382 TRP A C 1
ATOM 2891 O O . TRP A 1 382 ? -3.925 7.498 -6.413 1.00 88.50 382 TRP A O 1
ATOM 2901 N N . GLY A 1 383 ? -2.634 7.263 -8.248 1.00 90.00 383 GLY A N 1
ATOM 2902 C CA . GLY A 1 383 ? -2.299 5.853 -8.078 1.00 90.00 383 GLY A CA 1
ATOM 2903 C C . GLY A 1 383 ? -1.355 5.568 -6.911 1.00 90.00 383 GLY A C 1
ATOM 2904 O O . GLY A 1 383 ? -0.398 6.310 -6.680 1.00 90.00 383 GLY A O 1
ATOM 2905 N N . MET A 1 384 ? -1.578 4.443 -6.229 1.00 88.94 384 MET A N 1
ATOM 2906 C CA . MET A 1 384 ? -0.734 3.966 -5.121 1.00 88.94 384 MET A CA 1
ATOM 2907 C C . MET A 1 384 ? -0.152 2.575 -5.346 1.00 88.94 384 MET A C 1
ATOM 2909 O O . MET A 1 384 ? 0.956 2.302 -4.893 1.00 88.94 384 MET A O 1
ATOM 2913 N N . ALA A 1 385 ? -0.879 1.699 -6.035 1.00 92.50 385 ALA A N 1
ATOM 2914 C CA . ALA A 1 385 ? -0.450 0.329 -6.268 1.00 92.50 385 ALA A CA 1
ATOM 2915 C C . ALA A 1 385 ? -1.005 -0.200 -7.587 1.00 92.50 385 ALA A C 1
ATOM 2917 O O . ALA A 1 385 ? -2.040 0.258 -8.072 1.00 92.50 385 ALA A O 1
ATOM 2918 N N . ALA A 1 386 ? -0.323 -1.190 -8.144 1.00 96.44 386 ALA A N 1
ATOM 2919 C CA . ALA A 1 386 ? -0.817 -1.974 -9.257 1.00 96.44 386 ALA A CA 1
ATOM 2920 C C . ALA A 1 386 ? -0.313 -3.411 -9.132 1.00 96.44 386 ALA A C 1
ATOM 2922 O O . ALA A 1 386 ? 0.720 -3.645 -8.505 1.00 96.44 386 ALA A O 1
ATOM 2923 N N . ALA A 1 387 ? -1.045 -4.353 -9.716 1.00 97.50 387 ALA A N 1
ATOM 2924 C CA . ALA A 1 387 ? -0.628 -5.744 -9.789 1.00 97.50 387 ALA A CA 1
ATOM 2925 C C . ALA A 1 387 ? -1.090 -6.366 -11.106 1.00 97.50 387 ALA A C 1
ATOM 2927 O O . ALA A 1 387 ? -2.230 -6.150 -11.536 1.00 97.50 387 ALA A O 1
ATOM 2928 N N . TRP A 1 388 ? -0.194 -7.145 -11.704 1.00 98.44 388 TRP A N 1
ATOM 2929 C CA . TRP A 1 388 ? -0.458 -7.935 -12.898 1.00 98.44 388 TRP A CA 1
ATOM 2930 C C . TRP A 1 388 ? -1.043 -9.299 -12.523 1.00 98.44 388 TRP A C 1
ATOM 2932 O O . TRP A 1 388 ? -0.648 -9.875 -11.508 1.00 98.44 388 TRP A O 1
ATOM 2942 N N . ALA A 1 389 ? -1.966 -9.805 -13.334 1.00 97.00 389 ALA A N 1
ATOM 2943 C CA . ALA A 1 389 ? -2.521 -11.151 -13.224 1.00 97.00 389 ALA A CA 1
ATOM 2944 C C . ALA A 1 389 ? -3.203 -11.559 -14.529 1.00 97.00 389 ALA A C 1
ATOM 2946 O O . ALA A 1 389 ? -3.701 -10.704 -15.243 1.00 97.00 389 ALA A O 1
ATOM 2947 N N . ASP A 1 390 ? -3.273 -12.856 -14.795 1.00 97.12 390 ASP A N 1
ATOM 2948 C CA . ASP A 1 390 ? -4.161 -13.430 -15.809 1.00 97.12 390 ASP A CA 1
ATOM 2949 C C . ASP A 1 390 ? -5.520 -13.709 -15.139 1.00 97.12 390 ASP A C 1
ATOM 2951 O O . ASP A 1 390 ? -5.731 -14.791 -14.585 1.00 97.12 390 ASP A O 1
ATOM 2955 N N . TYR A 1 391 ? -6.387 -12.691 -15.030 1.00 94.56 391 TYR A N 1
ATOM 2956 C CA . TYR A 1 391 ? -7.595 -12.802 -14.189 1.00 94.56 391 TYR A CA 1
ATOM 2957 C C . TYR A 1 391 ? -8.715 -13.604 -14.859 1.00 94.56 391 TYR A C 1
ATOM 2959 O O . TYR A 1 391 ? -9.632 -14.056 -14.169 1.00 94.56 391 TYR A O 1
ATOM 2967 N N . ASP A 1 392 ? -8.670 -13.758 -16.184 1.00 95.06 392 ASP A N 1
ATOM 2968 C CA . ASP A 1 392 ? -9.662 -14.499 -16.962 1.00 95.06 392 ASP A CA 1
ATOM 2969 C C . ASP A 1 392 ? -9.144 -15.835 -17.530 1.00 95.06 392 ASP A C 1
ATOM 2971 O O . ASP A 1 392 ? -9.912 -16.581 -18.149 1.00 95.06 392 ASP A O 1
ATOM 2975 N N . GLY A 1 393 ? -7.887 -16.186 -17.236 1.00 95.81 393 GLY A N 1
ATOM 2976 C CA . GLY A 1 393 ? -7.277 -17.477 -17.551 1.00 95.81 393 GLY A CA 1
ATOM 2977 C C . GLY A 1 393 ? -6.916 -17.629 -19.027 1.00 95.81 393 GLY A C 1
ATOM 2978 O O . GLY A 1 393 ? -6.906 -18.750 -19.553 1.00 95.81 393 GLY A O 1
ATOM 2979 N N . ASP A 1 394 ? -6.683 -16.522 -19.724 1.00 96.88 394 ASP A N 1
ATOM 2980 C CA . ASP A 1 394 ? -6.431 -16.491 -21.155 1.00 96.88 394 ASP A CA 1
ATOM 2981 C C . ASP A 1 394 ? -4.942 -16.582 -21.542 1.00 96.88 394 ASP A C 1
ATOM 2983 O O . ASP A 1 394 ? -4.602 -16.743 -22.727 1.00 96.88 394 ASP A O 1
ATOM 2987 N N . GLY A 1 395 ? -4.065 -16.562 -20.538 1.00 96.19 395 GLY A N 1
ATOM 2988 C CA . GLY A 1 395 ? -2.620 -16.653 -20.661 1.00 96.19 395 GLY A CA 1
ATOM 2989 C C . GLY A 1 395 ? -1.921 -15.333 -20.989 1.00 96.19 395 GLY A C 1
ATOM 2990 O O . GLY A 1 395 ? -0.756 -15.383 -21.408 1.00 96.19 395 GLY A O 1
ATOM 2991 N N . TRP A 1 396 ? -2.594 -14.187 -20.854 1.00 98.44 396 TRP A N 1
ATOM 2992 C CA . TRP A 1 396 ? -2.028 -12.849 -21.019 1.00 98.44 396 TRP A CA 1
ATOM 2993 C C . TRP A 1 396 ? -2.122 -12.043 -19.718 1.00 98.44 396 TRP A C 1
ATOM 2995 O O . TRP A 1 396 ? -3.136 -12.091 -19.034 1.00 98.44 396 TRP A O 1
ATOM 3005 N N . PRO A 1 397 ? -1.078 -11.280 -19.344 1.00 98.25 397 PRO A N 1
ATOM 3006 C CA . PRO A 1 397 ? -1.150 -10.448 -18.150 1.00 98.25 397 PRO A CA 1
ATOM 3007 C C . PRO A 1 397 ? -2.113 -9.272 -18.338 1.00 98.25 397 PRO A C 1
ATOM 3009 O O . PRO A 1 397 ? -1.898 -8.410 -19.195 1.00 98.25 397 PRO A O 1
ATOM 3012 N N . ASP A 1 398 ? -3.115 -9.192 -17.476 1.00 98.56 398 ASP A N 1
ATOM 3013 C CA . ASP A 1 398 ? -3.968 -8.033 -17.246 1.00 98.56 398 ASP A CA 1
ATOM 3014 C C . ASP A 1 398 ? -3.450 -7.206 -16.065 1.00 98.56 398 ASP A C 1
ATOM 3016 O O . ASP A 1 398 ? -2.668 -7.674 -15.235 1.00 98.56 398 ASP A O 1
ATOM 3020 N N . LEU A 1 399 ? -3.910 -5.961 -15.954 1.00 98.56 399 LEU A N 1
ATOM 3021 C CA . LEU A 1 399 ? -3.403 -5.007 -14.972 1.00 98.56 399 LEU A CA 1
ATOM 3022 C C . LEU A 1 399 ? -4.527 -4.398 -14.144 1.00 98.56 399 LEU A C 1
ATOM 3024 O O . LEU A 1 399 ? -5.395 -3.711 -14.679 1.00 98.56 399 LEU A O 1
ATOM 3028 N N . TYR A 1 400 ? -4.453 -4.530 -12.822 1.00 98.25 400 TYR A N 1
ATOM 3029 C CA . TYR A 1 400 ? -5.302 -3.754 -11.920 1.00 98.25 400 TYR A CA 1
ATOM 3030 C C . TYR A 1 400 ? -4.519 -2.620 -11.270 1.00 98.25 400 TYR A C 1
ATOM 3032 O O . TYR A 1 400 ? -3.429 -2.833 -10.742 1.00 98.25 400 TYR A O 1
ATOM 3040 N N . VAL A 1 401 ? -5.092 -1.417 -11.275 1.00 97.00 401 VAL A N 1
ATOM 3041 C CA . VAL A 1 401 ? -4.494 -0.200 -10.715 1.00 97.00 401 VAL A CA 1
ATOM 3042 C C . VAL A 1 401 ? -5.387 0.345 -9.610 1.00 97.00 401 VAL A C 1
ATOM 3044 O O . VAL A 1 401 ? -6.537 0.718 -9.852 1.00 97.00 401 VAL A O 1
ATOM 3047 N N . ALA A 1 402 ? -4.831 0.430 -8.403 1.00 93.88 402 ALA A N 1
ATOM 3048 C CA . ALA A 1 402 ? -5.466 1.038 -7.247 1.00 93.88 402 ALA A CA 1
ATOM 3049 C C . ALA A 1 402 ? -5.066 2.509 -7.099 1.00 93.88 402 ALA A C 1
ATOM 3051 O O . ALA A 1 402 ? -3.882 2.863 -7.078 1.00 93.88 402 ALA A O 1
ATOM 3052 N N . ASN A 1 403 ? -6.076 3.357 -6.943 1.00 90.69 403 ASN A N 1
ATOM 3053 C CA . ASN A 1 403 ? -5.944 4.789 -6.775 1.00 90.69 403 ASN A CA 1
ATOM 3054 C C . ASN A 1 403 ? -6.365 5.197 -5.356 1.00 90.69 403 ASN A C 1
ATOM 3056 O O . ASN A 1 403 ? -7.415 4.798 -4.863 1.00 90.69 403 ASN A O 1
ATOM 3060 N N . GLU A 1 404 ? -5.566 6.044 -4.704 1.00 84.75 404 GLU A N 1
ATOM 3061 C CA . GLU A 1 404 ? -5.970 6.719 -3.464 1.00 84.75 404 GLU A CA 1
ATOM 3062 C C . GLU A 1 404 ? -7.141 7.675 -3.733 1.00 84.75 404 GLU A C 1
ATOM 3064 O O . GLU A 1 404 ? -8.067 7.794 -2.927 1.00 84.75 404 GLU A O 1
ATOM 3069 N N . PHE A 1 405 ? -7.096 8.353 -4.883 1.00 84.50 405 PHE A N 1
ATOM 3070 C CA . PHE A 1 405 ? -8.150 9.244 -5.352 1.00 84.50 405 PHE A CA 1
ATOM 3071 C C . PHE A 1 405 ? -8.511 8.938 -6.801 1.00 84.50 405 PHE A C 1
ATOM 3073 O O . PHE A 1 405 ? -7.637 8.885 -7.664 1.00 84.50 405 PHE A O 1
ATOM 3080 N N . GLY A 1 406 ? -9.805 8.836 -7.087 1.00 85.81 406 GLY A N 1
ATOM 3081 C CA . GLY A 1 406 ? -10.308 8.336 -8.363 1.00 85.81 406 GLY A CA 1
ATOM 3082 C C . GLY A 1 406 ? -10.671 6.858 -8.298 1.00 85.81 406 GLY A C 1
ATOM 3083 O O . GLY A 1 406 ? -10.380 6.172 -7.327 1.00 85.81 406 GLY A O 1
ATOM 3084 N N . GLN A 1 407 ? -11.354 6.392 -9.336 1.00 88.50 407 GLN A N 1
ATOM 3085 C CA . GLN A 1 407 ? -11.791 5.005 -9.437 1.00 88.50 407 GLN A CA 1
ATOM 3086 C C . GLN A 1 407 ? -10.601 4.102 -9.771 1.00 88.50 407 GLN A C 1
ATOM 3088 O O . GLN A 1 407 ? -9.763 4.478 -10.591 1.00 88.50 407 GLN A O 1
ATOM 3093 N N . ASN A 1 408 ? -10.530 2.926 -9.157 1.00 92.06 408 ASN A N 1
ATOM 3094 C CA . ASN A 1 408 ? -9.598 1.871 -9.548 1.00 92.06 408 ASN A CA 1
ATOM 3095 C C . ASN A 1 408 ? -9.909 1.384 -10.971 1.00 92.06 408 ASN A C 1
ATOM 3097 O O . ASN A 1 408 ? -11.053 1.454 -11.415 1.00 92.06 408 ASN A O 1
ATOM 3101 N N . ALA A 1 409 ? -8.904 0.895 -11.688 1.00 94.12 409 ALA A N 1
ATOM 3102 C CA . ALA A 1 409 ? -9.059 0.463 -13.076 1.00 94.12 409 ALA A CA 1
ATOM 3103 C C . ALA A 1 409 ? -8.581 -0.978 -13.248 1.00 94.12 409 ALA A C 1
ATOM 3105 O O . ALA A 1 409 ? -7.508 -1.321 -12.754 1.00 94.12 409 ALA A O 1
ATOM 3106 N N . LEU A 1 410 ? -9.351 -1.785 -13.980 1.00 97.56 410 LEU A N 1
ATOM 3107 C CA . LEU A 1 410 ? -8.930 -3.104 -14.455 1.00 97.56 410 LEU A CA 1
ATOM 3108 C C . LEU A 1 410 ? -8.706 -3.007 -15.960 1.00 97.56 410 LEU A C 1
ATOM 3110 O O . LEU A 1 410 ? -9.660 -2.832 -16.711 1.00 97.56 410 LEU A O 1
ATOM 3114 N N . TYR A 1 411 ? -7.465 -3.112 -16.402 1.00 98.56 411 TYR A N 1
ATOM 3115 C CA . TYR A 1 411 ? -7.090 -3.122 -17.806 1.00 98.56 411 TYR A CA 1
ATOM 3116 C C . TYR A 1 411 ? -6.944 -4.564 -18.274 1.00 98.56 411 TYR A C 1
ATOM 3118 O O . TYR A 1 411 ? -6.002 -5.244 -17.880 1.00 98.56 411 TYR A O 1
ATOM 3126 N N . HIS A 1 412 ? -7.871 -4.998 -19.123 1.00 98.69 412 HIS A N 1
ATOM 3127 C CA . HIS A 1 412 ? -7.808 -6.291 -19.787 1.00 98.69 412 HIS A CA 1
ATOM 3128 C C . HIS A 1 412 ? -6.928 -6.212 -21.033 1.00 98.69 412 HIS A C 1
ATOM 3130 O O . HIS A 1 412 ? -7.097 -5.280 -21.828 1.00 98.69 412 HIS A O 1
ATOM 3136 N N . ASN A 1 413 ? -6.006 -7.155 -21.190 1.00 98.69 413 ASN A N 1
ATOM 3137 C CA . ASN A 1 413 ? -5.069 -7.221 -22.302 1.00 98.69 413 ASN A CA 1
ATOM 3138 C C . ASN A 1 413 ? -5.750 -7.784 -23.555 1.00 98.69 413 ASN A C 1
ATOM 3140 O O . ASN A 1 413 ? -6.178 -8.930 -23.595 1.00 98.69 413 ASN A O 1
ATOM 3144 N N . GLU A 1 414 ? -5.823 -6.988 -24.621 1.00 98.56 414 GLU A N 1
ATOM 3145 C CA . GLU A 1 414 ? -6.483 -7.390 -25.871 1.00 98.56 414 GLU A CA 1
ATOM 3146 C C . GLU A 1 414 ? -5.537 -8.177 -26.807 1.00 98.56 414 GLU A C 1
ATOM 3148 O O . GLU A 1 414 ? -5.900 -8.494 -27.943 1.00 98.56 414 GLU A O 1
ATOM 3153 N N . ARG A 1 415 ? -4.332 -8.537 -26.328 1.00 97.88 415 ARG A N 1
ATOM 3154 C CA . ARG A 1 415 ? -3.327 -9.389 -27.003 1.00 97.88 415 ARG A CA 1
ATOM 3155 C C . ARG A 1 415 ? -2.732 -8.795 -28.280 1.00 97.88 415 ARG A C 1
ATOM 3157 O O . ARG A 1 415 ? -2.135 -9.500 -29.094 1.00 97.88 415 ARG A O 1
ATOM 3164 N N . ASP A 1 416 ? -2.910 -7.495 -28.472 1.00 97.44 416 ASP A N 1
ATOM 3165 C CA . ASP A 1 416 ? -2.398 -6.724 -29.607 1.00 97.44 416 ASP A CA 1
ATOM 3166 C C . ASP A 1 416 ? -1.506 -5.551 -29.164 1.00 97.44 416 ASP A C 1
ATOM 3168 O O . ASP A 1 416 ? -1.247 -4.626 -29.936 1.00 97.44 416 ASP A O 1
ATOM 3172 N N . GLY A 1 417 ? -1.044 -5.592 -27.909 1.00 96.94 417 GLY A N 1
ATOM 3173 C CA . GLY A 1 417 ? -0.299 -4.514 -27.260 1.00 96.94 417 GLY A CA 1
ATOM 3174 C C . GLY A 1 417 ? -1.189 -3.402 -26.695 1.00 96.94 417 GLY A C 1
ATOM 3175 O O . GLY A 1 417 ? -0.672 -2.403 -26.188 1.00 96.94 417 GLY A O 1
ATOM 3176 N N . THR A 1 418 ? -2.517 -3.546 -26.772 1.00 98.62 418 THR A N 1
ATOM 3177 C CA . THR A 1 418 ? -3.480 -2.600 -26.202 1.00 98.62 418 THR A CA 1
ATOM 3178 C C . THR A 1 418 ? -4.349 -3.224 -25.118 1.00 98.62 418 THR A C 1
ATOM 3180 O O . THR A 1 418 ? -4.477 -4.440 -25.010 1.00 98.62 418 THR A O 1
ATOM 3183 N N . PHE A 1 419 ? -4.948 -2.360 -24.299 1.00 98.75 419 PHE A N 1
ATOM 3184 C CA . PHE A 1 419 ? -5.822 -2.754 -23.207 1.00 98.75 419 PHE A CA 1
ATOM 3185 C C . PHE A 1 419 ? -7.182 -2.057 -23.283 1.00 98.75 419 PHE A C 1
ATOM 3187 O O . PHE A 1 419 ? -7.309 -0.923 -23.770 1.00 98.75 419 PHE A O 1
ATOM 3194 N N . SER A 1 420 ? -8.192 -2.706 -22.707 1.00 98.25 420 SER A N 1
ATOM 3195 C CA . SER A 1 420 ? -9.504 -2.117 -22.433 1.00 98.25 420 SER A CA 1
ATOM 3196 C C . SER A 1 420 ? -9.761 -2.033 -20.934 1.00 98.25 420 SER A C 1
ATOM 3198 O O . SER A 1 420 ? -9.523 -2.988 -20.208 1.00 98.25 420 SER A O 1
ATOM 3200 N N . GLU A 1 421 ? -10.326 -0.922 -20.465 1.00 96.69 421 GLU A N 1
ATOM 3201 C CA . GLU A 1 421 ? -10.810 -0.814 -19.083 1.00 96.69 421 GLU A CA 1
ATOM 3202 C C . GLU A 1 421 ? -12.090 -1.662 -18.913 1.00 96.69 421 GLU A C 1
ATOM 3204 O O . GLU A 1 421 ? -13.027 -1.546 -19.711 1.00 96.69 421 GLU A O 1
ATOM 3209 N N . ARG A 1 422 ? -12.113 -2.553 -17.915 1.00 97.12 422 ARG A N 1
ATOM 3210 C CA . ARG A 1 422 ? -13.160 -3.561 -17.688 1.00 97.12 422 ARG A CA 1
ATOM 3211 C C . ARG A 1 422 ? -13.653 -3.636 -16.242 1.00 97.12 422 ARG A C 1
ATOM 3213 O O . ARG A 1 422 ? -14.470 -4.513 -15.964 1.00 97.12 422 ARG A O 1
ATOM 3220 N N . ALA A 1 423 ? -13.265 -2.742 -15.327 1.00 93.25 423 ALA A N 1
ATOM 3221 C CA . ALA A 1 423 ? -13.626 -2.868 -13.910 1.00 93.25 423 ALA A CA 1
ATOM 3222 C C . ALA A 1 423 ? -15.144 -2.973 -13.699 1.00 93.25 423 ALA A C 1
ATOM 3224 O O . ALA A 1 423 ? -15.611 -3.804 -12.921 1.00 93.25 423 ALA A O 1
ATOM 3225 N N . ALA A 1 424 ? -15.934 -2.183 -14.436 1.00 92.06 424 ALA A N 1
ATOM 3226 C CA . ALA A 1 424 ? -17.398 -2.240 -14.376 1.00 92.06 424 ALA A CA 1
ATOM 3227 C C . ALA A 1 424 ? -17.970 -3.567 -14.885 1.00 92.06 424 ALA A C 1
ATOM 3229 O O . ALA A 1 424 ? -18.898 -4.103 -14.282 1.00 92.06 424 ALA A O 1
ATOM 3230 N N . ALA A 1 425 ? -17.418 -4.101 -15.975 1.00 93.88 425 ALA A N 1
ATOM 3231 C CA . ALA A 1 425 ? -17.867 -5.361 -16.557 1.00 93.88 425 ALA A CA 1
ATOM 3232 C C . ALA A 1 425 ? -17.497 -6.564 -15.675 1.00 93.88 425 ALA A C 1
ATOM 3234 O O . ALA A 1 425 ? -18.284 -7.501 -15.570 1.00 93.88 425 ALA A O 1
ATOM 3235 N N . ALA A 1 426 ? -16.341 -6.502 -15.012 1.00 91.56 426 ALA A N 1
ATOM 3236 C CA . ALA A 1 426 ? -15.849 -7.517 -14.086 1.00 91.56 426 ALA A CA 1
ATOM 3237 C C . ALA A 1 426 ? -16.413 -7.374 -12.656 1.00 91.56 426 ALA A C 1
ATOM 3239 O O . ALA A 1 426 ? -16.158 -8.218 -11.806 1.00 91.56 426 ALA A O 1
ATOM 3240 N N . GLY A 1 427 ? -17.188 -6.320 -12.364 1.00 90.88 427 GLY A N 1
ATOM 3241 C CA . GLY A 1 427 ? -17.784 -6.105 -11.040 1.00 90.88 427 GLY A CA 1
ATOM 3242 C C . GLY A 1 427 ? -16.796 -5.656 -9.955 1.00 90.88 427 GLY A C 1
ATOM 3243 O O . GLY A 1 427 ? -17.126 -5.722 -8.775 1.00 90.88 427 GLY A O 1
ATOM 3244 N N . VAL A 1 428 ? -15.619 -5.161 -10.344 1.00 89.88 428 VAL A N 1
ATOM 3245 C CA . VAL A 1 428 ? -14.527 -4.737 -9.446 1.00 89.88 428 VAL A CA 1
ATOM 3246 C C . VAL A 1 428 ? -14.365 -3.215 -9.388 1.00 89.88 428 VAL A C 1
ATOM 3248 O O . VAL A 1 428 ? -13.302 -2.697 -9.062 1.00 89.88 428 VAL A O 1
ATOM 3251 N N . VAL A 1 429 ? -15.423 -2.466 -9.715 1.00 86.19 429 VAL A N 1
ATOM 3252 C CA . VAL A 1 429 ? -15.424 -1.009 -9.541 1.00 86.19 429 VAL A CA 1
ATOM 3253 C C . VAL A 1 429 ? -15.266 -0.677 -8.067 1.00 86.19 429 VAL A C 1
ATOM 3255 O O . VAL A 1 429 ? -16.154 -0.946 -7.258 1.00 86.19 429 VAL A O 1
ATOM 3258 N N . ASP A 1 430 ? -14.168 -0.007 -7.749 1.00 83.69 430 ASP A N 1
ATOM 3259 C CA . ASP A 1 430 ? -13.883 0.476 -6.409 1.00 83.69 430 ASP A CA 1
ATOM 3260 C C . ASP A 1 430 ? -13.434 1.942 -6.475 1.00 83.69 430 ASP A C 1
ATOM 3262 O O . ASP A 1 430 ? -12.509 2.295 -7.202 1.00 83.69 430 ASP A O 1
ATOM 3266 N N . GLY A 1 431 ? -14.150 2.809 -5.756 1.00 78.25 431 GLY A N 1
ATOM 3267 C CA . GLY A 1 431 ? -13.806 4.226 -5.566 1.00 78.25 431 GLY A CA 1
ATOM 3268 C C . GLY A 1 431 ? -13.223 4.514 -4.180 1.00 78.25 431 GLY A C 1
ATOM 3269 O O . GLY A 1 431 ? -13.148 5.674 -3.767 1.00 78.25 431 GLY A O 1
ATOM 3270 N N . GLY A 1 432 ? -12.910 3.463 -3.418 1.00 74.12 432 GLY A N 1
ATOM 3271 C CA . GLY A 1 432 ? -12.167 3.534 -2.173 1.00 74.12 432 GLY A CA 1
ATOM 3272 C C . GLY A 1 432 ? -10.722 3.970 -2.400 1.00 74.12 432 GLY A C 1
ATOM 3273 O O . GLY A 1 432 ? -10.182 3.856 -3.493 1.00 74.12 432 GLY A O 1
ATOM 3274 N N . ALA A 1 433 ? -10.099 4.488 -1.340 1.00 81.44 433 ALA A N 1
ATOM 3275 C CA . ALA A 1 433 ? -8.700 4.900 -1.370 1.00 81.44 433 ALA A CA 1
ATOM 3276 C C . ALA A 1 433 ? -7.776 3.675 -1.319 1.00 81.44 433 ALA A C 1
ATOM 3278 O O . ALA A 1 433 ? -7.332 3.275 -0.232 1.00 81.44 433 ALA A O 1
ATOM 3279 N N . GLY A 1 434 ? -7.534 3.085 -2.488 1.00 87.00 434 GLY A N 1
ATOM 3280 C CA . GLY A 1 434 ? -6.728 1.887 -2.670 1.00 87.00 434 GLY A CA 1
ATOM 3281 C C . GLY A 1 434 ? -5.256 2.156 -2.385 1.00 87.00 434 GLY A C 1
ATOM 3282 O O . GLY A 1 434 ? -4.689 3.124 -2.878 1.00 87.00 434 GLY A O 1
ATOM 3283 N N . MET A 1 435 ? -4.645 1.301 -1.568 1.00 86.38 435 MET A N 1
ATOM 3284 C CA . MET A 1 435 ? -3.251 1.407 -1.113 1.00 86.38 435 MET A CA 1
ATOM 3285 C C . MET A 1 435 ? -2.389 0.221 -1.529 1.00 86.38 435 MET A C 1
ATOM 3287 O O . MET A 1 435 ? -1.171 0.336 -1.581 1.00 86.38 435 MET A O 1
ATOM 3291 N N . GLY A 1 436 ? -3.010 -0.923 -1.796 1.00 89.25 436 GLY A N 1
ATOM 3292 C CA . GLY A 1 436 ? -2.317 -2.158 -2.135 1.00 89.25 436 GLY A CA 1
ATOM 3293 C C . GLY A 1 436 ? -3.255 -3.100 -2.866 1.00 89.25 436 GLY A C 1
ATOM 3294 O O . GLY A 1 436 ? -4.449 -3.125 -2.559 1.00 89.25 436 GLY A O 1
ATOM 3295 N N . VAL A 1 437 ? -2.702 -3.849 -3.811 1.00 93.25 437 VAL A N 1
ATOM 3296 C CA . VAL A 1 437 ? -3.410 -4.795 -4.676 1.00 93.25 437 VAL A CA 1
ATOM 3297 C C . VAL A 1 437 ? -2.680 -6.126 -4.598 1.00 93.25 437 VAL A C 1
ATOM 3299 O O . VAL A 1 437 ? -1.454 -6.151 -4.678 1.00 93.25 437 VAL A O 1
ATOM 3302 N N . ALA A 1 438 ? -3.424 -7.211 -4.435 1.00 94.06 438 ALA A N 1
ATOM 3303 C CA . ALA A 1 438 ? -2.899 -8.562 -4.531 1.00 94.06 438 ALA A CA 1
ATOM 3304 C C . ALA A 1 438 ? -3.904 -9.455 -5.254 1.00 94.06 438 ALA A C 1
ATOM 3306 O O . ALA A 1 438 ? -5.114 -9.296 -5.084 1.00 94.06 438 ALA A O 1
ATOM 3307 N N . TRP A 1 439 ? -3.370 -10.398 -6.018 1.00 94.69 439 TRP A N 1
ATOM 3308 C CA . TRP A 1 439 ? -4.126 -11.461 -6.658 1.00 94.69 439 TRP A CA 1
ATOM 3309 C C . TRP A 1 439 ? -3.776 -12.796 -6.008 1.00 94.69 439 TRP A C 1
ATOM 3311 O O . TRP A 1 439 ? -2.628 -13.007 -5.608 1.00 94.69 439 TRP A O 1
ATOM 3321 N N . GLY A 1 440 ? -4.741 -13.698 -5.908 1.00 91.69 440 GLY A N 1
ATOM 3322 C CA . GLY A 1 440 ? -4.494 -15.065 -5.464 1.00 91.69 440 GLY A CA 1
ATOM 3323 C C . GLY A 1 440 ? -5.766 -15.892 -5.478 1.00 91.69 440 GLY A C 1
ATOM 3324 O O . GLY A 1 440 ? -6.840 -15.346 -5.294 1.00 91.69 440 GLY A O 1
ATOM 3325 N N . ASP A 1 441 ? -5.638 -17.194 -5.683 1.00 91.06 441 ASP A N 1
ATOM 3326 C CA . ASP A 1 441 ? -6.749 -18.144 -5.573 1.00 91.06 441 ASP A CA 1
ATOM 3327 C C . ASP A 1 441 ? -6.971 -18.478 -4.086 1.00 91.06 441 ASP A C 1
ATOM 3329 O O . ASP A 1 441 ? -6.272 -19.315 -3.503 1.00 91.06 441 ASP A O 1
ATOM 3333 N N . VAL A 1 442 ? -7.843 -17.718 -3.417 1.00 91.06 442 VAL A N 1
ATOM 3334 C CA . VAL A 1 442 ? -8.014 -17.780 -1.956 1.00 91.06 442 VAL A CA 1
ATOM 3335 C C . VAL A 1 442 ? -8.951 -18.915 -1.551 1.00 91.06 442 VAL A C 1
ATOM 3337 O O . VAL A 1 442 ? -8.820 -19.440 -0.437 1.00 91.06 442 VAL A O 1
ATOM 3340 N N . ASP A 1 443 ? -9.886 -19.303 -2.417 1.00 91.75 443 ASP A N 1
ATOM 3341 C CA . ASP A 1 443 ? -10.833 -20.388 -2.155 1.00 91.75 443 ASP A CA 1
ATOM 3342 C C . ASP A 1 443 ? -10.475 -21.726 -2.830 1.00 91.75 443 ASP A C 1
ATOM 3344 O O . ASP A 1 443 ? -11.051 -22.762 -2.472 1.00 91.75 443 ASP A O 1
ATOM 3348 N N . GLY A 1 444 ? -9.439 -21.741 -3.670 1.00 93.62 444 GLY A N 1
ATOM 3349 C CA . GLY A 1 444 ? -8.884 -22.932 -4.303 1.00 93.62 444 GLY A CA 1
ATOM 3350 C C . GLY A 1 444 ? -9.685 -23.405 -5.515 1.00 93.62 444 GLY A C 1
ATOM 3351 O O . GLY A 1 444 ? -9.658 -24.606 -5.811 1.00 93.62 444 GLY A O 1
ATOM 3352 N N . ASP A 1 445 ? -10.452 -22.522 -6.160 1.00 93.44 445 ASP A N 1
ATOM 3353 C CA . ASP A 1 445 ? -11.292 -22.855 -7.312 1.00 93.44 445 ASP A CA 1
ATOM 3354 C C . ASP A 1 445 ? -10.551 -22.777 -8.663 1.00 93.44 445 ASP A C 1
ATOM 3356 O O . ASP A 1 445 ? -11.079 -23.231 -9.686 1.00 93.44 445 ASP A O 1
ATOM 3360 N N . GLY A 1 446 ? -9.302 -22.302 -8.649 1.00 89.69 446 GLY A N 1
ATOM 3361 C CA . GLY A 1 446 ? -8.438 -22.143 -9.814 1.00 89.69 446 GLY A CA 1
ATOM 3362 C C . GLY A 1 446 ? -8.578 -20.801 -10.534 1.00 89.69 446 GLY A C 1
ATOM 3363 O O . GLY A 1 446 ? -7.834 -20.571 -11.488 1.00 89.69 446 GLY A O 1
ATOM 3364 N N . ASN A 1 447 ? -9.484 -19.924 -10.099 1.00 88.88 447 ASN A N 1
ATOM 3365 C CA . ASN A 1 447 ? -9.598 -18.547 -10.567 1.00 88.88 447 ASN A CA 1
ATOM 3366 C C . ASN A 1 447 ? -8.879 -17.607 -9.591 1.00 88.88 447 ASN A C 1
ATOM 3368 O O . ASN A 1 447 ? -8.794 -17.856 -8.392 1.00 88.88 447 ASN A O 1
ATOM 3372 N N . LEU A 1 448 ? -8.335 -16.501 -10.099 1.00 92.31 448 LEU A N 1
ATOM 3373 C CA . LEU A 1 448 ? -7.680 -15.520 -9.239 1.00 92.31 448 LEU A CA 1
ATOM 3374 C C . LEU A 1 448 ? -8.706 -14.590 -8.585 1.00 92.31 448 LEU A C 1
ATOM 3376 O O . LEU A 1 448 ? -9.480 -13.919 -9.268 1.00 92.31 448 LEU A O 1
ATOM 3380 N N . ASP A 1 449 ? -8.633 -14.465 -7.262 1.00 91.69 449 ASP A N 1
ATOM 3381 C CA . ASP A 1 449 ? -9.347 -13.447 -6.502 1.00 91.69 449 ASP A CA 1
ATOM 3382 C C . ASP A 1 449 ? -8.544 -12.150 -6.423 1.00 91.69 449 ASP A C 1
ATOM 3384 O O . ASP A 1 449 ? -7.318 -12.146 -6.277 1.00 91.69 449 ASP A O 1
ATOM 3388 N N . LEU A 1 450 ? -9.260 -11.026 -6.432 1.00 94.31 450 LEU A N 1
ATOM 3389 C CA . LEU A 1 450 ? -8.694 -9.696 -6.244 1.00 94.31 450 LEU A CA 1
ATOM 3390 C C . LEU A 1 450 ? -8.870 -9.222 -4.797 1.00 94.31 450 LEU A C 1
ATOM 3392 O O . LEU A 1 450 ? -9.991 -9.037 -4.317 1.00 94.31 450 LEU A O 1
ATOM 3396 N N . PHE A 1 451 ? -7.764 -8.904 -4.127 1.00 93.12 451 PHE A N 1
ATOM 3397 C CA . PHE A 1 451 ? -7.765 -8.219 -2.838 1.00 93.12 451 PHE A CA 1
ATOM 3398 C C . PHE A 1 451 ? -7.214 -6.797 -2.970 1.00 93.12 451 PHE A C 1
ATOM 3400 O O . PHE A 1 451 ? -6.043 -6.591 -3.292 1.00 93.12 451 PHE A O 1
ATOM 3407 N N . VAL A 1 452 ? -8.043 -5.802 -2.644 1.00 90.31 452 VAL A N 1
ATOM 3408 C CA . VAL A 1 452 ? -7.633 -4.392 -2.577 1.00 90.31 452 VAL A CA 1
ATOM 3409 C C . VAL A 1 452 ? -7.667 -3.917 -1.130 1.00 90.31 452 VAL A C 1
ATOM 3411 O O . VAL A 1 452 ? -8.716 -3.875 -0.481 1.00 90.31 452 VAL A O 1
ATOM 3414 N N . SER A 1 453 ? -6.508 -3.519 -0.609 1.00 88.12 453 SER A N 1
ATOM 3415 C CA . SER A 1 453 ? -6.438 -2.847 0.685 1.00 88.12 453 SER A CA 1
ATOM 3416 C C . SER A 1 453 ? -6.774 -1.371 0.506 1.00 88.12 453 SER A C 1
ATOM 3418 O O . SER A 1 453 ? -6.101 -0.651 -0.224 1.00 88.12 453 SER A O 1
ATOM 3420 N N . ASN A 1 454 ? -7.815 -0.908 1.189 1.00 80.94 454 ASN A N 1
ATOM 3421 C CA . ASN A 1 454 ? -8.195 0.498 1.191 1.00 80.94 454 ASN A CA 1
ATOM 3422 C C . ASN A 1 454 ? -7.738 1.142 2.511 1.00 80.94 454 ASN A C 1
ATOM 3424 O O . ASN A 1 454 ? -8.139 0.682 3.586 1.00 80.94 454 ASN A O 1
ATOM 3428 N N . MET A 1 455 ? -6.976 2.250 2.469 1.00 68.94 455 MET A N 1
ATOM 3429 C CA . MET A 1 455 ? -6.584 3.021 3.680 1.00 68.94 455 MET A CA 1
ATOM 3430 C C . MET A 1 455 ? -7.805 3.439 4.507 1.00 68.94 455 MET A C 1
ATOM 3432 O O . MET A 1 455 ? -7.745 3.727 5.705 1.00 68.94 455 MET A O 1
ATOM 3436 N N . HIS A 1 456 ? -8.936 3.503 3.815 1.00 63.81 456 HIS A N 1
ATOM 3437 C CA . HIS A 1 456 ? -10.207 4.013 4.269 1.00 63.81 456 HIS A CA 1
ATOM 3438 C C . HIS A 1 456 ? -11.323 2.997 4.052 1.00 63.81 456 HIS A C 1
ATOM 3440 O O . HIS A 1 456 ? -12.469 3.410 3.897 1.00 63.81 456 HIS A O 1
ATOM 3446 N N . ALA A 1 457 ? -11.013 1.690 4.083 1.00 41.81 457 ALA A N 1
ATOM 3447 C CA . ALA A 1 457 ? -11.954 0.593 3.819 1.00 41.81 457 ALA A CA 1
ATOM 3448 C C . ALA A 1 457 ? -13.262 0.632 4.640 1.00 41.81 457 ALA A C 1
ATOM 3450 O O . ALA A 1 457 ? -14.134 -0.185 4.398 1.00 41.81 457 ALA A O 1
ATOM 3451 N N . ASN A 1 458 ? -13.421 1.560 5.595 1.00 38.34 458 ASN A N 1
ATOM 3452 C CA . ASN A 1 458 ? -14.710 2.007 6.130 1.00 38.34 458 ASN A CA 1
ATOM 3453 C C . ASN A 1 458 ? -14.646 3.443 6.691 1.00 38.34 458 ASN A C 1
ATOM 3455 O O . ASN A 1 458 ? -15.049 3.691 7.831 1.00 38.34 458 ASN A O 1
ATOM 3459 N N . SER A 1 459 ? -14.158 4.422 5.922 1.00 38.88 459 SER A N 1
ATOM 3460 C CA . SER A 1 459 ? -14.297 5.832 6.299 1.00 38.88 459 SER A CA 1
ATOM 3461 C C . SER A 1 459 ? -15.734 6.307 6.083 1.00 38.88 459 SER A C 1
ATOM 3463 O O . SER A 1 459 ? -16.014 7.187 5.280 1.00 38.88 459 SER A O 1
ATOM 3465 N N . ALA A 1 460 ? -16.581 5.895 7.023 1.00 35.53 460 ALA A N 1
ATOM 3466 C CA . ALA A 1 460 ? -17.576 6.743 7.673 1.00 35.53 460 ALA A CA 1
ATOM 3467 C C . ALA A 1 460 ? -16.989 8.060 8.263 1.00 35.53 460 ALA A C 1
ATOM 3469 O O . ALA A 1 460 ? -17.656 8.737 9.047 1.00 35.53 460 ALA A O 1
ATOM 3470 N N . TRP A 1 461 ? -15.739 8.411 7.924 1.00 36.28 461 TRP A N 1
ATOM 3471 C CA . TRP A 1 461 ? -14.950 9.554 8.383 1.00 36.28 461 TRP A CA 1
ATOM 3472 C C . TRP A 1 461 ? -14.729 10.628 7.312 1.00 36.28 461 TRP A C 1
ATOM 3474 O O . TRP A 1 461 ? -14.185 11.682 7.625 1.00 36.28 461 TRP A O 1
ATOM 3484 N N . ALA A 1 462 ? -15.284 10.459 6.113 1.00 37.50 462 ALA A N 1
ATOM 3485 C CA . ALA A 1 462 ? -16.118 11.532 5.591 1.00 37.50 462 ALA A CA 1
ATOM 3486 C C . ALA A 1 462 ? -17.540 11.166 6.012 1.00 37.50 462 ALA A C 1
ATOM 3488 O O . ALA A 1 462 ? -17.970 10.033 5.810 1.00 37.50 462 ALA A O 1
ATOM 3489 N N . LEU A 1 463 ? -18.249 12.065 6.688 1.00 34.03 463 LEU A N 1
ATOM 3490 C CA . LEU A 1 463 ? -19.628 11.813 7.078 1.00 34.03 463 LEU A CA 1
ATOM 3491 C C . LEU A 1 463 ? -20.420 11.237 5.904 1.00 34.03 463 LEU A C 1
ATOM 3493 O O . LEU A 1 463 ? -20.513 11.879 4.863 1.00 34.03 463 LEU A O 1
ATOM 3497 N N . PHE A 1 464 ? -21.034 10.069 6.095 1.00 33.41 464 PHE A N 1
ATOM 3498 C CA . PHE A 1 464 ? -22.089 9.606 5.204 1.00 33.41 464 PHE A CA 1
ATOM 3499 C C . PHE A 1 464 ? -23.143 10.710 5.088 1.00 33.41 464 PHE A C 1
ATOM 3501 O O . PHE A 1 464 ? -23.908 10.960 6.025 1.00 33.41 464 PHE A O 1
ATOM 3508 N N . HIS A 1 465 ? -23.162 11.366 3.934 1.00 35.50 465 HIS A N 1
ATOM 3509 C CA . HIS A 1 465 ? -24.279 12.156 3.470 1.00 35.50 465 HIS A CA 1
ATOM 3510 C C . HIS A 1 465 ? -25.031 11.285 2.455 1.00 35.50 465 HIS A C 1
ATOM 3512 O O . HIS A 1 465 ? -24.478 10.992 1.399 1.00 35.50 465 HIS A O 1
ATOM 3518 N N . PRO A 1 466 ? -26.260 10.835 2.757 1.00 33.44 466 PRO A N 1
ATOM 3519 C CA . PRO A 1 466 ? -27.057 10.042 1.820 1.00 33.44 466 PRO A CA 1
ATOM 3520 C C . PRO A 1 466 ? -27.523 10.824 0.578 1.00 33.44 466 PRO A C 1
ATOM 3522 O O . PRO A 1 466 ? -28.028 10.204 -0.346 1.00 33.44 466 PRO A O 1
ATOM 3525 N N . ASP A 1 467 ? -27.315 12.147 0.519 1.00 34.16 467 ASP A N 1
ATOM 3526 C CA . ASP A 1 467 ? -27.586 12.969 -0.677 1.00 34.16 467 ASP A CA 1
ATOM 3527 C C . ASP A 1 467 ? -26.308 13.570 -1.309 1.00 34.16 467 ASP A C 1
ATOM 3529 O O . ASP A 1 467 ? -26.339 14.653 -1.892 1.00 34.16 467 ASP A O 1
ATOM 3533 N N . PHE A 1 468 ? -25.146 12.932 -1.117 1.00 30.22 468 PHE A N 1
ATOM 3534 C CA . PHE A 1 468 ? -24.023 13.146 -2.035 1.00 30.22 468 PHE A CA 1
ATOM 3535 C C . PHE A 1 468 ? -24.272 12.196 -3.214 1.00 30.22 468 PHE A C 1
ATOM 3537 O O . PHE A 1 468 ? -24.360 10.995 -2.962 1.00 30.22 468 PHE A O 1
ATOM 3544 N N . PRO A 1 469 ? -24.492 12.702 -4.440 1.00 34.88 469 PRO A N 1
ATOM 3545 C CA . PRO A 1 469 ? -24.622 11.837 -5.604 1.00 34.88 469 PRO A CA 1
ATOM 3546 C C . PRO A 1 469 ? -23.341 11.046 -5.872 1.00 34.88 469 PRO A C 1
ATOM 3548 O O . PRO A 1 469 ? -22.233 11.600 -5.646 1.00 34.88 469 PRO A O 1
#

Secondary structure (DSSP, 8-state):
-HHHHHHHHHHHHHHHHHHHHIIIIIHHHIIIIITHHHHHHHHT-HHHHHHTBS-SEEEEEEEEEEEEEEGGGTEEEEEEEEEEEEEEHHHHHHHHHHHEEEEEEEEEEEEEE-GGG--SS-EEEEEEEEEEEEETTS-EEEEEEEEEEEEEEETTEEEEEEEEEEEEEEEEESS-SS---TTTTT-------TT--TT-SS-SSTT---S----EEEE-SSSSSS-EEEE--SS--EEEEE-SSS-EEE-TTTTT--SS-SSEEEEEEEE-SSSSSS-EEEEEEEES--EEEEE-STT-EEE-TTTTTPPSS--EEEEEEE-SS-SSS-EEEEEE---TTT---SSGGG---SPPPEEEEE-SSS-EEE-HHHHT----SEEEEEEEE-SSSSSS-EEEEEEEES--EEEEE-SSS-EEE-HHHHT----S-EEEEEEE-SSSSSSPEEEEEETTTT-TTS---TT--

Sequence (469 aa):
MLGLLLVTLAARAAAADWETTRRTVIDPLNTELHRHLPSFLKSRDLDAVLGLYATPTGGGLIFDRGHAVHAEREEGTRRWDGNRGPEPIRTRYERLLALFATMEKAELRIDRVAWRAADADGYPARVRLIVRGTRADGVRAALEQTATLRVAQRDGGWRITREDVTARTLVTRRTPRFARVTDAAGIASVHTSDGSPPFRLFGGGAANPVGASSGVAIADVDGDGCEDVFLAGSPDAVLYRNHCDGTFTDVTAASGLPHPYPATATGAVFFDYDNDGWPDLFVAAARGGDRLFHNTGGGHFVDVSAAAGIPPGRWGSMAAVADYDRDGFLDLYVVRMGDQEATTPRPNYAATNGVPSTLYRNNGDGTFTDVTRHARVGSTGWGMAAAWADYDGDGWPDLYVANEFGQNALYHNERDGTFSERAAAAGVVDGGAGMGVAWGDVDGDGNLDLFVSNMHANSAWALFHPDFP

Radius of gyration: 26.59 Å; chains: 1; bounding box: 63×49×69 Å

pLDDT: mean 83.36, std 18.0, range [26.94, 98.81]

Foldseek 3Di:
DVVVVVLVVVVVVVVVVVVCCCVPPVVQCCVLPFPQCFVCLQVVPLVSNCVQAPDQWAFDKDFPDKDAPDVVQVKIKTKIFDGDDIDGPSVVSVVVSQQAPHWPGWGKAFQAWQQVDADPLAIKTWIKIWTWHAGPVRWTKIKIWIWIFHWDDDPNGIHGSYITTGMMMMITGRDDPDDPCCVVQAPPDDQDLPPVDPPPCDDDPPPNQRSDQDAKEWDPQAPPPHIWIFGQAVQDTFIWDGPVPSHTDTCCVVQVHDVRHQFRFAYKYWDDQQPPPGTWIWTFGQGFFIWTWDRPHRNHTDTCCVVQPRDGDFHFRYKEWDPQLPPPGIKIWTQGAADPPVDDAVPQLAGQQRFFTWIWDRPSPSHTDTCCVVQVRRRSAGWNEKYWDPQVPPPGTWMWTAHQGRWTWTWDRPSPSHTDTCCVVVVNTDSARFHYWDWDDPPPPPGIDIDTDGPCPPPVVVPDDVPPD